Protein AF-0000000079913755 (afdb_homodimer)

Foldseek 3Di:
DPPPPPPPPPPPPDDDDPVVVVVVVVVVVVVVQLWDKDKDKDFLLRLLVCPVVVLEDEDPVDDDQPDDLQRLLVLVVCLLVVHADDAWEWEQDPPPRRTYGLPCPNVSVSSNCQLVQNRFHDQDDPPRVSHRPGLVNDDPVSNVVSRGDIHMYMYIYPSNDPVNSVVVSVCVVPVDDDQDLLRCLCVVQDADLNVLLVVLLPDPLLCQQFFDDPVCVVSVVSSVLLLLLPQVLDPCVPQDLDSSVSSSVVSNVVRVVCVVPVVVSVVSNVLQCLLSVLQSVQEDRHQALDPPGRHRQSLSSLQSRSLSSLLCVVPVPQDAHHVQLHCLCNPPVLVCLSPDPSCSDSVSSCVSNPSSNVSSNVRSD/DPPPPPPPPPPPPDDDDPVVVVVVVVVVVVVVQLWDKDKDKDFLLRLLVCPVVVLEDEDPVDDDQPDDLQRLLVLVVCLLVVHADDAWEWEQDPPPRRTYGLPCPNVSVSSNCQLVQNRFHDQDDPPRVSHRPGLVNDDPVSNVVSRGDIHMYMYIYPSNDPVNSVVVSCCVVPVDDDQDLLRCLCVVQDADLNVLLVVLLPDPLLCQQFFDDPVCVVSVVSSVLLLCLPQVLDPCVPQDLDSSVSSSVVSNVVRVVCVVPVVVSVVSNVLQCLLSVLQSVQEDRHQALDPPGRGRQSLSSLQSRSLSSLLCVVPVPQDAHHVQLHCLCNDPVLVCLSPDPSCSDSVSSCVSNPSSNVSSNVRSD

Secondary structure (DSSP, 8-state):
--------------PPPHHHHHHHHHHHHHHHHT--EEEEEEEHHHHHHHHHTTSEE--TTS-S----HHHHHHHHHHHHHT---PPEEEEE-TTT-PEEEEE-HHHHHHHHHHHTT-------STTGGGTT--GGGS-HHHHHHHHH-EEEEEEE-TTS-HHHHHHHHHHHHHS--PPPHHHHHHHHS-SHHHHHHHHHHT-HHHHHH----HHHHHTTHHHHHHHHHHHTTS--TT--S-HHHHHHHHHHHHHHHHHH-THHHHHHHHHHHHHHHHHHHH-SSTTSSSTT-----HHHHHHHHHHHHHHHHH-TT----HHHHHHHHHSHHHHHHHT-S-TTSHHHHHHHHHHHHHHHHHTT-/--------------PPPHHHHHHHHHHHHHHHHT--EEEEEEEHHHHHHHHHTTSEE--TTS-S----HHHHHHHHHHHHHT---PPEEEEE-TTT-PEEEEE-HHHHHHHHHHHTT-------STTGGGTT--GGGS-HHHHHHHHH-EEEEEEE-TTS-HHHHHHHHHHHHHS--PPPHHHHHHHHS-SHHHHHHHHHHT-HHHHHH----HHHHHTTHHHHHHHHHHHTTS--TT--S-HHHHHHHHHHHHHHHHHH-THHHHHHHHHHHHHHHHHHHH-SSTTSSSTT-----HHHHHHHHHHHHHHHHH-TT----HHHHHHHHHSHHHHHHHT-S-TTSHHHHHHHHHHHHHHHHHTT-

Sequence (730 aa):
MMAQRGQTKGEARQRPSLEEIEAAEAQIVEETRKIGYNTVEYTIEYLADKLRSDDFYIPEYQREDVWEEDRKHRFIESLLMGLPIPFLFFWENIDDGRLEIVDGSQRIRTIREFLDGNLRLGDLETLNRISGFDFNDLKESRQRKLKNRTIRGVVLDEEADDQARAELFDRINTGSKSANPAEIRRGALPGPFTELITELADSPTFKILTPMSQMQENSRTREELVSRFFALSGDLDGYRDRVADYLFEYAKRMRDELVENPEIADAMRGEFHRTMDFINHSTPYGFRKNDRATATPKTRYEAIAIGTKQALERMPDLQVEEEKFKELIESDRFGAIVRSDGANARARLTQRIGYIRDGLLESVSMMAQRGQTKGEARQRPSLEEIEAAEAQIVEETRKIGYNTVEYTIEYLADKLRSDDFYIPEYQREDVWEEDRKHRFIESLLMGLPIPFLFFWENIDDGRLEIVDGSQRIRTIREFLDGNLRLGDLETLNRISGFDFNDLKESRQRKLKNRTIRGVVLDEEADDQARAELFDRINTGSKSANPAEIRRGALPGPFTELITELADSPTFKILTPMSQMQENSRTREELVSRFFALSGDLDGYRDRVADYLFEYAKRMRDELVENPEIADAMRGEFHRTMDFINHSTPYGFRKNDRATATPKTRYEAIAIGTKQALERMPDLQVEEEKFKELIESDRFGAIVRSDGANARARLTQRIGYIRDGLLESVS

Nearest PDB structures (foldseek):
  7bnr-assembly1_A  TM=4.526E-01  e=1.165E-03  Myxococcus xanthus DK 1622
  7ol9-assembly1_A  TM=3.373E-01  e=1.039E-02  Bacillus subtilis subsp. subtilis str. 168
  7bnr-assembly1_A  TM=4.526E-01  e=1.270E-03  Myxococcus xanthus DK 1622
  7ol9-assembly1_A  TM=3.402E-01  e=1.372E-02  Bacillus subtilis subsp. subtilis str. 168

Structure (mmCIF, N/CA/C/O backbone):
data_AF-0000000079913755-model_v1
#
loop_
_entity.id
_entity.type
_entity.pdbx_description
1 polymer 'GmrSD restriction endonucleases N-terminal domain-containing protein'
#
loop_
_atom_site.group_PDB
_atom_site.id
_atom_site.type_symbol
_atom_site.label_atom_id
_atom_site.label_alt_id
_atom_site.label_comp_id
_atom_site.label_asym_id
_atom_site.label_entity_id
_atom_site.label_seq_id
_atom_site.pdbx_PDB_ins_code
_atom_site.Cartn_x
_atom_site.Cartn_y
_atom_site.Cartn_z
_atom_site.occupancy
_atom_site.B_iso_or_equiv
_atom_site.auth_seq_id
_atom_site.auth_comp_id
_atom_site.auth_asym_id
_atom_site.auth_atom_id
_atom_site.pdbx_PDB_model_num
ATOM 1 N N . MET A 1 1 ? -53.562 0.811 0.479 1 26.56 1 MET A N 1
ATOM 2 C CA . MET A 1 1 ? -53.188 -0.597 0.484 1 26.56 1 MET A CA 1
ATOM 3 C C . MET A 1 1 ? -51.656 -0.744 0.613 1 26.56 1 MET A C 1
ATOM 5 O O . MET A 1 1 ? -50.906 -0.346 -0.285 1 26.56 1 MET A O 1
ATOM 9 N N . MET A 1 2 ? -51.125 -0.648 1.847 1 25.45 2 MET A N 1
ATOM 10 C CA . MET A 1 2 ? -49.75 -0.451 2.32 1 25.45 2 MET A CA 1
ATOM 11 C C . MET A 1 2 ? -48.875 -1.633 1.939 1 25.45 2 MET A C 1
ATOM 13 O O . MET A 1 2 ? -49.156 -2.777 2.277 1 25.45 2 MET A O 1
ATOM 17 N N . ALA A 1 3 ? -48.281 -1.557 0.73 1 30.98 3 ALA A N 1
ATOM 18 C CA . ALA A 1 3 ? -47.469 -2.666 0.229 1 30.98 3 ALA A CA 1
ATOM 19 C C . ALA A 1 3 ? -46.531 -3.199 1.313 1 30.98 3 ALA A C 1
ATOM 21 O O . ALA A 1 3 ? -45.812 -2.434 1.94 1 30.98 3 ALA A O 1
ATOM 22 N N . GLN A 1 4 ? -46.844 -4.332 1.933 1 27.88 4 GLN A N 1
ATOM 23 C CA . GLN A 1 4 ? -46.125 -5.121 2.924 1 27.88 4 GLN A CA 1
ATOM 24 C C . GLN A 1 4 ? -44.688 -5.395 2.473 1 27.88 4 GLN A C 1
ATOM 26 O O . GLN A 1 4 ? -44.469 -5.98 1.411 1 27.88 4 GLN A O 1
ATOM 31 N N . ARG A 1 5 ? -43.75 -4.465 2.768 1 29.16 5 ARG A N 1
ATOM 32 C CA . ARG A 1 5 ? -42.344 -4.684 2.561 1 29.16 5 ARG A CA 1
ATOM 33 C C . ARG A 1 5 ? -41.938 -6.086 3.01 1 29.16 5 ARG A C 1
ATOM 35 O O . ARG A 1 5 ? -42.125 -6.457 4.168 1 29.16 5 ARG A O 1
ATOM 42 N N . GLY A 1 6 ? -42.062 -7.074 2.072 1 29.34 6 GLY A N 1
ATOM 43 C CA . GLY A 1 6 ? -41.656 -8.461 2.309 1 29.34 6 GLY A CA 1
ATOM 44 C C . GLY A 1 6 ? -40.406 -8.594 3.125 1 29.34 6 GLY A C 1
ATOM 45 O O . GLY A 1 6 ? -39.406 -7.895 2.875 1 29.34 6 GLY A O 1
ATOM 46 N N . GLN A 1 7 ? -40.5 -8.906 4.457 1 30.62 7 GLN A N 1
ATOM 47 C CA . GLN A 1 7 ? -39.5 -9.438 5.352 1 30.62 7 GLN A CA 1
ATOM 48 C C . GLN A 1 7 ? -38.594 -10.445 4.633 1 30.62 7 GLN A C 1
ATOM 50 O O . GLN A 1 7 ? -39.094 -11.445 4.098 1 30.62 7 GLN A O 1
ATOM 55 N N . THR A 1 8 ? -37.594 -10.008 3.861 1 34.03 8 THR A N 1
ATOM 56 C CA . THR A 1 8 ? -36.625 -10.969 3.33 1 34.03 8 THR A CA 1
ATOM 57 C C . THR A 1 8 ? -36.375 -12.078 4.344 1 34.03 8 THR A C 1
ATOM 59 O O . THR A 1 8 ? -35.938 -11.805 5.465 1 34.03 8 THR A O 1
ATOM 62 N N . LYS A 1 9 ? -37.188 -13.047 4.434 1 34.16 9 LYS A N 1
ATOM 63 C CA . LYS A 1 9 ? -37.094 -14.281 5.199 1 34.16 9 LYS A CA 1
ATOM 64 C C . LYS A 1 9 ? -35.625 -14.742 5.305 1 34.16 9 LYS A C 1
ATOM 66 O O . LYS A 1 9 ? -34.969 -14.938 4.293 1 34.16 9 LYS A O 1
ATOM 71 N N . GLY A 1 10 ? -34.844 -14.375 6.297 1 39.19 10 GLY A N 1
ATOM 72 C CA . GLY A 1 10 ? -33.562 -14.945 6.676 1 39.19 10 GLY A CA 1
ATOM 73 C C . GLY A 1 10 ? -33.469 -16.438 6.402 1 39.19 10 GLY A C 1
ATOM 74 O O . GLY A 1 10 ? -34.188 -17.234 7.023 1 39.19 10 GLY A O 1
ATOM 75 N N . GLU A 1 11 ? -33.438 -16.922 5.281 1 42.78 11 GLU A N 1
ATOM 76 C CA . GLU A 1 11 ? -33.312 -18.344 5.008 1 42.78 11 GLU A CA 1
ATOM 77 C C . GLU A 1 11 ? -32.531 -19.047 6.109 1 42.78 11 GLU A C 1
ATOM 79 O O . GLU A 1 11 ? -31.469 -18.578 6.516 1 42.78 11 GLU A O 1
ATOM 84 N N . ALA A 1 12 ? -33 -19.719 7.008 1 50.09 12 ALA A N 1
ATOM 85 C CA . ALA A 1 12 ? -32.531 -20.516 8.133 1 50.09 12 ALA A CA 1
ATOM 86 C C . ALA A 1 12 ? -31.25 -21.25 7.777 1 50.09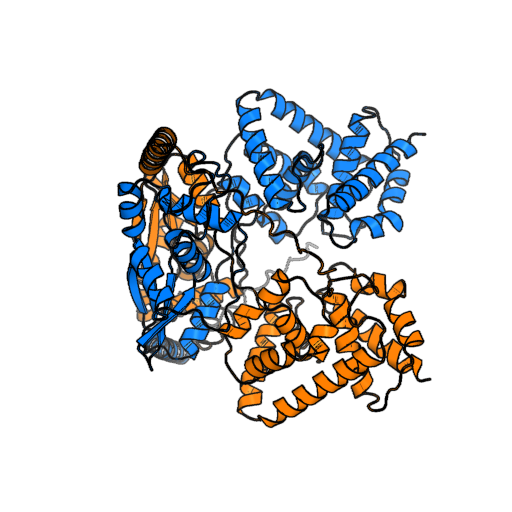 12 ALA A C 1
ATOM 88 O O . ALA A 1 12 ? -31.219 -22.094 6.863 1 50.09 12 ALA A O 1
ATOM 89 N N . ARG A 1 13 ? -30.094 -20.625 7.859 1 62.22 13 ARG A N 1
ATOM 90 C CA . ARG A 1 13 ? -28.781 -21.172 7.543 1 62.22 13 ARG A CA 1
ATOM 91 C C . ARG A 1 13 ? -28.625 -22.594 8.086 1 62.22 13 ARG A C 1
ATOM 93 O O . ARG A 1 13 ? -28.875 -22.828 9.273 1 62.22 13 ARG A O 1
ATOM 100 N N . GLN A 1 14 ? -28.641 -23.609 7.285 1 74.25 14 GLN A N 1
ATOM 101 C CA . GLN A 1 14 ? -28.484 -25 7.707 1 74.25 14 GLN A CA 1
ATOM 102 C C . GLN A 1 14 ? -27.125 -25.219 8.352 1 74.25 14 GLN A C 1
ATOM 104 O O . GLN A 1 14 ? -26.094 -24.828 7.797 1 74.25 14 GLN A O 1
ATOM 109 N N . ARG A 1 15 ? -27.016 -25.531 9.664 1 86.44 15 ARG A N 1
ATOM 110 C CA . ARG A 1 15 ? -25.812 -25.922 10.391 1 86.44 15 ARG A CA 1
ATOM 111 C C . ARG A 1 15 ? -25.125 -27.109 9.719 1 86.44 15 ARG A C 1
ATOM 113 O O . ARG A 1 15 ? -25.797 -28.016 9.219 1 86.44 15 ARG A O 1
ATOM 120 N N . PRO A 1 16 ? -23.75 -26.969 9.586 1 92.94 16 PRO A N 1
ATOM 121 C CA . PRO A 1 16 ? -23.047 -28.109 9.008 1 92.94 16 PRO A CA 1
ATOM 122 C C . PRO A 1 16 ? -23.297 -29.406 9.773 1 92.94 16 PRO A C 1
ATOM 124 O O . PRO A 1 16 ? -23.562 -29.375 10.977 1 92.94 16 PRO A O 1
ATOM 127 N N . SER A 1 17 ? -23.25 -30.516 9.078 1 93.94 17 SER A N 1
ATOM 128 C CA . SER A 1 17 ? -23.406 -31.828 9.695 1 93.94 17 SER A CA 1
ATOM 129 C C . SER A 1 17 ? -22.188 -32.219 10.516 1 93.94 17 SER A C 1
ATOM 131 O O . SER A 1 17 ? -21.141 -31.562 10.414 1 93.94 17 SER A O 1
ATOM 133 N N . LEU A 1 18 ? -22.359 -33.188 11.391 1 94.25 18 LEU A N 1
ATOM 134 C CA . LEU A 1 18 ? -21.234 -33.688 12.195 1 94.25 18 LEU A CA 1
ATOM 135 C C . LEU A 1 18 ? -20.109 -34.188 11.305 1 94.25 18 LEU A C 1
ATOM 137 O O . LEU A 1 18 ? -18.922 -34 11.625 1 94.25 18 LEU A O 1
ATOM 141 N N . GLU A 1 19 ? -20.469 -34.812 10.219 1 95.31 19 GLU A N 1
ATOM 142 C CA . GLU A 1 19 ? -19.469 -35.312 9.273 1 95.31 19 GLU A CA 1
ATOM 143 C C . GLU A 1 19 ? -18.688 -34.188 8.648 1 95.31 19 GLU A C 1
ATOM 145 O O . GLU A 1 19 ? -17.469 -34.281 8.477 1 95.31 19 GLU A O 1
ATOM 150 N N . GLU A 1 20 ? -19.375 -33.125 8.32 1 95.56 20 GLU A N 1
ATOM 151 C CA . GLU A 1 20 ? -18.734 -31.969 7.746 1 95.56 20 GLU A CA 1
ATOM 152 C C . GLU A 1 20 ? -17.781 -31.312 8.75 1 95.56 20 GLU A C 1
ATOM 154 O O . GLU A 1 20 ? -16.688 -30.891 8.383 1 95.56 20 GLU A O 1
ATOM 159 N N . ILE A 1 21 ? -18.203 -31.281 9.969 1 97 21 ILE A N 1
ATOM 160 C CA . ILE A 1 21 ? -17.406 -30.672 11.031 1 97 21 ILE A CA 1
ATOM 161 C C . ILE A 1 21 ? -16.141 -31.5 11.258 1 97 21 ILE A C 1
ATOM 163 O O . ILE A 1 21 ? -15.047 -30.938 11.383 1 97 21 ILE A O 1
ATOM 167 N N . GLU A 1 22 ? -16.266 -32.75 11.234 1 96.69 22 GLU A N 1
ATOM 168 C CA . GLU A 1 22 ? -15.117 -33.656 11.422 1 96.69 22 GLU A CA 1
ATOM 169 C C . GLU A 1 22 ? -14.141 -33.531 10.25 1 96.69 22 GLU A C 1
ATOM 171 O O . GLU A 1 22 ? -12.922 -33.531 10.445 1 96.69 22 GLU A O 1
ATOM 176 N N . ALA A 1 23 ? -14.68 -33.5 9.117 1 96.81 23 ALA A N 1
ATOM 177 C CA . ALA A 1 23 ? -13.844 -33.344 7.93 1 96.81 23 ALA A CA 1
ATOM 178 C C . ALA A 1 23 ? -13.094 -32 7.957 1 96.81 23 ALA A C 1
ATOM 180 O O . ALA A 1 23 ? -11.93 -31.938 7.57 1 96.81 23 ALA A O 1
ATOM 181 N N . ALA A 1 24 ? -13.766 -30.984 8.352 1 97.12 24 ALA A N 1
ATOM 182 C CA . ALA A 1 24 ? -13.156 -29.672 8.492 1 97.12 24 ALA A CA 1
ATOM 183 C C . ALA A 1 24 ? -12.016 -29.688 9.508 1 97.12 24 ALA A C 1
ATOM 185 O O . ALA A 1 24 ? -10.93 -29.172 9.242 1 97.12 24 ALA A O 1
ATOM 186 N N . GLU A 1 25 ? -12.273 -30.328 10.602 1 97.38 25 GLU A N 1
ATOM 187 C CA . GLU A 1 25 ? -11.25 -30.438 11.633 1 97.38 25 GLU A CA 1
ATOM 188 C C . GLU A 1 25 ? -10.023 -31.188 11.125 1 97.38 25 GLU A C 1
ATOM 190 O O . GLU A 1 25 ? -8.891 -30.781 11.383 1 97.38 25 GLU A O 1
ATOM 195 N N . ALA A 1 26 ? -10.281 -32.25 10.453 1 96.88 26 ALA A N 1
ATOM 196 C CA . ALA A 1 26 ? -9.18 -33.031 9.906 1 96.88 26 ALA A CA 1
ATOM 197 C C . ALA A 1 26 ? -8.328 -32.219 8.953 1 96.88 26 ALA A C 1
ATOM 199 O O . ALA A 1 26 ? -7.102 -32.312 8.961 1 96.88 26 ALA A O 1
ATOM 200 N N . GLN A 1 27 ? -8.961 -31.422 8.141 1 96.56 27 GLN A N 1
ATOM 201 C CA . GLN A 1 27 ? -8.234 -30.594 7.195 1 96.56 27 GLN A CA 1
ATOM 202 C C . GLN A 1 27 ? -7.414 -29.531 7.922 1 96.56 27 GLN A C 1
ATOM 204 O O . GLN A 1 27 ? -6.266 -29.266 7.555 1 96.56 27 GLN A O 1
ATOM 209 N N . ILE A 1 28 ? -7.977 -28.906 8.938 1 96.19 28 ILE A N 1
ATOM 210 C CA . ILE A 1 28 ? -7.27 -27.891 9.711 1 96.19 28 ILE A CA 1
ATOM 211 C C . ILE A 1 28 ? -6.023 -28.5 10.344 1 96.19 28 ILE A C 1
ATOM 213 O O . ILE A 1 28 ? -4.934 -27.922 10.266 1 96.19 28 ILE A O 1
ATOM 217 N N . VAL A 1 29 ? -6.215 -29.672 10.914 1 95.25 29 VAL A N 1
ATOM 218 C CA . VAL A 1 29 ? -5.109 -30.344 11.578 1 95.25 29 VAL A CA 1
ATOM 219 C C . VAL A 1 29 ? -4.012 -30.656 10.562 1 95.25 29 VAL A C 1
ATOM 221 O O . VAL A 1 29 ? -2.826 -30.453 10.828 1 95.25 29 VAL A O 1
ATOM 224 N N . GLU A 1 30 ? -4.363 -31.125 9.469 1 91.62 30 GLU A N 1
ATOM 225 C CA . GLU A 1 30 ? -3.406 -31.469 8.422 1 91.62 30 GLU A CA 1
ATOM 226 C C . GLU A 1 30 ? -2.625 -30.234 7.965 1 91.62 30 GLU A C 1
ATOM 228 O O . GLU A 1 30 ? -1.401 -30.297 7.824 1 91.62 30 GLU A O 1
ATOM 233 N N . GLU A 1 31 ? -3.307 -29.125 7.711 1 89.19 31 GLU A N 1
ATOM 234 C CA . GLU A 1 31 ? -2.66 -27.922 7.219 1 89.19 31 GLU A CA 1
ATOM 235 C C . GLU A 1 31 ? -1.786 -27.281 8.297 1 89.19 31 GLU A C 1
ATOM 237 O O . GLU A 1 31 ? -0.725 -26.734 7.992 1 89.19 31 GLU A O 1
ATOM 242 N N . THR A 1 32 ? -2.246 -27.359 9.539 1 89.25 32 THR A N 1
ATOM 243 C CA . THR A 1 32 ? -1.5 -26.781 10.648 1 89.25 32 THR A CA 1
ATOM 244 C C . THR A 1 32 ? -0.173 -27.5 10.844 1 89.25 32 THR A C 1
ATOM 246 O O . THR A 1 32 ? 0.831 -26.891 11.211 1 89.25 32 THR A O 1
ATOM 249 N N . ARG A 1 33 ? -0.112 -28.734 10.547 1 86.06 33 ARG A N 1
ATOM 250 C CA . ARG A 1 33 ? 1.082 -29.547 10.727 1 86.06 33 ARG A CA 1
ATOM 251 C C . ARG A 1 33 ? 2.182 -29.125 9.758 1 86.06 33 ARG A C 1
ATOM 253 O O . ARG A 1 33 ? 3.365 -29.359 10.016 1 86.06 33 ARG A O 1
ATOM 260 N N . LYS A 1 34 ? 1.753 -28.484 8.719 1 83.25 34 LYS A N 1
ATOM 261 C CA . LYS A 1 34 ? 2.695 -28.078 7.684 1 83.25 34 LYS A CA 1
ATOM 262 C C . LYS A 1 34 ? 3.328 -26.734 8.008 1 83.25 34 LYS A C 1
ATOM 264 O O . LYS A 1 34 ? 4.195 -26.25 7.27 1 83.25 34 LYS A O 1
ATOM 269 N N . ILE A 1 35 ? 2.854 -26.203 9.078 1 85.25 35 ILE A N 1
ATOM 270 C CA . ILE A 1 35 ? 3.305 -24.859 9.398 1 85.25 35 ILE A CA 1
ATOM 271 C C . ILE A 1 35 ? 4.086 -24.875 10.711 1 85.25 35 ILE A C 1
ATOM 273 O O . ILE A 1 35 ? 3.586 -25.344 11.734 1 85.25 35 ILE A O 1
ATOM 277 N N . GLY A 1 36 ? 5.336 -24.531 10.656 1 86.19 36 GLY A N 1
ATOM 278 C CA . GLY A 1 36 ? 6.176 -24.344 11.828 1 86.19 36 GLY A CA 1
ATOM 279 C C . GLY A 1 36 ? 7.062 -23.109 11.734 1 86.19 36 GLY A C 1
ATOM 280 O O . GLY A 1 36 ? 7.59 -22.797 10.664 1 86.19 36 GLY A O 1
ATOM 281 N N . TYR A 1 37 ? 7.004 -22.344 12.828 1 88.56 37 TYR A N 1
ATOM 282 C CA . TYR A 1 37 ? 7.867 -21.172 12.828 1 88.56 37 TYR A CA 1
ATOM 283 C C . TYR A 1 37 ? 8.359 -20.859 14.234 1 88.56 37 TYR A C 1
ATOM 285 O O . TYR A 1 37 ? 7.789 -21.328 15.219 1 88.56 37 TYR A O 1
ATOM 293 N N . ASN A 1 38 ? 9.484 -20.234 14.305 1 90.25 38 ASN A N 1
ATOM 294 C CA . ASN A 1 38 ? 10.023 -19.734 15.562 1 90.25 38 ASN A CA 1
ATOM 295 C C . ASN A 1 38 ? 10.273 -18.234 15.516 1 90.25 38 ASN A C 1
ATOM 297 O O . ASN A 1 38 ? 10.438 -17.656 14.438 1 90.25 38 ASN A O 1
ATOM 301 N N . THR A 1 39 ? 10.18 -17.656 16.703 1 91.06 39 THR A N 1
ATOM 302 C CA . THR A 1 39 ? 10.484 -16.234 16.812 1 91.06 39 THR A CA 1
ATOM 303 C C . THR A 1 39 ? 11.953 -16.016 17.172 1 91.06 39 THR A C 1
ATOM 305 O O . THR A 1 39 ? 12.531 -16.781 17.938 1 91.06 39 THR A O 1
ATOM 308 N N . VAL A 1 40 ? 12.5 -15.008 16.547 1 94.12 40 VAL A N 1
ATOM 309 C CA . VAL A 1 40 ? 13.906 -14.711 16.781 1 94.12 40 VAL A CA 1
ATOM 310 C C . VAL A 1 40 ? 14.086 -13.211 17.031 1 94.12 40 VAL A C 1
ATOM 312 O O . VAL A 1 40 ? 13.164 -12.422 16.797 1 94.12 40 VAL A O 1
ATOM 315 N N . GLU A 1 41 ? 15.188 -12.922 17.609 1 95.25 41 GLU A N 1
ATOM 316 C CA . GLU A 1 41 ? 15.648 -11.539 17.766 1 95.25 41 GLU A CA 1
ATOM 317 C C . GLU A 1 41 ? 17.094 -11.391 17.312 1 95.25 41 GLU A C 1
ATOM 319 O O . GLU A 1 41 ? 18.016 -11.914 17.953 1 95.25 41 GLU A O 1
ATOM 324 N N . TYR A 1 42 ? 17.281 -10.68 16.234 1 97.44 42 TYR A N 1
ATOM 325 C CA . TYR A 1 42 ? 18.609 -10.5 15.688 1 97.44 42 TYR A CA 1
ATOM 326 C C . TYR A 1 42 ? 19.094 -9.062 15.891 1 97.44 42 TYR A C 1
ATOM 328 O O . TYR A 1 42 ? 18.328 -8.117 15.758 1 97.44 42 TYR A O 1
ATOM 336 N N . THR A 1 43 ? 20.359 -8.914 16.172 1 98.12 43 THR A N 1
ATOM 337 C CA . THR A 1 43 ? 20.938 -7.574 16.234 1 98.12 43 THR A CA 1
ATOM 338 C C . THR A 1 43 ? 21.078 -6.984 14.836 1 98.12 43 THR A C 1
ATOM 340 O O . THR A 1 43 ? 21.188 -7.719 13.859 1 98.12 43 THR A O 1
ATOM 343 N N . ILE A 1 44 ? 21.094 -5.688 14.797 1 98.06 44 ILE A N 1
ATOM 344 C CA . ILE A 1 44 ? 21.281 -4.953 13.547 1 98.06 44 ILE A CA 1
ATOM 345 C C . ILE A 1 44 ? 22.594 -5.359 12.898 1 98.06 44 ILE A C 1
ATOM 347 O O . ILE A 1 44 ? 22.656 -5.582 11.688 1 98.06 44 ILE A O 1
ATOM 351 N N . GLU A 1 45 ? 23.594 -5.508 13.711 1 98.44 45 GLU A N 1
ATOM 352 C CA . GLU A 1 45 ? 24.906 -5.926 13.211 1 98.44 45 GLU A CA 1
ATOM 353 C C . GLU A 1 45 ? 24.828 -7.32 12.602 1 98.44 45 GLU A C 1
ATOM 355 O O . GLU A 1 45 ? 25.391 -7.559 11.523 1 98.44 45 GLU A O 1
ATOM 360 N N . TYR A 1 46 ? 24.188 -8.156 13.25 1 98.38 46 TYR A N 1
ATOM 361 C CA . TYR A 1 46 ? 24.047 -9.531 12.789 1 98.38 46 TYR A CA 1
ATOM 362 C C . TYR A 1 46 ? 23.328 -9.594 11.445 1 98.38 46 TYR A C 1
ATOM 364 O O . TYR A 1 46 ? 23.75 -10.305 10.539 1 98.38 46 TYR A O 1
ATOM 372 N N . LEU A 1 47 ? 22.25 -8.867 11.32 1 98.38 47 LEU A N 1
ATOM 373 C CA . LEU A 1 47 ? 21.484 -8.828 10.086 1 98.38 47 LEU A CA 1
ATOM 374 C C . LEU A 1 47 ? 22.344 -8.359 8.922 1 98.38 47 LEU A C 1
ATOM 376 O O . LEU A 1 47 ? 22.328 -8.969 7.848 1 98.38 47 LEU A O 1
ATOM 380 N N . ALA A 1 48 ? 23.109 -7.32 9.156 1 98.12 48 ALA A N 1
ATOM 381 C CA . ALA A 1 48 ? 23.984 -6.781 8.109 1 98.12 48 ALA A CA 1
ATOM 382 C C . ALA A 1 48 ? 25.047 -7.793 7.719 1 98.12 48 ALA A C 1
ATOM 384 O O . ALA A 1 48 ? 25.312 -8.008 6.531 1 98.12 48 ALA A O 1
ATOM 385 N N . ASP A 1 49 ? 25.641 -8.406 8.68 1 98.19 49 ASP A N 1
ATOM 386 C CA . ASP A 1 49 ? 26.719 -9.359 8.445 1 98.19 49 ASP A CA 1
ATOM 387 C C . ASP A 1 49 ? 26.203 -10.578 7.672 1 98.19 49 ASP A C 1
ATOM 389 O O . ASP A 1 49 ? 26.875 -11.055 6.754 1 98.19 49 ASP A O 1
ATOM 393 N N . LYS A 1 50 ? 25.047 -11.023 8.055 1 98.12 50 LYS A N 1
ATOM 394 C CA . LYS A 1 50 ? 24.5 -12.227 7.426 1 98.12 50 LYS A CA 1
ATOM 395 C C . LYS A 1 50 ? 24.062 -11.945 5.988 1 98.12 50 LYS A C 1
ATOM 397 O O . LYS A 1 50 ? 24.156 -12.828 5.129 1 98.12 50 LYS A O 1
ATOM 402 N N . LEU A 1 51 ? 23.562 -10.758 5.734 1 96.88 51 LEU A N 1
ATOM 403 C CA . LEU A 1 51 ? 23.281 -10.391 4.355 1 96.88 51 LEU A CA 1
ATOM 404 C C . LEU A 1 51 ? 24.562 -10.305 3.531 1 96.88 51 LEU A C 1
ATOM 406 O O . LEU A 1 51 ? 24.594 -10.766 2.389 1 96.88 51 LEU A O 1
ATOM 410 N N . ARG A 1 52 ? 25.625 -9.789 4.137 1 95.62 52 ARG A N 1
ATOM 411 C CA . ARG A 1 52 ? 26.906 -9.648 3.475 1 95.62 52 ARG A CA 1
ATOM 412 C C . ARG A 1 52 ? 27.469 -11.016 3.082 1 95.62 52 ARG A C 1
ATOM 414 O O . ARG A 1 52 ? 28.047 -11.164 2.004 1 95.62 52 ARG A O 1
ATOM 421 N N . SER A 1 53 ? 27.312 -11.945 3.945 1 96.56 53 SER A N 1
ATOM 422 C CA . SER A 1 53 ? 27.906 -13.266 3.725 1 96.56 53 SER A CA 1
ATOM 423 C C . SER A 1 53 ? 26.969 -14.148 2.908 1 96.56 53 SER A C 1
ATOM 425 O O . SER A 1 53 ? 27.281 -15.305 2.631 1 96.56 53 SER A O 1
ATOM 427 N N . ASP A 1 54 ? 25.797 -13.688 2.668 1 95.31 54 ASP A N 1
ATOM 428 C CA . ASP A 1 54 ? 24.797 -14.398 1.877 1 95.31 54 ASP A CA 1
ATOM 429 C C . ASP A 1 54 ? 24.188 -15.547 2.672 1 95.31 54 ASP A C 1
ATOM 431 O O . ASP A 1 54 ? 23.547 -16.438 2.096 1 95.31 54 ASP A O 1
ATOM 435 N N . ASP A 1 55 ? 24.438 -15.508 3.996 1 97.19 55 ASP A N 1
ATOM 436 C CA . ASP A 1 55 ? 23.719 -16.438 4.855 1 97.19 55 ASP A CA 1
ATOM 437 C C . ASP A 1 55 ? 22.234 -16.094 4.926 1 97.19 55 ASP A C 1
ATOM 439 O O . ASP A 1 55 ? 21.375 -16.984 5.078 1 97.19 55 ASP A O 1
ATOM 443 N N . PHE A 1 56 ? 21.969 -14.836 4.965 1 96.88 56 PHE A N 1
ATOM 444 C CA . PHE A 1 56 ? 20.641 -14.289 4.652 1 96.88 56 PHE A CA 1
ATOM 445 C C . PHE A 1 56 ? 20.594 -13.781 3.217 1 96.88 56 PHE A C 1
ATOM 447 O O . PHE A 1 56 ? 21.516 -13.094 2.764 1 96.88 56 PHE A O 1
ATOM 454 N N . TYR A 1 57 ? 19.547 -14.195 2.52 1 94.12 57 TYR A N 1
ATOM 455 C CA . TYR A 1 57 ? 19.594 -13.781 1.122 1 94.12 57 TYR A CA 1
ATOM 456 C C . TYR A 1 57 ? 18.203 -13.328 0.648 1 94.12 57 TYR A C 1
ATOM 458 O O . TYR A 1 57 ? 17.188 -13.734 1.215 1 94.12 57 TYR A O 1
ATOM 466 N N . ILE A 1 58 ? 18.234 -12.453 -0.278 1 89.62 58 ILE A N 1
ATOM 467 C CA . ILE A 1 58 ? 17.031 -11.953 -0.936 1 89.62 58 ILE A CA 1
ATOM 468 C C . ILE A 1 58 ? 16.75 -12.773 -2.195 1 89.62 58 ILE A C 1
ATOM 470 O O . ILE A 1 58 ? 17.578 -12.812 -3.109 1 89.62 58 ILE A O 1
ATOM 474 N N . PRO A 1 59 ? 15.625 -13.344 -2.199 1 84.06 59 PRO A N 1
ATOM 475 C CA . PRO A 1 59 ? 15.336 -14.172 -3.369 1 84.06 59 PRO A CA 1
ATOM 476 C C . PRO A 1 59 ? 15.227 -13.367 -4.66 1 84.06 59 PRO A C 1
ATOM 478 O O . PRO A 1 59 ? 14.992 -12.156 -4.613 1 84.06 59 PRO A O 1
ATOM 481 N N . GLU A 1 60 ? 15.273 -14.039 -5.688 1 76.25 60 GLU A N 1
ATOM 482 C CA . GLU A 1 60 ? 15.305 -13.406 -7.004 1 76.25 60 GLU A CA 1
ATOM 483 C C . GLU A 1 60 ? 13.969 -12.75 -7.336 1 76.25 60 GLU A C 1
ATOM 485 O O . GLU A 1 60 ? 13.906 -11.812 -8.125 1 76.25 60 GLU A O 1
ATOM 490 N N . TYR A 1 61 ? 12.984 -13.273 -6.699 1 73.75 61 TYR A N 1
ATOM 491 C CA . TYR A 1 61 ? 11.664 -12.766 -7.043 1 73.75 61 TYR A CA 1
ATOM 492 C C . TYR A 1 61 ? 11.422 -11.406 -6.398 1 73.75 61 TYR A C 1
ATOM 494 O O . TYR A 1 61 ? 10.469 -10.695 -6.758 1 73.75 61 TYR A O 1
ATOM 502 N N . GLN A 1 62 ? 12.211 -11.172 -5.422 1 72.56 62 GLN A N 1
ATOM 503 C CA . GLN A 1 62 ? 12.055 -9.867 -4.785 1 72.56 62 GLN A CA 1
ATOM 504 C C . GLN A 1 62 ? 12.812 -8.781 -5.551 1 72.56 62 GLN A C 1
ATOM 506 O O . GLN A 1 62 ? 13.883 -9.039 -6.102 1 72.56 62 GLN A O 1
ATOM 511 N N . ARG A 1 63 ? 12.086 -7.66 -5.582 1 64.5 63 ARG A N 1
ATOM 512 C CA . ARG A 1 63 ? 12.617 -6.508 -6.312 1 64.5 63 ARG A CA 1
ATOM 513 C C . ARG A 1 63 ? 13.953 -6.059 -5.73 1 64.5 63 ARG A C 1
ATOM 515 O O . ARG A 1 63 ? 14.281 -6.387 -4.59 1 64.5 63 ARG A O 1
ATOM 522 N N . GLU A 1 64 ? 14.562 -5.449 -6.613 1 73.31 64 GLU A N 1
ATOM 523 C CA . GLU A 1 64 ? 15.789 -4.797 -6.18 1 73.31 64 GLU A CA 1
ATOM 524 C C . GLU A 1 64 ? 15.492 -3.605 -5.27 1 73.31 64 GLU A C 1
ATOM 526 O O . GLU A 1 64 ? 14.391 -3.496 -4.723 1 73.31 64 GLU A O 1
ATOM 531 N N . ASP A 1 65 ? 16.422 -2.67 -5.051 1 74.81 65 ASP A N 1
ATOM 532 C CA . ASP A 1 65 ? 16.391 -1.49 -4.195 1 74.81 65 ASP A CA 1
ATOM 533 C C . ASP A 1 65 ? 15.32 -0.503 -4.656 1 74.81 65 ASP A C 1
ATOM 535 O O . ASP A 1 65 ? 15.578 0.355 -5.5 1 74.81 65 ASP A O 1
ATOM 539 N N . VAL A 1 66 ? 14.094 -0.67 -4.02 1 77.5 66 VAL A N 1
ATOM 540 C CA . VAL A 1 66 ? 12.969 0.107 -4.52 1 77.5 66 VAL A CA 1
ATOM 541 C C . VAL A 1 66 ? 12.648 1.239 -3.543 1 77.5 66 VAL A C 1
ATOM 543 O O . VAL A 1 66 ? 11.766 2.062 -3.805 1 77.5 66 VAL A O 1
ATOM 546 N N . TRP A 1 67 ? 13.383 1.325 -2.365 1 83.75 67 TRP A N 1
ATOM 547 C CA . TRP A 1 67 ? 13.141 2.416 -1.429 1 83.75 67 TRP A CA 1
ATOM 548 C C . TRP A 1 67 ? 13.734 3.723 -1.948 1 83.75 67 TRP A C 1
ATOM 550 O O . TRP A 1 67 ? 14.891 3.756 -2.387 1 83.75 67 TRP A O 1
ATOM 560 N N . GLU A 1 68 ? 12.969 4.738 -1.927 1 83.56 68 GLU A N 1
ATOM 561 C CA . GLU A 1 68 ? 13.523 6.074 -2.129 1 83.56 68 GLU A CA 1
ATOM 562 C C . GLU A 1 68 ? 14.461 6.465 -0.988 1 83.56 68 GLU A C 1
ATOM 564 O O . GLU A 1 68 ? 14.336 5.949 0.126 1 83.56 68 GLU A O 1
ATOM 569 N N . GLU A 1 69 ? 15.328 7.383 -1.259 1 88.19 69 GLU A N 1
ATOM 570 C CA . GLU A 1 69 ? 16.344 7.785 -0.284 1 88.19 69 GLU A CA 1
ATOM 571 C C . GLU A 1 69 ? 15.695 8.305 0.998 1 88.19 69 GLU A C 1
ATOM 573 O O . GLU A 1 69 ? 16.156 7.996 2.1 1 88.19 69 GLU A O 1
ATOM 578 N N . ASP A 1 70 ? 14.664 9.062 0.819 1 87.69 70 ASP A N 1
ATOM 579 C CA . ASP A 1 70 ? 14 9.633 1.988 1 87.69 70 ASP A CA 1
ATOM 580 C C . ASP A 1 70 ? 13.477 8.539 2.916 1 87.69 70 ASP A C 1
ATOM 582 O O . ASP A 1 70 ? 13.516 8.68 4.141 1 87.69 70 ASP A O 1
ATOM 586 N N . ARG A 1 71 ? 12.984 7.508 2.371 1 89.88 71 ARG A N 1
ATOM 587 C CA . ARG A 1 71 ? 12.492 6.387 3.162 1 89.88 71 ARG A CA 1
ATOM 588 C C . ARG A 1 71 ? 13.625 5.703 3.918 1 89.88 71 ARG A C 1
ATOM 590 O O . ARG A 1 71 ? 13.461 5.316 5.078 1 89.88 71 ARG A O 1
ATOM 597 N N . LYS A 1 72 ? 14.734 5.566 3.268 1 94.19 72 LYS A N 1
ATOM 598 C CA . LYS A 1 72 ? 15.906 4.973 3.914 1 94.19 72 LYS A CA 1
ATOM 599 C C . LYS A 1 72 ? 16.359 5.82 5.098 1 94.19 72 LYS A C 1
ATOM 601 O O . LYS A 1 72 ? 16.641 5.289 6.176 1 94.19 72 LYS A O 1
ATOM 606 N N . HIS A 1 73 ? 16.406 7.121 4.867 1 95.75 73 HIS A N 1
ATOM 607 C CA . HIS A 1 73 ? 16.844 8.047 5.906 1 95.75 73 HIS A CA 1
ATOM 608 C C . HIS A 1 73 ? 15.922 7.98 7.121 1 95.75 73 HIS A C 1
ATOM 610 O O . HIS A 1 73 ? 16.391 7.926 8.258 1 95.75 73 HIS A O 1
ATOM 616 N N . ARG A 1 74 ? 14.664 7.941 6.812 1 93.06 74 ARG A N 1
ATOM 617 C CA . ARG A 1 74 ? 13.68 7.918 7.887 1 93.06 74 ARG A CA 1
ATOM 618 C C . ARG A 1 74 ? 13.758 6.609 8.672 1 93.06 74 ARG A C 1
ATOM 620 O O . ARG A 1 74 ? 13.539 6.594 9.883 1 93.06 74 ARG A O 1
ATOM 627 N N . PHE A 1 75 ? 14.016 5.543 7.992 1 95.19 75 PHE A N 1
ATOM 628 C CA . PHE A 1 75 ? 14.141 4.25 8.656 1 95.19 75 PHE A CA 1
ATOM 629 C C . PHE A 1 75 ? 15.344 4.246 9.602 1 95.19 75 PHE A C 1
ATOM 631 O O . PHE A 1 75 ? 15.234 3.799 10.742 1 95.19 75 PHE A O 1
ATOM 638 N N . ILE A 1 76 ? 16.469 4.781 9.156 1 97.38 76 ILE A N 1
ATOM 639 C CA . ILE A 1 76 ? 17.656 4.867 10 1 97.38 76 ILE A CA 1
ATOM 640 C C . ILE A 1 76 ? 17.375 5.758 11.203 1 97.38 76 ILE A C 1
ATOM 642 O O . ILE A 1 76 ? 17.781 5.449 12.328 1 97.38 76 ILE A O 1
ATOM 646 N N . GLU A 1 77 ? 16.672 6.859 10.945 1 96.06 77 GLU A N 1
ATOM 647 C CA . GLU A 1 77 ? 16.266 7.738 12.039 1 96.06 77 GLU A CA 1
ATOM 648 C C . GLU A 1 77 ? 15.453 6.98 13.086 1 96.06 77 GLU A C 1
ATOM 650 O O . GLU A 1 77 ? 15.664 7.152 14.289 1 96.06 77 GLU A O 1
ATOM 655 N N . SER A 1 78 ? 14.5 6.121 12.648 1 93.88 78 SER A N 1
ATOM 656 C CA . SER A 1 78 ? 13.695 5.305 13.547 1 93.88 78 SER A CA 1
ATOM 657 C C . SER A 1 78 ? 14.57 4.391 14.398 1 93.88 78 SER A C 1
ATOM 659 O O . SER A 1 78 ? 14.352 4.25 15.602 1 93.88 78 SER A O 1
ATOM 661 N N . LEU A 1 79 ? 15.547 3.797 13.797 1 95.94 79 LEU A N 1
ATOM 662 C CA . LEU A 1 79 ? 16.469 2.914 14.508 1 95.94 79 LEU A CA 1
ATOM 663 C C . LEU A 1 79 ? 17.234 3.676 15.586 1 95.94 79 LEU A C 1
ATOM 665 O O . LEU A 1 79 ? 17.359 3.203 16.719 1 95.94 79 LEU A O 1
ATOM 669 N N . LEU A 1 80 ? 17.656 4.852 15.227 1 96.69 80 LEU A N 1
ATOM 670 C CA . LEU A 1 80 ? 18.469 5.648 16.141 1 96.69 80 LEU A CA 1
ATOM 671 C C . LEU A 1 80 ? 17.625 6.176 17.297 1 96.69 80 LEU A C 1
ATOM 673 O O . LEU A 1 80 ? 18.109 6.305 18.422 1 96.69 80 LEU A O 1
ATOM 677 N N . MET A 1 81 ? 16.375 6.469 17.031 1 92.38 81 MET A N 1
ATOM 678 C CA . MET A 1 81 ? 15.469 6.984 18.047 1 92.38 81 MET A CA 1
ATOM 679 C C . MET A 1 81 ? 14.984 5.867 18.969 1 92.38 81 MET A C 1
ATOM 681 O O . MET A 1 81 ? 14.438 6.129 20.047 1 92.38 81 MET A O 1
ATOM 685 N N . GLY A 1 82 ? 15.141 4.629 18.516 1 90.94 82 GLY A N 1
ATOM 686 C CA . GLY A 1 82 ? 14.688 3.506 19.328 1 90.94 82 GLY A CA 1
ATOM 687 C C . GLY A 1 82 ? 13.211 3.195 19.141 1 90.94 82 GLY A C 1
ATOM 688 O O . GLY A 1 82 ? 12.578 2.637 20.047 1 90.94 82 GLY A O 1
ATOM 689 N N . LEU A 1 83 ? 12.664 3.57 18.031 1 90 83 LEU A N 1
ATOM 690 C CA . LEU A 1 83 ? 11.273 3.238 17.734 1 90 83 LEU A CA 1
ATOM 691 C C . LEU A 1 83 ? 11.125 1.75 17.453 1 90 83 LEU A C 1
ATOM 693 O O . LEU A 1 83 ? 12.016 1.133 16.859 1 90 83 LEU A O 1
ATOM 697 N N . PRO A 1 84 ? 9.992 1.193 17.875 1 89.19 84 PRO A N 1
ATOM 698 C CA . PRO A 1 84 ? 9.773 -0.205 17.484 1 89.19 84 PRO A CA 1
ATOM 699 C C . PRO A 1 84 ? 9.734 -0.403 15.977 1 89.19 84 PRO A C 1
ATOM 701 O O . PRO A 1 84 ? 9.18 0.435 15.258 1 89.19 84 PRO A O 1
ATOM 704 N N . ILE A 1 85 ? 10.359 -1.456 15.594 1 91.5 85 ILE A N 1
ATOM 705 C CA . ILE A 1 85 ? 10.445 -1.807 14.18 1 91.5 85 ILE A CA 1
ATOM 706 C C . ILE A 1 85 ? 9.594 -3.043 13.906 1 91.5 85 ILE A C 1
ATOM 708 O O . ILE A 1 85 ? 9.617 -4.004 14.672 1 91.5 85 ILE A O 1
ATOM 712 N N . PRO A 1 86 ? 8.82 -3.012 12.852 1 88.75 86 PRO A N 1
ATOM 713 C CA . PRO A 1 86 ? 8.031 -4.199 12.508 1 88.75 86 PRO A CA 1
ATOM 714 C C . PRO A 1 86 ? 8.898 -5.445 12.328 1 88.75 86 PRO A C 1
ATOM 716 O O . PRO A 1 86 ? 10.086 -5.336 12.008 1 88.75 86 PRO A O 1
ATOM 719 N N . PHE A 1 87 ? 8.234 -6.547 12.367 1 88.75 87 PHE A N 1
ATOM 720 C CA . PHE A 1 87 ? 8.93 -7.828 12.352 1 88.75 87 PHE A CA 1
ATOM 721 C C . PHE A 1 87 ? 9.492 -8.133 10.969 1 88.75 87 PHE A C 1
ATOM 723 O O . PHE A 1 87 ? 8.953 -7.656 9.961 1 88.75 87 PHE A O 1
ATOM 730 N N . LEU A 1 88 ? 10.523 -8.945 11.039 1 93.19 88 LEU A N 1
ATOM 731 C CA . LEU A 1 88 ? 11.086 -9.547 9.836 1 93.19 88 LEU A CA 1
ATOM 732 C C . LEU A 1 88 ? 10.578 -10.984 9.672 1 93.19 88 LEU A C 1
ATOM 734 O O . LEU A 1 88 ? 10.273 -11.656 10.656 1 93.19 88 LEU A O 1
ATOM 738 N N . PHE A 1 89 ? 10.477 -11.438 8.453 1 91.25 89 PHE A N 1
ATOM 739 C CA . PHE A 1 89 ? 10.062 -12.805 8.188 1 91.25 89 PHE A CA 1
ATOM 740 C C . PHE A 1 89 ? 11.102 -13.523 7.328 1 91.25 89 PHE A C 1
ATOM 742 O O . PHE A 1 89 ? 11.508 -13.008 6.281 1 91.25 89 PHE A O 1
ATOM 749 N N . PHE A 1 90 ? 11.461 -14.703 7.781 1 93.06 90 PHE A N 1
ATOM 750 C CA . PHE A 1 90 ? 12.453 -15.523 7.105 1 93.06 90 PHE A CA 1
ATOM 751 C C . PHE A 1 90 ? 11.906 -16.922 6.84 1 93.06 90 PHE A C 1
ATOM 753 O O . PHE A 1 90 ? 10.969 -17.359 7.508 1 93.06 90 PHE A O 1
ATOM 760 N N . TRP A 1 91 ? 12.469 -17.562 5.902 1 90.12 91 TRP A N 1
ATOM 761 C CA . TRP A 1 91 ? 12.258 -18.984 5.633 1 90.12 91 TRP A CA 1
ATOM 762 C C . TRP A 1 91 ? 13.586 -19.734 5.586 1 90.12 91 TRP A C 1
ATOM 764 O O . TRP A 1 91 ? 14.523 -19.297 4.91 1 90.12 91 TRP A O 1
ATOM 774 N N . GLU A 1 92 ? 13.648 -20.719 6.34 1 91.12 92 GLU A N 1
ATOM 775 C CA . GLU A 1 92 ? 14.875 -21.516 6.371 1 91.12 92 GLU A CA 1
ATOM 776 C C . GLU A 1 92 ? 14.914 -22.516 5.219 1 91.12 92 GLU A C 1
ATOM 778 O O . GLU A 1 92 ? 14.086 -23.422 5.148 1 91.12 92 GLU A O 1
ATOM 783 N N . ASN A 1 93 ? 15.852 -22.266 4.395 1 86.44 93 ASN A N 1
ATOM 784 C CA . ASN A 1 93 ? 16.062 -23.219 3.303 1 86.44 93 ASN A CA 1
ATOM 785 C C . ASN A 1 93 ? 16.516 -24.578 3.822 1 86.44 93 ASN A C 1
ATOM 787 O O . ASN A 1 93 ? 17.562 -24.672 4.484 1 86.44 93 ASN A O 1
ATOM 791 N N . ILE A 1 94 ? 15.867 -25.625 3.475 1 82.88 94 ILE A N 1
ATOM 792 C CA . ILE A 1 94 ? 16.109 -26.938 4.031 1 82.88 94 ILE A CA 1
ATOM 793 C C . ILE A 1 94 ? 17.406 -27.516 3.457 1 82.88 94 ILE A C 1
ATOM 795 O O . ILE A 1 94 ? 18.109 -28.266 4.129 1 82.88 94 ILE A O 1
ATOM 799 N N . ASP A 1 95 ? 17.781 -27.094 2.314 1 85.62 95 ASP A N 1
ATOM 800 C CA . ASP A 1 95 ? 18.906 -27.703 1.61 1 85.62 95 ASP A CA 1
ATOM 801 C C . ASP A 1 95 ? 20.234 -27.172 2.139 1 85.62 95 ASP A C 1
ATOM 803 O O . ASP A 1 95 ? 21.203 -27.922 2.295 1 85.62 95 ASP A O 1
ATOM 807 N N . ASP A 1 96 ? 20.281 -25.844 2.467 1 90.81 96 ASP A N 1
ATOM 808 C CA . ASP A 1 96 ? 21.594 -25.297 2.785 1 90.81 96 ASP A CA 1
ATOM 809 C C . ASP A 1 96 ? 21.562 -24.531 4.113 1 90.81 96 ASP A C 1
ATOM 811 O O . ASP A 1 96 ? 22.594 -24.016 4.559 1 90.81 96 ASP A O 1
ATOM 815 N N . GLY A 1 97 ? 20.422 -24.438 4.688 1 91.69 97 GLY A N 1
ATOM 816 C CA . GLY A 1 97 ? 20.312 -23.828 6.008 1 91.69 97 GLY A CA 1
ATOM 817 C C . GLY A 1 97 ? 20.312 -22.312 5.973 1 91.69 97 GLY A C 1
ATOM 818 O O . GLY A 1 97 ? 20.203 -21.656 7.016 1 91.69 97 GLY A O 1
ATOM 819 N N . ARG A 1 98 ? 20.391 -21.703 4.789 1 94.56 98 ARG A N 1
ATOM 820 C CA . ARG A 1 98 ? 20.344 -20.25 4.676 1 94.56 98 ARG A CA 1
ATOM 821 C C . ARG A 1 98 ? 18.938 -19.719 4.91 1 94.56 98 ARG A C 1
ATOM 823 O O . ARG A 1 98 ? 17.953 -20.469 4.75 1 94.56 98 ARG A O 1
ATOM 830 N N . LEU A 1 99 ? 18.891 -18.484 5.309 1 95 99 LEU A N 1
ATOM 831 C CA . LEU A 1 99 ? 17.578 -17.891 5.539 1 95 99 LEU A CA 1
ATOM 832 C C . LEU A 1 99 ? 17.188 -16.984 4.383 1 95 99 LEU A C 1
ATOM 834 O O . LEU A 1 99 ? 17.938 -16.062 4.039 1 95 99 LEU A O 1
ATOM 838 N N . GLU A 1 100 ? 16.094 -17.312 3.781 1 92.44 100 GLU A N 1
ATOM 839 C CA . GLU A 1 100 ? 15.492 -16.438 2.781 1 92.44 100 GLU A CA 1
ATOM 840 C C . GLU A 1 100 ? 14.711 -15.297 3.441 1 92.44 100 GLU A C 1
ATOM 842 O O . GLU A 1 100 ? 13.898 -15.539 4.34 1 92.44 100 GLU A O 1
ATOM 847 N N . ILE A 1 101 ? 15.023 -14.102 3.062 1 92.81 101 ILE A N 1
ATOM 848 C CA . ILE A 1 101 ? 14.258 -12.977 3.574 1 92.81 101 ILE A CA 1
ATOM 849 C C . ILE A 1 101 ? 12.914 -12.891 2.844 1 92.81 101 ILE A C 1
ATOM 851 O O . ILE A 1 101 ? 12.867 -12.562 1.657 1 92.81 101 ILE A O 1
ATOM 855 N N . VAL A 1 102 ? 11.883 -13.148 3.578 1 87.69 102 VAL A N 1
ATOM 856 C CA . VAL A 1 102 ? 10.539 -13.195 2.998 1 87.69 102 VAL A CA 1
ATOM 857 C C . VAL A 1 102 ? 9.875 -11.828 3.115 1 87.69 102 VAL A C 1
ATOM 859 O O . VAL A 1 102 ? 9.094 -11.43 2.246 1 87.69 102 VAL A O 1
ATOM 862 N N . ASP A 1 103 ? 10.156 -11.156 4.219 1 89.06 103 ASP A N 1
ATOM 863 C CA . ASP A 1 103 ? 9.688 -9.797 4.461 1 89.06 103 ASP A CA 1
ATOM 864 C C . ASP A 1 103 ? 10.742 -8.977 5.199 1 89.06 103 ASP A C 1
ATOM 866 O O . ASP A 1 103 ? 11.352 -9.461 6.156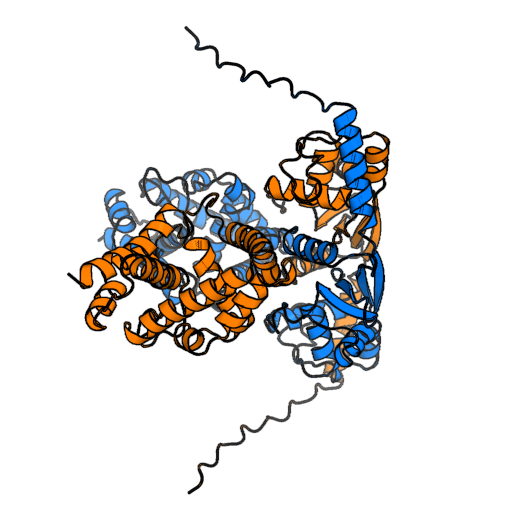 1 89.06 103 ASP A O 1
ATOM 870 N N . GLY A 1 104 ? 10.867 -7.766 4.73 1 91.25 104 GLY A N 1
ATOM 871 C CA . GLY A 1 104 ? 11.805 -6.871 5.391 1 91.25 104 GLY A CA 1
ATOM 872 C C . GLY A 1 104 ? 13.109 -6.715 4.637 1 91.25 104 GLY A C 1
ATOM 873 O O . GLY A 1 104 ? 14.094 -6.215 5.184 1 91.25 104 GLY A O 1
ATOM 874 N N . SER A 1 105 ? 13.172 -7.109 3.365 1 91.75 105 SER A N 1
ATOM 875 C CA . SER A 1 105 ? 14.422 -7.086 2.605 1 91.75 105 SER A CA 1
ATOM 876 C C . SER A 1 105 ? 14.953 -5.664 2.461 1 91.75 105 SER A C 1
ATOM 878 O O . SER A 1 105 ? 16.156 -5.434 2.582 1 91.75 105 SER A O 1
ATOM 880 N N . GLN A 1 106 ? 14.07 -4.695 2.299 1 91.12 106 GLN A N 1
ATOM 881 C CA . GLN A 1 106 ? 14.5 -3.311 2.125 1 91.12 106 GLN A CA 1
ATOM 882 C C . GLN A 1 106 ? 15.07 -2.744 3.422 1 91.12 106 GLN A C 1
ATOM 884 O O . GLN A 1 106 ? 16.031 -1.977 3.398 1 91.12 106 GLN A O 1
ATOM 889 N N . ARG A 1 107 ? 14.477 -3.17 4.543 1 94.06 107 ARG A N 1
ATOM 890 C CA . ARG A 1 107 ? 14.984 -2.73 5.84 1 94.06 107 ARG A CA 1
ATOM 891 C C . ARG A 1 107 ? 16.391 -3.268 6.082 1 94.06 107 ARG A C 1
ATOM 893 O O . ARG A 1 107 ? 17.297 -2.516 6.461 1 94.06 107 ARG A O 1
ATOM 900 N N . ILE A 1 108 ? 16.594 -4.488 5.746 1 96 108 ILE A N 1
ATOM 901 C CA . ILE A 1 108 ? 17.875 -5.125 5.996 1 96 108 ILE A CA 1
ATOM 902 C C . ILE A 1 108 ? 18.922 -4.551 5.047 1 96 108 ILE A C 1
ATOM 904 O O . ILE A 1 108 ? 20.062 -4.293 5.449 1 96 108 ILE A O 1
ATOM 908 N N . ARG A 1 109 ? 18.578 -4.34 3.832 1 94.75 109 ARG A N 1
ATOM 909 C CA . ARG A 1 109 ? 19.469 -3.717 2.867 1 94.75 109 ARG A CA 1
ATOM 910 C C . ARG A 1 109 ? 19.906 -2.33 3.336 1 94.75 109 ARG A C 1
ATOM 912 O O . ARG A 1 109 ? 21.078 -1.964 3.211 1 94.75 109 ARG A O 1
ATOM 919 N N . THR A 1 110 ? 18.922 -1.604 3.797 1 95.69 110 THR A N 1
ATOM 920 C CA . THR A 1 110 ? 19.188 -0.25 4.262 1 95.69 110 THR A CA 1
ATOM 921 C C . THR A 1 110 ? 20.125 -0.271 5.469 1 95.69 110 THR A C 1
ATOM 923 O O . THR A 1 110 ? 21.047 0.541 5.562 1 95.69 110 THR A O 1
ATOM 926 N N . ILE A 1 111 ? 19.906 -1.196 6.355 1 97.69 111 ILE A N 1
ATOM 927 C CA . ILE A 1 111 ? 20.766 -1.382 7.52 1 97.69 111 ILE A CA 1
ATOM 928 C C . ILE A 1 111 ? 22.203 -1.63 7.062 1 97.69 111 ILE A C 1
ATOM 930 O O . ILE A 1 111 ? 23.125 -0.963 7.523 1 97.69 111 ILE A O 1
ATOM 934 N N . ARG A 1 112 ? 22.359 -2.547 6.184 1 97.25 112 ARG A N 1
ATOM 935 C CA . ARG A 1 112 ? 23.688 -2.885 5.684 1 97.25 112 ARG A CA 1
ATOM 936 C C . ARG A 1 112 ? 24.344 -1.682 5.012 1 97.25 112 ARG A C 1
ATOM 938 O O . ARG A 1 112 ? 25.5 -1.384 5.266 1 97.25 112 ARG A O 1
ATOM 945 N N . GLU A 1 113 ? 23.594 -1.031 4.191 1 97.12 113 GLU A N 1
ATOM 946 C CA . GLU A 1 113 ? 24.109 0.139 3.486 1 97.12 113 GLU A CA 1
ATOM 947 C C . GLU A 1 113 ? 24.609 1.198 4.465 1 97.12 113 GLU A C 1
ATOM 949 O O . GLU A 1 113 ? 25.656 1.792 4.258 1 97.12 113 GLU A O 1
ATOM 954 N N . PHE A 1 114 ? 23.844 1.424 5.492 1 98.19 114 PHE A N 1
ATOM 955 C CA . PHE A 1 114 ? 24.203 2.439 6.469 1 98.19 114 PHE A CA 1
ATOM 956 C C . PHE A 1 114 ? 25.438 2.01 7.266 1 98.19 114 PHE A C 1
ATOM 958 O O . PHE A 1 114 ? 26.391 2.775 7.406 1 98.19 114 PHE A O 1
ATOM 965 N N . LEU A 1 115 ? 25.469 0.799 7.723 1 98.31 115 LEU A N 1
ATOM 966 C CA . LEU A 1 115 ? 26.578 0.302 8.539 1 98.31 115 LEU A CA 1
ATOM 967 C C . LEU A 1 115 ? 27.875 0.258 7.727 1 98.31 115 LEU A C 1
ATOM 969 O O . LEU A 1 115 ? 28.953 0.446 8.273 1 98.31 115 LEU A O 1
ATOM 973 N N . ASP A 1 116 ? 27.734 0.054 6.441 1 97.06 116 ASP A N 1
ATOM 974 C CA . ASP A 1 116 ? 28.906 -0.02 5.559 1 97.06 116 ASP A CA 1
ATOM 975 C C . ASP A 1 116 ? 29.422 1.375 5.215 1 97.06 116 ASP A C 1
ATOM 977 O O . ASP A 1 116 ? 30.453 1.514 4.555 1 97.06 116 ASP A O 1
ATOM 981 N N . GLY A 1 117 ? 28.719 2.4 5.59 1 95.62 117 GLY A N 1
ATOM 982 C CA . GLY A 1 117 ? 29.125 3.768 5.309 1 95.62 117 GLY A CA 1
ATOM 983 C C . GLY A 1 117 ? 28.719 4.238 3.924 1 95.62 117 GLY A C 1
ATOM 984 O O . GLY A 1 117 ? 29.25 5.234 3.426 1 95.62 117 GLY A O 1
ATOM 985 N N . ASN A 1 118 ? 27.781 3.551 3.312 1 95.88 118 ASN A N 1
ATOM 986 C CA . ASN A 1 118 ? 27.406 3.838 1.932 1 95.88 118 ASN A CA 1
ATOM 987 C C . ASN A 1 118 ? 26.094 4.602 1.854 1 95.88 118 ASN A C 1
ATOM 989 O O . ASN A 1 118 ? 25.5 4.738 0.778 1 95.88 118 ASN A O 1
ATOM 993 N N . LEU A 1 119 ? 25.547 5.043 2.975 1 96.44 119 LEU A N 1
ATOM 994 C CA . LEU A 1 119 ? 24.328 5.836 3.047 1 96.44 119 LEU A CA 1
ATOM 995 C C . LEU A 1 119 ? 24.531 7.082 3.898 1 96.44 119 LEU A C 1
ATOM 997 O O . LEU A 1 119 ? 24.797 6.984 5.098 1 96.44 119 LEU A O 1
ATOM 1001 N N . ARG A 1 120 ? 24.5 8.156 3.26 1 96.69 120 ARG A N 1
ATOM 1002 C CA . ARG A 1 120 ? 24.531 9.438 3.959 1 96.69 120 ARG A CA 1
ATOM 1003 C C . ARG A 1 120 ? 23.109 9.953 4.195 1 96.69 120 ARG A C 1
ATOM 1005 O O . ARG A 1 120 ? 22.312 10.031 3.262 1 96.69 120 ARG A O 1
ATOM 1012 N N . LEU A 1 121 ? 22.875 10.297 5.395 1 97.06 121 LEU A N 1
ATOM 1013 C CA . LEU A 1 121 ? 21.531 10.719 5.746 1 97.06 121 LEU A CA 1
ATOM 1014 C C . LEU A 1 121 ? 21.203 12.078 5.129 1 97.06 121 LEU A C 1
ATOM 1016 O O . LEU A 1 121 ? 22.062 12.961 5.086 1 97.06 121 LEU A O 1
ATOM 1020 N N . GLY A 1 122 ? 20.016 12.195 4.613 1 94.62 122 GLY A N 1
ATOM 1021 C CA . GLY A 1 122 ? 19.516 13.484 4.16 1 94.62 122 GLY A CA 1
ATOM 1022 C C . GLY A 1 122 ? 18.953 14.336 5.285 1 94.62 122 GLY A C 1
ATOM 1023 O O . GLY A 1 122 ? 19.312 14.141 6.449 1 94.62 122 GLY A O 1
ATOM 1024 N N . ASP A 1 123 ? 18.156 15.289 4.91 1 90.88 123 ASP A N 1
ATOM 1025 C CA . ASP A 1 123 ? 17.547 16.172 5.91 1 90.88 123 ASP A CA 1
ATOM 1026 C C . ASP A 1 123 ? 16.531 15.414 6.75 1 90.88 123 ASP A C 1
ATOM 1028 O O . ASP A 1 123 ? 15.555 14.867 6.215 1 90.88 123 ASP A O 1
ATOM 1032 N N . LEU A 1 124 ? 16.781 15.383 8.023 1 92.25 124 LEU A N 1
ATOM 1033 C CA . LEU A 1 124 ? 15.875 14.719 8.953 1 92.25 124 LEU A CA 1
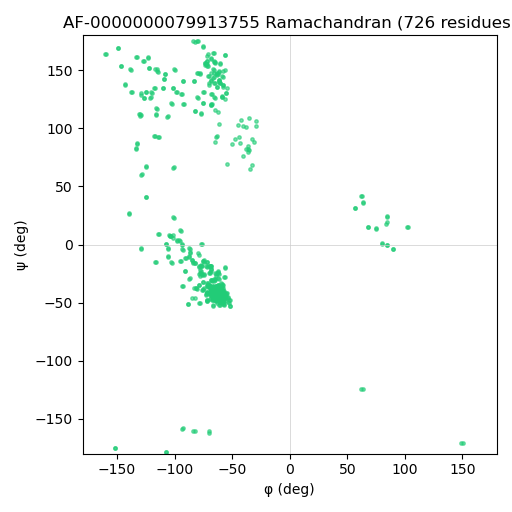ATOM 1034 C C . LEU A 1 124 ? 15.133 15.742 9.805 1 92.25 124 LEU A C 1
ATOM 1036 O O . LEU A 1 124 ? 15.695 16.781 10.18 1 92.25 124 LEU A O 1
ATOM 1040 N N . GLU A 1 125 ? 13.984 15.453 10.133 1 81.88 125 GLU A N 1
ATOM 1041 C CA . GLU A 1 125 ? 13.148 16.422 10.852 1 81.88 125 GLU A CA 1
ATOM 1042 C C . GLU A 1 125 ? 13.352 16.297 12.359 1 81.88 125 GLU A C 1
ATOM 1044 O O . GLU A 1 125 ? 13.562 17.297 13.047 1 81.88 125 GLU A O 1
ATOM 1049 N N . THR A 1 126 ? 13.242 15.078 12.898 1 87.19 126 THR A N 1
ATOM 1050 C CA . THR A 1 126 ? 13.32 14.875 14.344 1 87.19 126 THR A CA 1
ATOM 1051 C C . THR A 1 126 ? 14.766 14.922 14.82 1 87.19 126 THR A C 1
ATOM 1053 O O . THR A 1 126 ? 15.094 15.664 15.75 1 87.19 126 THR A O 1
ATOM 1056 N N . LEU A 1 127 ? 15.602 14.141 14.133 1 94.06 127 LEU A N 1
ATOM 1057 C CA . LEU A 1 127 ? 17.031 14.172 14.414 1 94.06 127 LEU A CA 1
ATOM 1058 C C . LEU A 1 127 ? 17.766 15 13.375 1 94.06 127 LEU A C 1
ATOM 1060 O O . LEU A 1 127 ? 18.641 14.484 12.664 1 94.06 127 LEU A O 1
ATOM 1064 N N . ASN A 1 128 ? 17.5 16.25 13.367 1 93.81 128 ASN A N 1
ATOM 1065 C CA . ASN A 1 128 ? 18.031 17.109 12.32 1 93.81 128 ASN A CA 1
ATOM 1066 C C . ASN A 1 128 ? 19.531 17.328 12.492 1 93.81 128 ASN A C 1
ATOM 1068 O O . ASN A 1 128 ? 20.219 17.656 11.531 1 93.81 128 ASN A O 1
ATOM 1072 N N . ARG A 1 129 ? 20.125 17.109 13.641 1 96.06 129 ARG A N 1
ATOM 1073 C CA . ARG A 1 129 ? 21.547 17.328 13.898 1 96.06 129 ARG A CA 1
ATOM 1074 C C . ARG A 1 129 ? 22.391 16.25 13.25 1 96.06 129 ARG A C 1
ATOM 1076 O O . ARG A 1 129 ? 23.609 16.406 13.117 1 96.06 129 ARG A O 1
ATOM 1083 N N . ILE A 1 130 ? 21.75 15.203 12.859 1 96.75 130 ILE A N 1
ATOM 1084 C CA . ILE A 1 130 ? 22.547 14.148 12.227 1 96.75 130 ILE A CA 1
ATOM 1085 C C . ILE A 1 130 ? 22.328 14.18 10.711 1 96.75 130 ILE A C 1
ATOM 1087 O O . ILE A 1 130 ? 22.766 13.273 10 1 96.75 130 ILE A O 1
ATOM 1091 N N . SER A 1 131 ? 21.609 15.211 10.266 1 95.44 131 SER A N 1
ATOM 1092 C CA . SER A 1 131 ? 21.516 15.383 8.82 1 95.44 131 SER A CA 1
ATOM 1093 C C . SER A 1 131 ? 22.906 15.469 8.188 1 95.44 131 SER A C 1
ATOM 1095 O O . SER A 1 131 ? 23.781 16.172 8.688 1 95.44 131 SER A O 1
ATOM 1097 N N . GLY A 1 132 ? 23.125 14.648 7.109 1 95.19 132 GLY A N 1
ATOM 1098 C CA . GLY A 1 132 ? 24.406 14.648 6.418 1 95.19 132 GLY A CA 1
ATOM 1099 C C . GLY A 1 132 ? 25.391 13.648 6.992 1 95.19 132 GLY A C 1
ATOM 1100 O O . GLY A 1 132 ? 26.484 13.469 6.453 1 95.19 132 GLY A O 1
ATOM 1101 N N . PHE A 1 133 ? 25.016 12.977 8.055 1 97.25 133 PHE A N 1
ATOM 1102 C CA . PHE A 1 133 ? 25.906 12.008 8.68 1 97.25 133 PHE A CA 1
ATOM 1103 C C . PHE A 1 133 ? 25.891 10.688 7.91 1 97.25 133 PHE A C 1
ATOM 1105 O O . PHE A 1 133 ? 24.875 10.32 7.32 1 97.25 133 PHE A O 1
ATOM 1112 N N . ASP A 1 134 ? 26.938 10.016 7.871 1 97.25 134 ASP A N 1
ATOM 1113 C CA . ASP A 1 134 ? 26.938 8.578 7.652 1 97.25 134 ASP A CA 1
ATOM 1114 C C . ASP A 1 134 ? 27.281 7.824 8.938 1 97.25 134 ASP A C 1
ATOM 1116 O O . ASP A 1 134 ? 27.438 8.438 10 1 97.25 134 ASP A O 1
ATOM 1120 N N . PHE A 1 135 ? 27.344 6.535 8.836 1 98.06 135 PHE A N 1
ATOM 1121 C CA . PHE A 1 135 ? 27.516 5.691 10.016 1 98.06 135 PHE A CA 1
ATOM 1122 C C . PHE A 1 135 ? 28.797 6.062 10.758 1 98.06 135 PHE A C 1
ATOM 1124 O O . PHE A 1 135 ? 28.828 6.109 11.984 1 98.06 135 PHE A O 1
ATOM 1131 N N . ASN A 1 136 ? 29.875 6.363 10.047 1 96.94 136 ASN A N 1
ATOM 1132 C CA . ASN A 1 136 ? 31.203 6.605 10.617 1 96.94 136 ASN A CA 1
ATOM 1133 C C . ASN A 1 136 ? 31.281 7.973 11.289 1 96.94 136 ASN A C 1
ATOM 1135 O O . ASN A 1 136 ? 32.219 8.25 12.039 1 96.94 136 ASN A O 1
ATOM 1139 N N . ASP A 1 137 ? 30.297 8.805 11 1 97.31 137 ASP A N 1
ATOM 1140 C CA . ASP A 1 137 ? 30.266 10.141 11.602 1 97.31 137 ASP A CA 1
ATOM 1141 C C . ASP A 1 137 ? 29.672 10.086 13.008 1 97.31 137 ASP A C 1
ATOM 1143 O O . ASP A 1 137 ? 29.797 11.055 13.773 1 97.31 137 ASP A O 1
ATOM 1147 N N . LEU A 1 138 ? 29 9.016 13.375 1 97.88 138 LEU A N 1
ATOM 1148 C CA . LEU A 1 138 ? 28.406 8.867 14.703 1 97.88 138 LEU A CA 1
ATOM 1149 C C . LEU A 1 138 ? 29.5 8.656 15.75 1 97.88 138 LEU A C 1
ATOM 1151 O O . LEU A 1 138 ? 30.562 8.133 15.453 1 97.88 138 LEU A O 1
ATOM 1155 N N . LYS A 1 139 ? 29.109 9.07 16.938 1 96.56 139 LYS A N 1
ATOM 1156 C CA . LYS A 1 139 ? 29.984 8.734 18.062 1 96.56 139 LYS A CA 1
ATOM 1157 C C . LYS A 1 139 ? 30.156 7.219 18.188 1 96.56 139 LYS A C 1
ATOM 1159 O O . LYS A 1 139 ? 29.219 6.457 17.938 1 96.56 139 LYS A O 1
ATOM 1164 N N . GLU A 1 140 ? 31.359 6.824 18.594 1 96.69 140 GLU A N 1
ATOM 1165 C CA . GLU A 1 140 ? 31.641 5.398 18.703 1 96.69 140 GLU A CA 1
ATOM 1166 C C . GLU A 1 140 ? 30.625 4.699 19.609 1 96.69 140 GLU A C 1
ATOM 1168 O O . GLU A 1 140 ? 30.219 3.574 19.328 1 96.69 140 GLU A O 1
ATOM 1173 N N . SER A 1 141 ? 30.312 5.305 20.688 1 97.38 141 SER A N 1
ATOM 1174 C CA . SER A 1 141 ? 29.328 4.73 21.594 1 97.38 141 SER A CA 1
ATOM 1175 C C . SER A 1 141 ? 27.984 4.543 20.906 1 97.38 141 SER A C 1
ATOM 1177 O O . SER A 1 141 ? 27.297 3.541 21.141 1 97.38 141 SER A O 1
ATOM 1179 N N . ARG A 1 142 ? 27.578 5.5 20.094 1 97.56 142 ARG A N 1
ATOM 1180 C CA . ARG A 1 142 ? 26.328 5.422 19.344 1 97.56 142 ARG A CA 1
ATOM 1181 C C . ARG A 1 142 ? 26.375 4.316 18.297 1 97.56 142 ARG A C 1
ATOM 1183 O O . ARG A 1 142 ? 25.391 3.604 18.094 1 97.56 142 ARG A O 1
ATOM 1190 N N . GLN A 1 143 ? 27.516 4.148 17.672 1 98.12 143 GLN A N 1
ATOM 1191 C CA . GLN A 1 143 ? 27.703 3.051 16.719 1 98.12 143 GLN A CA 1
ATOM 1192 C C . GLN A 1 143 ? 27.469 1.7 17.391 1 98.12 143 GLN A C 1
ATOM 1194 O O . GLN A 1 143 ? 26.75 0.849 16.859 1 98.12 143 GLN A O 1
ATOM 1199 N N . ARG A 1 144 ? 28.047 1.576 18.547 1 98.12 144 ARG A N 1
ATOM 1200 C CA . ARG A 1 144 ? 27.906 0.329 19.297 1 98.12 144 ARG A CA 1
ATOM 1201 C C . ARG A 1 144 ? 26.438 0.095 19.672 1 98.12 144 ARG A C 1
ATOM 1203 O O . ARG A 1 144 ? 25.938 -1.021 19.547 1 98.12 144 ARG A O 1
ATOM 1210 N N . LYS A 1 145 ? 25.812 1.167 20.156 1 97.56 145 LYS A N 1
ATOM 1211 C CA . LYS A 1 145 ? 24.406 1.059 20.562 1 97.56 145 LYS A CA 1
ATOM 1212 C C . LYS A 1 145 ? 23.531 0.646 19.391 1 97.56 145 LYS A C 1
ATOM 1214 O O . LYS A 1 145 ? 22.656 -0.205 19.531 1 97.56 145 LYS A O 1
ATOM 1219 N N . LEU A 1 146 ? 23.75 1.24 18.266 1 98.06 146 LEU A N 1
ATOM 1220 C CA . LEU A 1 146 ? 22.953 0.917 17.078 1 98.06 146 LEU A CA 1
ATOM 1221 C C . LEU A 1 146 ? 23.188 -0.527 16.656 1 98.06 146 LEU A C 1
ATOM 1223 O O . LEU A 1 146 ? 22.234 -1.256 16.375 1 98.06 146 LEU A O 1
ATOM 1227 N N . LYS A 1 147 ? 24.422 -0.944 16.656 1 98.31 147 LYS A N 1
ATOM 1228 C CA . LYS A 1 147 ? 24.781 -2.299 16.25 1 98.31 147 LYS A CA 1
ATOM 1229 C C . LYS A 1 147 ? 24.141 -3.338 17.172 1 98.31 147 LYS A C 1
ATOM 1231 O O . LYS A 1 147 ? 23.766 -4.422 16.719 1 98.31 147 LYS A O 1
ATOM 1236 N N . ASN A 1 148 ? 23.922 -2.986 18.375 1 97.62 148 ASN A N 1
ATOM 1237 C CA . ASN A 1 148 ? 23.422 -3.924 19.375 1 97.62 148 ASN A CA 1
ATOM 1238 C C . ASN A 1 148 ? 21.891 -3.943 19.422 1 97.62 148 ASN A C 1
ATOM 1240 O O . ASN A 1 148 ? 21.297 -4.84 20.016 1 97.62 148 ASN A O 1
ATOM 1244 N N . ARG A 1 149 ? 21.297 -3.02 18.797 1 96.25 149 ARG A N 1
ATOM 1245 C CA . ARG A 1 149 ? 19.844 -3.031 18.75 1 96.25 149 ARG A CA 1
ATOM 1246 C C . ARG A 1 149 ? 19.328 -4.258 18.016 1 96.25 149 ARG A C 1
ATOM 1248 O O . ARG A 1 149 ? 19.969 -4.75 17.094 1 96.25 149 ARG A O 1
ATOM 1255 N N . THR A 1 150 ? 18.125 -4.707 18.5 1 96.44 150 THR A N 1
ATOM 1256 C CA . THR A 1 150 ? 17.609 -5.934 17.891 1 96.44 150 THR A CA 1
ATOM 1257 C C . THR A 1 150 ? 16.297 -5.668 17.172 1 96.44 150 THR A C 1
ATOM 1259 O O . THR A 1 150 ? 15.602 -4.695 17.469 1 96.44 150 THR A O 1
ATOM 1262 N N . ILE A 1 151 ? 16.062 -6.441 16.172 1 95.69 151 ILE A N 1
ATOM 1263 C CA . ILE A 1 151 ? 14.781 -6.508 15.477 1 95.69 151 ILE A CA 1
ATOM 1264 C C . ILE A 1 151 ? 14.219 -7.926 15.57 1 95.69 151 ILE A C 1
ATOM 1266 O O . ILE A 1 151 ? 14.938 -8.906 15.359 1 95.69 151 ILE A O 1
ATOM 1270 N N . ARG A 1 152 ? 13.016 -7.98 15.953 1 93.19 152 ARG A N 1
ATOM 1271 C CA . ARG A 1 152 ? 12.359 -9.281 16.078 1 93.19 152 ARG A CA 1
ATOM 1272 C C . ARG A 1 152 ? 11.93 -9.812 14.719 1 93.19 152 ARG A C 1
ATOM 1274 O O . ARG A 1 152 ? 11.625 -9.039 13.812 1 93.19 152 ARG A O 1
ATOM 1281 N N . GLY A 1 153 ? 11.984 -11.141 14.633 1 93.31 153 GLY A N 1
ATOM 1282 C CA . GLY A 1 153 ? 11.57 -11.781 13.398 1 93.31 153 GLY A CA 1
ATOM 1283 C C . GLY A 1 153 ? 10.969 -13.156 13.609 1 93.31 153 GLY A C 1
ATOM 1284 O O . GLY A 1 153 ? 10.93 -13.656 14.734 1 93.31 153 GLY A O 1
ATOM 1285 N N . VAL A 1 154 ? 10.398 -13.641 12.562 1 92.75 154 VAL A N 1
ATOM 1286 C CA . VAL A 1 154 ? 9.852 -14.992 12.516 1 92.75 154 VAL A CA 1
ATOM 1287 C C . VAL A 1 154 ? 10.594 -15.812 11.469 1 92.75 154 VAL A C 1
ATOM 1289 O O . VAL A 1 154 ? 10.875 -15.328 10.375 1 92.75 154 VAL A O 1
ATOM 1292 N N . VAL A 1 155 ? 10.953 -17.016 11.836 1 93.31 155 VAL A N 1
ATOM 1293 C CA . VAL A 1 155 ? 11.594 -17.938 10.906 1 93.31 155 VAL A CA 1
ATOM 1294 C C . VAL A 1 155 ? 10.695 -19.156 10.688 1 93.31 155 VAL A C 1
ATOM 1296 O O . VAL A 1 155 ? 10.445 -19.938 11.609 1 93.31 155 VAL A O 1
ATOM 1299 N N . LEU A 1 156 ? 10.172 -19.281 9.492 1 89.12 156 LEU A N 1
ATOM 1300 C CA . LEU A 1 156 ? 9.453 -20.484 9.109 1 89.12 156 LEU A CA 1
ATOM 1301 C C . LEU A 1 156 ? 10.406 -21.672 9.016 1 89.12 156 LEU A C 1
ATOM 1303 O O . LEU A 1 156 ? 11.453 -21.578 8.367 1 89.12 156 LEU A O 1
ATOM 1307 N N . ASP A 1 157 ? 9.984 -22.688 9.68 1 83.19 157 ASP A N 1
ATOM 1308 C CA . ASP A 1 157 ? 10.906 -23.812 9.781 1 83.19 157 ASP A CA 1
ATOM 1309 C C . ASP A 1 157 ? 10.812 -24.703 8.547 1 83.19 157 ASP A C 1
ATOM 1311 O O . ASP A 1 157 ? 9.992 -24.469 7.66 1 83.19 157 ASP A O 1
ATOM 1315 N N . GLU A 1 158 ? 11.656 -25.656 8.523 1 68.94 158 GLU A N 1
ATOM 1316 C CA . GLU A 1 158 ? 11.867 -26.531 7.379 1 68.94 158 GLU A CA 1
ATOM 1317 C C . GLU A 1 158 ? 10.664 -27.453 7.156 1 68.94 158 GLU A C 1
ATOM 1319 O O . GLU A 1 158 ? 10.492 -28 6.07 1 68.94 158 GLU A O 1
ATOM 1324 N N . GLU A 1 159 ? 9.93 -27.547 8.141 1 73.19 159 GLU A N 1
ATOM 1325 C CA . GLU A 1 159 ? 8.766 -28.406 7.961 1 73.19 159 GLU A CA 1
ATOM 1326 C C . GLU A 1 159 ? 7.746 -27.766 7.027 1 73.19 159 GLU A C 1
ATOM 1328 O O . GLU A 1 159 ? 6.922 -28.453 6.426 1 73.19 159 GLU A O 1
ATOM 1333 N N . ALA A 1 160 ? 7.934 -26.516 6.906 1 70.19 160 ALA A N 1
ATOM 1334 C CA . ALA A 1 160 ? 7.059 -25.812 5.965 1 70.19 160 ALA A CA 1
ATOM 1335 C C . ALA A 1 160 ? 7.473 -26.094 4.523 1 70.19 160 ALA A C 1
ATOM 1337 O O . ALA A 1 160 ? 8.656 -26.047 4.191 1 70.19 160 ALA A O 1
ATOM 1338 N N . ASP A 1 161 ? 6.562 -26.625 3.756 1 73.25 161 ASP A N 1
ATOM 1339 C CA . ASP A 1 161 ? 6.891 -26.875 2.359 1 73.25 161 ASP A CA 1
ATOM 1340 C C . ASP A 1 161 ? 6.781 -25.609 1.52 1 73.25 161 ASP A C 1
ATOM 1342 O O . ASP A 1 161 ? 6.504 -24.531 2.049 1 73.25 161 ASP A O 1
ATOM 1346 N N . ASP A 1 162 ? 7.168 -25.75 0.286 1 73.75 162 ASP A N 1
ATOM 1347 C CA . ASP A 1 162 ? 7.195 -24.625 -0.645 1 73.75 162 ASP A CA 1
ATOM 1348 C C . ASP A 1 162 ? 5.82 -23.969 -0.744 1 73.75 162 ASP A C 1
ATOM 1350 O O . ASP A 1 162 ? 5.723 -22.75 -0.93 1 73.75 162 ASP A O 1
ATOM 1354 N N . GLN A 1 163 ? 4.871 -24.75 -0.523 1 74.56 163 GLN A N 1
ATOM 1355 C CA . GLN A 1 163 ? 3.512 -24.219 -0.586 1 74.56 163 GLN A CA 1
ATOM 1356 C C . GLN A 1 163 ? 3.211 -23.344 0.617 1 74.56 163 GLN A C 1
ATOM 1358 O O . GLN A 1 163 ? 2.602 -22.281 0.473 1 74.56 163 GLN A O 1
ATOM 1363 N N . ALA A 1 164 ? 3.615 -23.766 1.757 1 75.44 164 ALA A N 1
ATOM 1364 C CA . ALA A 1 164 ? 3.424 -22.984 2.973 1 75.44 164 ALA A CA 1
ATOM 1365 C C . ALA A 1 164 ? 4.172 -21.656 2.893 1 75.44 164 ALA A C 1
ATOM 1367 O O . ALA A 1 164 ? 3.646 -20.609 3.299 1 75.44 164 ALA A O 1
ATOM 1368 N N . ARG A 1 165 ? 5.398 -21.766 2.369 1 79.94 165 ARG A N 1
ATOM 1369 C CA . ARG A 1 165 ? 6.188 -20.547 2.18 1 79.94 165 ARG A CA 1
ATOM 1370 C C . ARG A 1 165 ? 5.477 -19.562 1.253 1 79.94 165 ARG A C 1
ATOM 1372 O O . ARG A 1 165 ? 5.398 -18.375 1.545 1 79.94 165 ARG A O 1
ATOM 1379 N N . ALA A 1 166 ? 4.973 -20.094 0.159 1 81.31 166 ALA A N 1
ATOM 1380 C CA . ALA A 1 166 ? 4.27 -19.281 -0.825 1 81.31 166 ALA A CA 1
ATOM 1381 C C . ALA A 1 166 ? 3.01 -18.656 -0.224 1 81.31 166 ALA A C 1
ATOM 1383 O O . ALA A 1 166 ? 2.709 -17.484 -0.467 1 81.31 166 ALA A O 1
ATOM 1384 N N . GLU A 1 167 ? 2.365 -19.438 0.518 1 80.06 167 GLU A N 1
ATOM 1385 C CA . GLU A 1 167 ? 1.153 -18.969 1.181 1 80.06 167 GLU A CA 1
ATOM 1386 C C . GLU A 1 167 ? 1.467 -17.859 2.188 1 80.06 167 GLU A C 1
ATOM 1388 O O . GLU A 1 167 ? 0.753 -16.859 2.26 1 80.06 167 GLU A O 1
ATOM 1393 N N . LEU A 1 168 ? 2.455 -18.078 2.932 1 80.25 168 LEU A N 1
ATOM 1394 C CA . LEU A 1 168 ? 2.861 -17.078 3.914 1 80.25 168 LEU A CA 1
ATOM 1395 C C . LEU A 1 168 ? 3.232 -15.773 3.23 1 80.25 168 LEU A C 1
ATOM 1397 O O . LEU A 1 168 ? 2.816 -14.703 3.672 1 80.25 168 LEU A O 1
ATOM 1401 N N . PHE A 1 169 ? 4.047 -15.938 2.191 1 83.25 169 PHE A N 1
ATOM 1402 C CA . PHE A 1 169 ? 4.449 -14.758 1.442 1 83.25 169 PHE A CA 1
ATOM 1403 C C . PHE A 1 169 ? 3.232 -13.992 0.938 1 83.25 169 PHE A C 1
ATOM 1405 O O . PHE A 1 169 ? 3.16 -12.766 1.075 1 83.25 169 PHE A O 1
ATOM 1412 N N . ASP A 1 170 ? 2.328 -14.742 0.443 1 85.25 170 ASP A N 1
ATOM 1413 C CA . ASP A 1 170 ? 1.1 -14.156 -0.075 1 85.25 170 ASP A CA 1
ATOM 1414 C C . ASP A 1 170 ? 0.32 -13.445 1.033 1 85.25 170 ASP A C 1
ATOM 1416 O O . ASP A 1 170 ? -0.108 -12.305 0.867 1 85.25 170 ASP A O 1
ATOM 1420 N N . ARG A 1 171 ? 0.185 -14.055 2.133 1 86.25 171 ARG A N 1
ATOM 1421 C CA . ARG A 1 171 ? -0.612 -13.531 3.238 1 86.25 171 ARG A CA 1
ATOM 1422 C C . ARG A 1 171 ? 0.022 -12.273 3.826 1 86.25 171 ARG A C 1
ATOM 1424 O O . ARG A 1 171 ? -0.679 -11.32 4.16 1 86.25 171 ARG A O 1
ATOM 1431 N N . ILE A 1 172 ? 1.296 -12.32 4.012 1 82.31 172 ILE A N 1
ATOM 1432 C CA . ILE A 1 172 ? 2.018 -11.203 4.613 1 82.31 172 ILE A CA 1
ATOM 1433 C C . ILE A 1 172 ? 1.889 -9.969 3.727 1 82.31 172 ILE A C 1
ATOM 1435 O O . ILE A 1 172 ? 1.726 -8.852 4.227 1 82.31 172 ILE A O 1
ATOM 1439 N N . ASN A 1 173 ? 1.863 -10.234 2.482 1 77.94 173 ASN A N 1
ATOM 1440 C CA . ASN A 1 173 ? 1.944 -9.109 1.56 1 77.94 173 ASN A CA 1
ATOM 1441 C C . ASN A 1 173 ? 0.56 -8.648 1.113 1 77.94 173 ASN A C 1
ATOM 1443 O O . ASN A 1 173 ? 0.412 -7.562 0.556 1 77.94 173 ASN A O 1
ATOM 1447 N N . THR A 1 174 ? -0.416 -9.398 1.34 1 76.94 174 THR A N 1
ATOM 1448 C CA . THR A 1 174 ? -1.742 -9.008 0.87 1 76.94 174 THR A CA 1
ATOM 1449 C C . THR A 1 174 ? -2.691 -8.797 2.045 1 76.94 174 THR A C 1
ATOM 1451 O O . THR A 1 174 ? -3.779 -8.242 1.879 1 76.94 174 THR A O 1
ATOM 1454 N N . GLY A 1 175 ? -2.305 -9.258 3.139 1 75.19 175 GLY A N 1
ATOM 1455 C CA . GLY A 1 175 ? -3.219 -9.289 4.27 1 75.19 175 GLY A CA 1
ATOM 1456 C C . GLY A 1 175 ? -3.395 -7.938 4.938 1 75.19 175 GLY A C 1
ATOM 1457 O O . GLY A 1 175 ? -4.379 -7.711 5.641 1 75.19 175 GLY A O 1
ATOM 1458 N N . SER A 1 176 ? -2.432 -7.074 4.805 1 71.81 176 SER A N 1
ATOM 1459 C CA . SER A 1 176 ? -2.508 -5.797 5.5 1 71.81 176 SER A CA 1
ATOM 1460 C C . SER A 1 176 ? -2.947 -4.676 4.562 1 71.81 176 SER A C 1
ATOM 1462 O O . SER A 1 176 ? -2.723 -4.754 3.352 1 71.81 176 SER A O 1
ATOM 1464 N N . LYS A 1 177 ? -3.871 -3.922 5.109 1 71.12 177 LYS A N 1
ATOM 1465 C CA . LYS A 1 177 ? -4.176 -2.676 4.41 1 71.12 177 LYS A CA 1
ATOM 1466 C C . LYS A 1 177 ? -3.596 -1.474 5.152 1 71.12 177 LYS A C 1
ATOM 1468 O O . LYS A 1 177 ? -3.996 -1.183 6.281 1 71.12 177 LYS A O 1
ATOM 1473 N N . SER A 1 178 ? -2.574 -0.866 4.539 1 73.25 178 SER A N 1
ATOM 1474 C CA . SER A 1 178 ? -1.979 0.321 5.145 1 73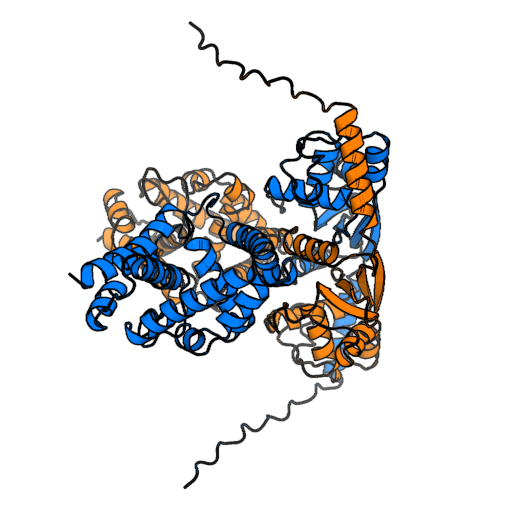.25 178 SER A CA 1
ATOM 1475 C C . SER A 1 178 ? -2.994 1.453 5.258 1 73.25 178 SER A C 1
ATOM 1477 O O . SER A 1 178 ? -3.922 1.543 4.449 1 73.25 178 SER A O 1
ATOM 1479 N N . ALA A 1 179 ? -2.814 2.26 6.301 1 80.69 179 ALA A N 1
ATOM 1480 C CA . ALA A 1 179 ? -3.625 3.471 6.391 1 80.69 179 ALA A CA 1
ATOM 1481 C C . ALA A 1 179 ? -3.436 4.352 5.16 1 80.69 179 ALA A C 1
ATOM 1483 O O . ALA A 1 179 ? -2.336 4.43 4.609 1 80.69 179 ALA A O 1
ATOM 1484 N N . ASN A 1 180 ? -4.52 4.863 4.699 1 84.5 180 ASN A N 1
ATOM 1485 C CA . ASN A 1 180 ? -4.398 5.785 3.574 1 84.5 180 ASN A CA 1
ATOM 1486 C C . ASN A 1 180 ? -3.879 7.148 4.02 1 84.5 180 ASN A C 1
ATOM 1488 O O . ASN A 1 180 ? -3.764 7.414 5.219 1 84.5 180 ASN A O 1
ATOM 1492 N N . PRO A 1 181 ? -3.549 7.996 3.121 1 85.88 181 PRO A N 1
ATOM 1493 C CA . PRO A 1 181 ? -2.906 9.266 3.471 1 85.88 181 PRO A CA 1
ATOM 1494 C C . PRO A 1 181 ? -3.764 10.125 4.398 1 85.88 181 PRO A C 1
ATOM 1496 O O . PRO A 1 181 ? -3.238 10.766 5.312 1 85.88 181 PRO A O 1
ATOM 1499 N N . ALA A 1 182 ? -5.074 10.156 4.168 1 88.81 182 ALA A N 1
ATOM 1500 C CA . ALA A 1 182 ? -5.953 10.945 5.027 1 88.81 182 ALA A CA 1
ATOM 1501 C C . ALA A 1 182 ? -5.938 10.414 6.461 1 88.81 182 ALA A C 1
ATOM 1503 O O . ALA A 1 182 ? -5.883 11.195 7.414 1 88.81 182 ALA A O 1
ATOM 1504 N N . GLU A 1 183 ? -5.926 9.141 6.594 1 85.62 183 GLU A N 1
ATOM 1505 C CA . GLU A 1 183 ? -5.836 8.5 7.902 1 85.62 183 GLU A CA 1
ATOM 1506 C C . GLU A 1 183 ? -4.5 8.797 8.57 1 85.62 183 GLU A C 1
ATOM 1508 O O . GLU A 1 183 ? -4.449 9.062 9.773 1 85.62 183 GLU A O 1
ATOM 1513 N N . ILE A 1 184 ? -3.496 8.719 7.77 1 85.69 184 ILE A N 1
ATOM 1514 C CA . ILE A 1 184 ? -2.154 8.961 8.289 1 85.69 184 ILE A CA 1
ATOM 1515 C C . ILE A 1 184 ? -2.057 10.391 8.82 1 85.69 184 ILE A C 1
ATOM 1517 O O . ILE A 1 184 ? -1.559 10.609 9.922 1 85.69 184 ILE A O 1
ATOM 1521 N N . ARG A 1 185 ? -2.549 11.367 8.062 1 89 185 ARG A N 1
ATOM 1522 C CA . ARG A 1 185 ? -2.512 12.75 8.516 1 89 185 ARG A CA 1
ATOM 1523 C C . ARG A 1 185 ? -3.305 12.93 9.805 1 89 185 ARG A C 1
ATOM 1525 O O . ARG A 1 185 ? -2.852 13.602 10.734 1 89 185 ARG A O 1
ATOM 1532 N N . ARG A 1 186 ? -4.422 12.32 9.836 1 87.88 186 ARG A N 1
ATOM 1533 C CA . ARG A 1 186 ? -5.277 12.438 11.016 1 87.88 186 ARG A CA 1
ATOM 1534 C C . ARG A 1 186 ? -4.605 11.828 12.242 1 87.88 186 ARG A C 1
ATOM 1536 O O . ARG A 1 186 ? -4.707 12.375 13.344 1 87.88 186 ARG A O 1
ATOM 1543 N N . GLY A 1 187 ? -3.992 10.742 12.094 1 85.62 187 GLY A N 1
ATOM 1544 C CA . GLY A 1 187 ? -3.359 10.047 13.203 1 85.62 187 GLY A CA 1
ATOM 1545 C C . GLY A 1 187 ? -2.021 10.641 13.594 1 85.62 187 GLY A C 1
ATOM 1546 O O . GLY A 1 187 ? -1.683 10.695 14.781 1 85.62 187 GLY A O 1
ATOM 1547 N N . ALA A 1 188 ? -1.299 11.125 12.641 1 86.31 188 ALA A N 1
ATOM 1548 C CA . ALA A 1 188 ? 0.08 11.562 12.859 1 86.31 188 ALA A CA 1
ATOM 1549 C C . ALA A 1 188 ? 0.14 13.039 13.219 1 86.31 188 ALA A C 1
ATOM 1551 O O . ALA A 1 188 ? 1.131 13.508 13.789 1 86.31 188 ALA A O 1
ATOM 1552 N N . LEU A 1 189 ? -0.926 13.781 12.82 1 88.31 189 LEU A N 1
ATOM 1553 C CA . LEU A 1 189 ? -0.892 15.227 13.008 1 88.31 189 LEU A CA 1
ATOM 1554 C C . LEU A 1 189 ? -2.145 15.711 13.727 1 88.31 189 LEU A C 1
ATOM 1556 O O . LEU A 1 189 ? -2.844 16.594 13.234 1 88.31 189 LEU A O 1
ATOM 1560 N N . PRO A 1 190 ? -2.311 15.18 14.953 1 86.5 190 PRO A N 1
ATOM 1561 C CA . PRO A 1 190 ? -3.449 15.719 15.695 1 86.5 190 PRO A CA 1
ATOM 1562 C C . PRO A 1 190 ? -3.305 17.203 16 1 86.5 190 PRO A C 1
ATOM 1564 O O . PRO A 1 190 ? -2.193 17.688 16.234 1 86.5 190 PRO A O 1
ATOM 1567 N N . GLY A 1 191 ? -4.445 17.922 15.992 1 90.19 191 GLY A N 1
ATOM 1568 C CA . GLY A 1 191 ? -4.395 19.344 16.281 1 90.19 191 GLY A CA 1
ATOM 1569 C C . GLY A 1 191 ? -5.484 20.141 15.586 1 90.19 191 GLY A C 1
ATOM 1570 O O . GLY A 1 191 ? -6.422 19.562 15.031 1 90.19 191 GLY A O 1
ATOM 1571 N N . PRO A 1 192 ? -5.379 21.391 15.648 1 95.38 192 PRO A N 1
ATOM 1572 C CA . PRO A 1 192 ? -6.465 22.25 15.195 1 95.38 192 PRO A CA 1
ATOM 1573 C C . PRO A 1 192 ? -6.73 22.141 13.695 1 95.38 192 PRO A C 1
ATOM 1575 O O . PRO A 1 192 ? -7.879 22.25 13.258 1 95.38 192 PRO A O 1
ATOM 1578 N N . PHE A 1 193 ? -5.703 22 12.93 1 97.06 193 PHE A N 1
ATOM 1579 C CA . PHE A 1 193 ? -5.934 21.906 11.492 1 97.06 193 PHE A CA 1
ATOM 1580 C C . PHE A 1 193 ? -6.688 20.625 11.148 1 97.06 193 PHE A C 1
ATOM 1582 O O . PHE A 1 193 ? -7.621 20.641 10.336 1 97.06 193 PHE A O 1
ATOM 1589 N N . THR A 1 194 ? -6.234 19.484 11.766 1 94.12 194 THR A N 1
ATOM 1590 C CA . THR A 1 194 ? -6.91 18.219 11.555 1 94.12 194 THR A CA 1
ATOM 1591 C C . THR A 1 194 ? -8.367 18.297 12.008 1 94.12 194 THR A C 1
ATOM 1593 O O . THR A 1 194 ? -9.258 17.75 11.352 1 94.12 194 THR A O 1
ATOM 1596 N N . GLU A 1 195 ? -8.609 18.938 13.078 1 95.12 195 GLU A N 1
ATOM 1597 C CA . GLU A 1 195 ? -9.969 19.141 13.57 1 95.12 195 GLU A CA 1
ATOM 1598 C C . GLU A 1 195 ? -10.797 19.953 12.586 1 95.12 195 GLU A C 1
ATOM 1600 O O . GLU A 1 195 ? -11.969 19.641 12.344 1 95.12 195 GLU A O 1
ATOM 1605 N N . LEU A 1 196 ? -10.172 20.969 12.062 1 97.94 196 LEU A N 1
ATOM 1606 C CA . LEU A 1 196 ? -10.844 21.797 11.078 1 97.94 196 LEU A CA 1
ATOM 1607 C C . LEU A 1 196 ? -11.219 21 9.836 1 97.94 196 LEU A C 1
ATOM 1609 O O . LEU A 1 196 ? -12.336 21.109 9.328 1 97.94 196 LEU A O 1
ATOM 1613 N N . ILE A 1 197 ? -10.281 20.219 9.336 1 97.88 197 ILE A N 1
ATOM 1614 C CA . ILE A 1 197 ? -10.508 19.391 8.156 1 97.88 197 ILE A CA 1
ATOM 1615 C C . ILE A 1 197 ? -11.695 18.453 8.391 1 97.88 197 ILE A C 1
ATOM 1617 O O . ILE A 1 197 ? -12.562 18.312 7.531 1 97.88 197 ILE A O 1
ATOM 1621 N N . THR A 1 198 ? -11.727 17.828 9.57 1 94.94 198 THR A N 1
ATOM 1622 C CA . THR A 1 198 ? -12.789 16.891 9.922 1 94.94 198 THR A CA 1
ATOM 1623 C C . THR A 1 198 ? -14.141 17.609 9.969 1 94.94 198 THR A C 1
ATOM 1625 O O . THR A 1 198 ? -15.141 17.094 9.461 1 94.94 198 THR A O 1
ATOM 1628 N N . GLU A 1 199 ? -14.133 18.719 10.547 1 97.31 199 GLU A N 1
ATOM 1629 C CA . GLU A 1 199 ? -15.336 19.547 10.656 1 97.31 199 GLU A CA 1
ATOM 1630 C C . GLU A 1 199 ? -15.891 19.891 9.281 1 97.31 199 GLU A C 1
ATOM 1632 O O . GLU A 1 199 ? -17.078 19.703 9.023 1 97.31 199 GLU A O 1
ATOM 1637 N N . LEU A 1 200 ? -15.039 20.359 8.43 1 98.56 200 LEU A N 1
ATOM 1638 C CA . LEU A 1 200 ? -15.461 20.828 7.109 1 98.56 200 LEU A CA 1
ATOM 1639 C C . LEU A 1 200 ? -15.891 19.672 6.227 1 98.56 200 LEU A C 1
ATOM 1641 O O . LEU A 1 200 ? -16.812 19.812 5.414 1 98.56 200 LEU A O 1
ATOM 1645 N N . ALA A 1 201 ? -15.203 18.562 6.379 1 97.31 201 ALA A N 1
ATOM 1646 C CA . ALA A 1 201 ? -15.547 17.359 5.609 1 97.31 201 ALA A CA 1
ATOM 1647 C C . ALA A 1 201 ? -16.953 16.891 5.941 1 97.31 201 ALA A C 1
ATOM 1649 O O . ALA A 1 201 ? -17.625 16.281 5.102 1 97.31 201 ALA A O 1
ATOM 1650 N N . ASP A 1 202 ? -17.438 17.25 7.113 1 95.88 202 ASP A N 1
ATOM 1651 C CA . ASP A 1 202 ? -18.734 16.766 7.586 1 95.88 202 ASP A CA 1
ATOM 1652 C C . ASP A 1 202 ? -19.828 17.797 7.324 1 95.88 202 ASP A C 1
ATOM 1654 O O . ASP A 1 202 ? -20.984 17.594 7.699 1 95.88 202 ASP A O 1
ATOM 1658 N N . SER A 1 203 ? -19.484 18.891 6.668 1 97.44 203 SER A N 1
ATOM 1659 C CA . SER A 1 203 ? -20.469 19.938 6.406 1 97.44 203 SER A CA 1
ATOM 1660 C C . SER A 1 203 ? -21.562 19.438 5.461 1 97.44 203 SER A C 1
ATOM 1662 O O . SER A 1 203 ? -21.266 18.75 4.473 1 97.44 203 SER A O 1
ATOM 1664 N N . PRO A 1 204 ? -22.812 19.734 5.652 1 97.19 204 PRO A N 1
ATOM 1665 C CA . PRO A 1 204 ? -23.938 19.234 4.832 1 97.19 204 PRO A CA 1
ATOM 1666 C C . PRO A 1 204 ? -23.797 19.625 3.363 1 97.19 204 PRO A C 1
ATOM 1668 O O . PRO A 1 204 ? -23.984 18.781 2.48 1 97.19 204 PRO A O 1
ATOM 1671 N N . THR A 1 205 ? -23.469 20.859 3.127 1 97.94 205 THR A N 1
ATOM 1672 C CA . THR A 1 205 ? -23.328 21.328 1.751 1 97.94 205 THR A CA 1
ATOM 1673 C C . THR A 1 205 ? -22.25 20.516 1.023 1 97.94 205 THR A C 1
ATOM 1675 O O . THR A 1 205 ? -22.438 20.125 -0.128 1 97.94 205 THR A O 1
ATOM 1678 N N . PHE A 1 206 ? -21.156 20.281 1.695 1 98.44 206 PHE A N 1
ATOM 1679 C CA . PHE A 1 206 ? -20.047 19.547 1.073 1 98.44 206 PHE A CA 1
ATOM 1680 C C . PHE A 1 206 ? -20.438 18.109 0.771 1 98.44 206 PHE A C 1
ATOM 1682 O O . PHE A 1 206 ? -20.062 17.562 -0.268 1 98.44 206 PHE A O 1
ATOM 1689 N N . LYS A 1 207 ? -21.219 17.5 1.683 1 97.06 207 LYS A N 1
ATOM 1690 C CA . LYS A 1 207 ? -21.703 16.141 1.476 1 97.06 207 LYS A CA 1
ATOM 1691 C C . LYS A 1 207 ? -22.625 16.047 0.263 1 97.06 207 LYS A C 1
ATOM 1693 O O . LYS A 1 207 ? -22.594 15.078 -0.491 1 97.06 207 LYS A O 1
ATOM 1698 N N . ILE A 1 208 ? -23.391 17.078 0.07 1 96.19 208 ILE A N 1
ATOM 1699 C CA . ILE A 1 208 ? -24.297 17.141 -1.077 1 96.19 208 ILE A CA 1
ATOM 1700 C C . ILE A 1 208 ? -23.469 17.25 -2.365 1 96.19 208 ILE A C 1
ATOM 1702 O O . ILE A 1 208 ? -23.797 16.594 -3.365 1 96.19 208 ILE A O 1
ATOM 1706 N N . LEU A 1 209 ? -22.406 18 -2.352 1 97.75 209 LEU A N 1
ATOM 1707 C CA . LEU A 1 209 ? -21.609 18.312 -3.533 1 97.75 209 LEU A CA 1
ATOM 1708 C C . LEU A 1 209 ? -20.688 17.156 -3.889 1 97.75 209 LEU A C 1
ATOM 1710 O O . LEU A 1 209 ? -20.156 17.094 -5 1 97.75 209 LEU A O 1
ATOM 1714 N N . THR A 1 210 ? -20.438 16.234 -2.902 1 97.75 210 THR A N 1
ATOM 1715 C CA . THR A 1 210 ? -19.438 15.203 -3.115 1 97.75 210 THR A CA 1
ATOM 1716 C C . THR A 1 210 ? -20.031 13.82 -2.898 1 97.75 210 THR A C 1
ATOM 1718 O O . THR A 1 210 ? -19.672 13.117 -1.95 1 97.75 210 THR A O 1
ATOM 1721 N N . PRO A 1 211 ? -20.953 13.438 -3.791 1 96.06 211 PRO A N 1
ATOM 1722 C CA . PRO A 1 211 ? -21.438 12.062 -3.66 1 96.06 211 PRO A CA 1
ATOM 1723 C C . PRO A 1 211 ? -20.328 11.023 -3.83 1 96.06 211 PRO A C 1
ATOM 1725 O O . PRO A 1 211 ? -19.406 11.227 -4.625 1 96.06 211 PRO A O 1
ATOM 1728 N N . MET A 1 212 ? -20.391 9.961 -3.041 1 94.06 212 MET A N 1
ATOM 1729 C CA . MET A 1 212 ? -19.391 8.891 -3.105 1 94.06 212 MET A CA 1
ATOM 1730 C C . MET A 1 212 ? -19.922 7.605 -2.484 1 94.06 212 MET A C 1
ATOM 1732 O O . MET A 1 212 ? -20.953 7.621 -1.807 1 94.06 212 MET A O 1
ATOM 1736 N N . SER A 1 213 ? -19.266 6.531 -2.766 1 89.5 213 SER A N 1
ATOM 1737 C CA . SER A 1 213 ? -19.641 5.242 -2.193 1 89.5 213 SER A CA 1
ATOM 1738 C C . SER A 1 213 ? -19.375 5.203 -0.692 1 89.5 213 SER A C 1
ATOM 1740 O O . SER A 1 213 ? -18.609 6.016 -0.171 1 89.5 213 SER A O 1
ATOM 1742 N N . GLN A 1 214 ? -20 4.32 -0.004 1 86.5 214 GLN A N 1
ATOM 1743 C CA . GLN A 1 214 ? -19.797 4.133 1.428 1 86.5 214 GLN A CA 1
ATOM 1744 C C . GLN A 1 214 ? -18.344 3.793 1.729 1 86.5 214 GLN A C 1
ATOM 1746 O O . GLN A 1 214 ? -17.781 4.258 2.727 1 86.5 214 GLN A O 1
ATOM 1751 N N . MET A 1 215 ? -17.766 3.053 0.868 1 83.19 215 MET A N 1
ATOM 1752 C CA . MET A 1 215 ? -16.359 2.682 1.049 1 83.19 215 MET A CA 1
ATOM 1753 C C . MET A 1 215 ? -15.461 3.912 1.007 1 83.19 215 MET A C 1
ATOM 1755 O O . MET A 1 215 ? -14.555 4.055 1.829 1 83.19 215 MET A O 1
ATOM 1759 N N . GLN A 1 216 ? -15.773 4.766 0.077 1 87.69 216 GLN A N 1
ATOM 1760 C CA . GLN A 1 216 ? -15 5.996 -0.035 1 87.69 216 GLN A CA 1
ATOM 1761 C C . GLN A 1 216 ? -15.203 6.887 1.187 1 87.69 216 GLN A C 1
ATOM 1763 O O . GLN A 1 216 ? -14.25 7.496 1.684 1 87.69 216 GLN A O 1
ATOM 1768 N N . GLU A 1 217 ? -16.391 6.922 1.562 1 88.75 217 GLU A N 1
ATOM 1769 C CA . GLU A 1 217 ? -16.703 7.727 2.742 1 88.75 217 GLU A CA 1
ATOM 1770 C C . GLU A 1 217 ? -15.984 7.188 3.977 1 88.75 217 GLU A C 1
ATOM 1772 O O . GLU A 1 217 ? -15.422 7.957 4.758 1 88.75 217 GLU A O 1
ATOM 1777 N N . ASN A 1 218 ? -15.969 5.879 4.082 1 84.56 218 ASN A N 1
ATOM 1778 C CA . ASN A 1 218 ? -15.305 5.234 5.211 1 84.56 218 ASN A CA 1
ATOM 1779 C C . ASN A 1 218 ? -13.789 5.414 5.148 1 84.56 218 ASN A C 1
ATOM 1781 O O . ASN A 1 218 ? -13.102 5.301 6.164 1 84.56 218 ASN A O 1
ATOM 1785 N N . SER A 1 219 ? -13.312 5.742 3.98 1 86.69 219 SER A N 1
ATOM 1786 C CA . SER A 1 219 ? -11.875 5.91 3.787 1 86.69 219 SER A CA 1
ATOM 1787 C C . SER A 1 219 ? -11.461 7.367 3.943 1 86.69 219 SER A C 1
ATOM 1789 O O . SER A 1 219 ? -10.375 7.762 3.514 1 86.69 219 SER A O 1
ATOM 1791 N N . ARG A 1 220 ? -12.336 8.172 4.434 1 90.62 220 ARG A N 1
ATOM 1792 C CA . ARG A 1 220 ? -12.07 9.57 4.754 1 90.62 220 ARG A CA 1
ATOM 1793 C C . ARG A 1 220 ? -11.734 10.367 3.496 1 90.62 220 ARG A C 1
ATOM 1795 O O . ARG A 1 220 ? -10.875 11.25 3.527 1 90.62 220 ARG A O 1
ATOM 1802 N N . THR A 1 221 ? -12.383 10.016 2.459 1 93.5 221 THR A N 1
ATOM 1803 C CA . THR A 1 221 ? -12.156 10.664 1.174 1 93.5 221 THR A CA 1
ATOM 1804 C C . THR A 1 221 ? -12.508 12.148 1.244 1 93.5 221 THR A C 1
ATOM 1806 O O . THR A 1 221 ? -11.828 12.984 0.647 1 93.5 221 THR A O 1
ATOM 1809 N N . ARG A 1 222 ? -13.531 12.523 1.964 1 96 222 ARG A N 1
ATOM 1810 C CA . ARG A 1 222 ? -13.93 13.922 2.07 1 96 222 ARG A CA 1
ATOM 1811 C C . ARG A 1 222 ? -12.875 14.742 2.799 1 96 222 ARG A C 1
ATOM 1813 O O . ARG A 1 222 ? -12.633 15.906 2.457 1 96 222 ARG A O 1
ATOM 1820 N N . GLU A 1 223 ? -12.25 14.109 3.791 1 95.69 223 GLU A N 1
ATOM 1821 C CA . GLU A 1 223 ? -11.164 14.797 4.477 1 95.69 223 GLU A CA 1
ATOM 1822 C C . GLU A 1 223 ? -9.984 15.039 3.541 1 95.69 223 GLU A C 1
ATOM 1824 O O . GLU A 1 223 ? -9.336 16.094 3.609 1 95.69 223 GLU A O 1
ATOM 1829 N N . GLU A 1 224 ? -9.727 14.055 2.723 1 96.25 224 GLU A N 1
ATOM 1830 C CA . GLU A 1 224 ? -8.695 14.211 1.706 1 96.25 224 GLU A CA 1
ATOM 1831 C C . GLU A 1 224 ? -9 15.375 0.772 1 96.25 224 GLU A C 1
ATOM 1833 O O . GLU A 1 224 ? -8.117 16.172 0.456 1 96.25 224 GLU A O 1
ATOM 1838 N N . LEU A 1 225 ? -10.242 15.508 0.362 1 98.19 225 LEU A N 1
ATOM 1839 C CA . LEU A 1 225 ? -10.648 16.562 -0.564 1 98.19 225 LEU A CA 1
ATOM 1840 C C . LEU A 1 225 ? -10.516 17.938 0.078 1 98.19 225 LEU A C 1
ATOM 1842 O O . LEU A 1 225 ? -10.023 18.875 -0.553 1 98.19 225 LEU A O 1
ATOM 1846 N N . VAL A 1 226 ? -10.898 18.047 1.314 1 98.62 226 VAL A N 1
ATOM 1847 C CA . VAL A 1 226 ? -10.781 19.312 2.014 1 98.62 226 VAL A CA 1
ATOM 1848 C C . VAL A 1 226 ? -9.312 19.703 2.152 1 98.62 226 VAL A C 1
ATOM 1850 O O . VAL A 1 226 ? -8.953 20.875 1.967 1 98.62 226 VAL A O 1
ATOM 1853 N N . SER A 1 227 ? -8.5 18.703 2.506 1 98 227 SER A N 1
ATOM 1854 C CA . SER A 1 227 ? -7.066 18.969 2.609 1 98 227 SER A CA 1
ATOM 1855 C C . SER A 1 227 ? -6.5 19.484 1.292 1 98 227 SER A C 1
ATOM 1857 O O . SER A 1 227 ? -5.684 20.406 1.28 1 98 227 SER A O 1
ATOM 1859 N N . ARG A 1 228 ? -6.906 18.859 0.218 1 97.88 228 ARG A N 1
ATOM 1860 C CA . ARG A 1 228 ? -6.465 19.281 -1.108 1 97.88 228 ARG A CA 1
ATOM 1861 C C . ARG A 1 228 ? -6.902 20.719 -1.404 1 97.88 228 ARG A C 1
ATOM 1863 O O . ARG A 1 228 ? -6.156 21.484 -2.01 1 97.88 228 ARG A O 1
ATOM 1870 N N . PHE A 1 229 ? -8.078 21.094 -0.987 1 98.5 229 PHE A N 1
ATOM 1871 C CA . PHE A 1 229 ? -8.625 22.438 -1.191 1 98.5 229 PHE A CA 1
ATOM 1872 C C . PHE A 1 229 ? -7.695 23.5 -0.625 1 98.5 229 PHE A C 1
ATOM 1874 O O . PHE A 1 229 ? -7.426 24.5 -1.28 1 98.5 229 PHE A O 1
ATOM 1881 N N . PHE A 1 230 ? -7.207 23.219 0.511 1 98.19 230 PHE A N 1
ATOM 1882 C CA . PHE A 1 230 ? -6.387 24.219 1.176 1 98.19 230 PHE A CA 1
ATOM 1883 C C . PHE A 1 230 ? -4.941 24.141 0.704 1 98.19 230 PHE A C 1
ATOM 1885 O O . PHE A 1 230 ? -4.332 25.156 0.362 1 98.19 230 PHE A O 1
ATOM 1892 N N . ALA A 1 231 ? -4.414 22.969 0.647 1 97.06 231 ALA A N 1
ATOM 1893 C CA . ALA A 1 231 ? -2.986 22.781 0.402 1 97.06 231 ALA A CA 1
ATOM 1894 C C . ALA A 1 231 ? -2.631 23.125 -1.042 1 97.06 231 ALA A C 1
ATOM 1896 O O . ALA A 1 231 ? -1.556 23.672 -1.311 1 97.06 231 ALA A O 1
ATOM 1897 N N . LEU A 1 232 ? -3.508 22.812 -1.978 1 96.81 232 LEU A N 1
ATOM 1898 C CA . LEU A 1 232 ? -3.164 22.938 -3.391 1 96.81 232 LEU A CA 1
ATOM 1899 C C . LEU A 1 232 ? -3.59 24.297 -3.936 1 96.81 232 LEU A C 1
ATOM 1901 O O . LEU A 1 232 ? -3.389 24.594 -5.117 1 96.81 232 LEU A O 1
ATOM 1905 N N . SER A 1 233 ? -4.168 25.141 -3.135 1 93.81 233 SER A N 1
ATOM 1906 C CA . SER A 1 233 ? -4.672 26.438 -3.564 1 93.81 233 SER A CA 1
ATOM 1907 C C . SER A 1 233 ? -3.568 27.484 -3.555 1 93.81 233 SER A C 1
ATOM 1909 O O . SER A 1 233 ? -3.717 28.562 -4.152 1 93.81 233 SER A O 1
ATOM 1911 N N . GLY A 1 234 ? -2.471 27.172 -2.936 1 85.81 234 GLY A N 1
ATOM 1912 C CA . GLY A 1 234 ? -1.418 28.172 -2.803 1 85.81 234 GLY A CA 1
ATOM 1913 C C . GLY A 1 234 ? -0.388 28.094 -3.916 1 85.81 234 GLY A C 1
ATOM 1914 O O . GLY A 1 234 ? -0.713 27.734 -5.047 1 85.81 234 GLY A O 1
ATOM 1915 N N . ASP A 1 235 ? 0.812 28.641 -3.66 1 83.19 235 ASP A N 1
ATOM 1916 C CA . ASP A 1 235 ? 1.861 28.766 -4.668 1 83.19 235 ASP A CA 1
ATOM 1917 C C . ASP A 1 235 ? 2.539 27.438 -4.93 1 83.19 235 ASP A C 1
ATOM 1919 O O . ASP A 1 235 ? 3.412 27.328 -5.797 1 83.19 235 ASP A O 1
ATOM 1923 N N . LEU A 1 236 ? 2.105 26.484 -4.277 1 88.25 236 LEU A N 1
ATOM 1924 C CA . LEU A 1 236 ? 2.588 25.125 -4.492 1 88.25 236 LEU A CA 1
ATOM 1925 C C . LEU A 1 236 ? 4.102 25.047 -4.324 1 88.25 236 LEU A C 1
ATOM 1927 O O . LEU A 1 236 ? 4.781 24.328 -5.066 1 88.25 236 LEU A O 1
ATOM 1931 N N . ASP A 1 237 ? 4.629 25.859 -3.488 1 86.44 237 ASP A N 1
ATOM 1932 C CA . ASP A 1 237 ? 6.055 25.797 -3.184 1 86.44 237 ASP A CA 1
ATOM 1933 C C . ASP A 1 237 ? 6.438 24.422 -2.631 1 86.44 237 ASP A C 1
ATOM 1935 O O . ASP A 1 237 ? 5.797 23.922 -1.705 1 86.44 237 ASP A O 1
ATOM 1939 N N . GLY A 1 238 ? 7.387 23.859 -3.217 1 84.19 238 GLY A N 1
ATOM 1940 C CA . GLY A 1 238 ? 7.879 22.562 -2.748 1 84.19 238 GLY A CA 1
ATOM 1941 C C . GLY A 1 238 ? 7.09 21.391 -3.291 1 84.19 238 GLY A C 1
ATOM 1942 O O . GLY A 1 238 ? 7.387 20.234 -2.973 1 84.19 238 GLY A O 1
ATOM 1943 N N . TYR A 1 239 ? 6.082 21.688 -4.082 1 87.94 239 TYR A N 1
ATOM 1944 C CA . TYR A 1 239 ? 5.281 20.625 -4.676 1 87.94 239 TYR A CA 1
ATOM 1945 C C . TYR A 1 239 ? 6.09 19.828 -5.699 1 87.94 239 TYR A C 1
ATOM 1947 O O . TYR A 1 239 ? 6.672 20.406 -6.617 1 87.94 239 TYR A O 1
ATOM 1955 N N . ARG A 1 240 ? 6.25 18.531 -5.527 1 80.94 240 ARG A N 1
ATOM 1956 C CA . ARG A 1 240 ? 7.043 17.672 -6.402 1 80.94 240 ARG A CA 1
ATOM 1957 C C . ARG A 1 240 ? 6.211 16.5 -6.922 1 80.94 240 ARG A C 1
ATOM 1959 O O . ARG A 1 240 ? 6.645 15.352 -6.863 1 80.94 240 ARG A O 1
ATOM 1966 N N . ASP A 1 241 ? 5.043 16.672 -7.266 1 79.94 241 ASP A N 1
ATOM 1967 C CA . ASP A 1 241 ? 4.148 15.727 -7.914 1 79.94 241 ASP A CA 1
ATOM 1968 C C . ASP A 1 241 ? 3.789 14.578 -6.977 1 79.94 241 ASP A C 1
ATOM 1970 O O . ASP A 1 241 ? 3.441 13.484 -7.426 1 79.94 241 ASP A O 1
ATOM 1974 N N . ARG A 1 242 ? 4.066 14.789 -5.719 1 83.5 242 ARG A N 1
ATOM 1975 C CA . ARG A 1 242 ? 3.65 13.867 -4.668 1 83.5 242 ARG A CA 1
ATOM 1976 C C . ARG A 1 242 ? 2.629 14.516 -3.742 1 83.5 242 ARG A C 1
ATOM 1978 O O . ARG A 1 242 ? 2.994 15.086 -2.709 1 83.5 242 ARG A O 1
ATOM 1985 N N . VAL A 1 243 ? 1.451 14.289 -4.098 1 90.25 243 VAL A N 1
ATOM 1986 C CA . VAL A 1 243 ? 0.354 15.016 -3.469 1 90.25 243 VAL A CA 1
ATOM 1987 C C . VAL A 1 243 ? 0.286 14.664 -1.984 1 90.25 243 VAL A C 1
ATOM 1989 O O . VAL A 1 243 ? 0.177 15.555 -1.136 1 90.25 243 VAL A O 1
ATOM 1992 N N . ALA A 1 244 ? 0.41 13.367 -1.685 1 87.38 244 ALA A N 1
ATOM 1993 C CA . ALA A 1 244 ? 0.283 12.922 -0.299 1 87.38 244 ALA A CA 1
ATOM 1994 C C . ALA A 1 244 ? 1.34 13.578 0.586 1 87.38 244 ALA A C 1
ATOM 1996 O O . ALA A 1 244 ? 1.032 14.055 1.681 1 87.38 244 ALA A O 1
ATOM 1997 N N . ASP A 1 245 ? 2.527 13.617 0.097 1 83.81 245 ASP A N 1
ATOM 1998 C CA . ASP A 1 245 ? 3.629 14.234 0.833 1 83.81 245 ASP A CA 1
ATOM 1999 C C . ASP A 1 245 ? 3.387 15.727 1.032 1 83.81 245 ASP A C 1
ATOM 2001 O O . ASP A 1 245 ? 3.629 16.266 2.117 1 83.81 245 ASP A O 1
ATOM 2005 N N . TYR A 1 246 ? 2.961 16.375 -0.022 1 91.88 246 TYR A N 1
ATOM 2006 C CA . TYR A 1 246 ? 2.705 17.797 0.03 1 91.88 246 TYR A CA 1
ATOM 2007 C C . TYR A 1 246 ? 1.597 18.125 1.026 1 91.88 246 TYR A C 1
ATOM 2009 O O . TYR A 1 246 ? 1.715 19.062 1.814 1 91.88 246 TYR A O 1
ATOM 2017 N N . LEU A 1 247 ? 0.546 17.312 0.977 1 94.81 247 LEU A N 1
ATOM 2018 C CA . LEU A 1 247 ? -0.566 17.5 1.9 1 94.81 247 LEU A CA 1
ATOM 2019 C C . LEU A 1 247 ? -0.116 17.312 3.344 1 94.81 247 LEU A C 1
ATOM 2021 O O . LEU A 1 247 ? -0.558 18.031 4.242 1 94.81 247 LEU A O 1
ATOM 2025 N N . PHE A 1 248 ? 0.744 16.359 3.545 1 90 248 PHE A N 1
ATOM 2026 C CA . PHE A 1 248 ? 1.243 16.078 4.887 1 90 248 PHE A CA 1
ATOM 2027 C C . PHE A 1 248 ? 2.049 17.25 5.418 1 90 248 PHE A C 1
ATOM 2029 O O . PHE A 1 248 ? 1.834 17.703 6.547 1 90 248 PHE A O 1
ATOM 2036 N N . GLU A 1 249 ? 2.924 17.75 4.613 1 89.31 249 GLU A N 1
ATOM 2037 C CA . GLU A 1 249 ? 3.756 18.875 5.016 1 89.31 249 GLU A CA 1
ATOM 2038 C C . GLU A 1 249 ? 2.912 20.125 5.25 1 89.31 249 GLU A C 1
ATOM 2040 O O . GLU A 1 249 ? 3.17 20.891 6.184 1 89.31 249 GLU A O 1
ATOM 2045 N N . TYR A 1 250 ? 1.985 20.328 4.426 1 94.88 250 TYR A N 1
ATOM 2046 C CA . TYR A 1 250 ? 1.075 21.453 4.602 1 94.88 250 TYR A CA 1
ATOM 2047 C C . TYR A 1 250 ? 0.316 21.344 5.918 1 94.88 250 TYR A C 1
ATOM 2049 O O . TYR A 1 250 ? 0.194 22.312 6.66 1 94.88 250 TYR A O 1
ATOM 2057 N N . ALA A 1 251 ? -0.198 20.172 6.18 1 94.5 251 ALA A N 1
ATOM 2058 C CA . ALA A 1 251 ? -0.958 19.938 7.406 1 94.5 251 ALA A CA 1
ATOM 2059 C C . ALA A 1 251 ? -0.095 20.172 8.641 1 94.5 251 ALA A C 1
ATOM 2061 O O . ALA A 1 251 ? -0.564 20.734 9.633 1 94.5 251 ALA A O 1
ATOM 2062 N N . LYS A 1 252 ? 1.095 19.734 8.555 1 89.88 252 LYS A N 1
ATOM 2063 C CA . LYS A 1 252 ? 2.039 19.953 9.648 1 89.88 252 LYS A CA 1
ATOM 2064 C C . LYS A 1 252 ? 2.266 21.438 9.898 1 89.88 252 LYS A C 1
ATOM 2066 O O . LYS A 1 252 ? 2.207 21.891 11.047 1 89.88 252 LYS A O 1
ATOM 2071 N N . ARG A 1 253 ? 2.496 22.156 8.867 1 93.25 253 ARG A N 1
ATOM 2072 C CA . ARG A 1 253 ? 2.701 23.594 8.969 1 93.25 253 ARG A CA 1
ATOM 2073 C C . ARG A 1 253 ? 1.458 24.281 9.516 1 93.25 253 ARG A C 1
ATOM 2075 O O . ARG A 1 253 ? 1.558 25.141 10.398 1 93.25 253 ARG A O 1
ATOM 2082 N N . MET A 1 254 ? 0.324 23.891 9 1 95.62 254 MET A N 1
ATOM 2083 C CA . MET A 1 254 ? -0.92 24.547 9.406 1 95.62 254 MET A CA 1
ATOM 2084 C C . MET A 1 254 ? -1.272 24.203 10.844 1 95.62 254 MET A C 1
ATOM 2086 O O . MET A 1 254 ? -1.841 25.016 11.562 1 95.62 254 MET A O 1
ATOM 2090 N N . ARG A 1 255 ? -0.967 22.938 11.234 1 93.38 255 ARG A N 1
ATOM 2091 C CA . ARG A 1 255 ? -1.156 22.578 12.633 1 93.38 255 ARG A CA 1
ATOM 2092 C C . ARG A 1 255 ? -0.45 23.578 13.555 1 93.38 255 ARG A C 1
ATOM 2094 O O . ARG A 1 255 ? -1.058 24.109 14.484 1 93.38 255 ARG A O 1
ATOM 2101 N N . ASP A 1 256 ? 0.76 23.891 13.273 1 93 256 ASP A N 1
ATOM 2102 C CA . ASP A 1 256 ? 1.565 24.812 14.078 1 93 256 ASP A CA 1
ATOM 2103 C C . ASP A 1 256 ? 1.054 26.234 13.969 1 93 256 ASP A C 1
ATOM 2105 O O . ASP A 1 256 ? 0.957 26.953 14.969 1 93 256 ASP A O 1
ATOM 2109 N N . GLU A 1 257 ? 0.714 26.656 12.781 1 96.19 257 GLU A N 1
ATOM 2110 C CA . GLU A 1 257 ? 0.23 28 12.539 1 96.19 257 GLU A CA 1
ATOM 2111 C C . GLU A 1 257 ? -1.086 28.266 13.266 1 96.19 257 GLU A C 1
ATOM 2113 O O . GLU A 1 257 ? -1.297 29.344 13.812 1 96.19 257 GLU A O 1
ATOM 2118 N N . LEU A 1 258 ? -1.922 27.281 13.289 1 96.88 258 LEU A N 1
ATOM 2119 C CA . LEU A 1 258 ? -3.242 27.453 13.883 1 96.88 258 LEU A CA 1
ATOM 2120 C C . LEU A 1 258 ? -3.16 27.438 15.406 1 96.88 258 LEU A C 1
ATOM 2122 O O . LEU A 1 258 ? -4.023 28 16.078 1 96.88 258 LEU A O 1
ATOM 2126 N N . VAL A 1 259 ? -2.148 26.781 15.922 1 94.44 259 VAL A N 1
ATOM 2127 C CA . VAL A 1 259 ? -1.909 26.828 17.359 1 94.44 259 VAL A CA 1
ATOM 2128 C C . VAL A 1 259 ? -1.479 28.234 17.766 1 94.44 259 VAL A C 1
ATOM 2130 O O . VAL A 1 259 ? -1.952 28.781 18.781 1 94.44 259 VAL A O 1
ATOM 2133 N N . GLU A 1 260 ? -0.646 28.781 16.969 1 96 260 GLU A N 1
ATOM 2134 C CA . GLU A 1 260 ? -0.129 30.125 17.234 1 96 260 GLU A CA 1
ATOM 2135 C C . GLU A 1 260 ? -1.178 31.188 16.938 1 96 260 GLU A C 1
ATOM 2137 O O . GLU A 1 260 ? -1.269 32.188 17.656 1 96 260 GLU A O 1
ATOM 2142 N N . ASN A 1 261 ? -1.939 30.969 15.898 1 97.12 261 ASN A N 1
ATOM 2143 C CA . ASN A 1 261 ? -2.932 31.938 15.438 1 97.12 261 ASN A CA 1
ATOM 2144 C C . ASN A 1 261 ? -4.27 31.266 15.141 1 97.12 261 ASN A C 1
ATOM 2146 O O . ASN A 1 261 ? -4.645 31.109 13.977 1 97.12 261 ASN A O 1
ATOM 2150 N N . PRO A 1 262 ? -5.086 31.031 16.094 1 95.25 262 PRO A N 1
ATOM 2151 C CA . PRO A 1 262 ? -6.328 30.266 15.945 1 95.25 262 PRO A CA 1
ATOM 2152 C C . PRO A 1 262 ? -7.328 30.969 15.023 1 95.25 262 PRO A C 1
ATOM 2154 O O . PRO A 1 262 ? -8.188 30.297 14.43 1 95.25 262 PRO A O 1
ATOM 2157 N N . GLU A 1 263 ? -7.219 32.25 14.898 1 96.19 263 GLU A N 1
ATOM 2158 C CA . GLU A 1 263 ? -8.148 33.031 14.07 1 96.19 263 GLU A CA 1
ATOM 2159 C C . GLU A 1 263 ? -8.031 32.625 12.602 1 96.19 263 GLU A C 1
ATOM 2161 O O . GLU A 1 263 ? -8.969 32.812 11.82 1 96.19 263 GLU A O 1
ATOM 2166 N N . ILE A 1 264 ? -6.875 32.156 12.266 1 97.38 264 ILE A N 1
ATOM 2167 C CA . ILE A 1 264 ? -6.656 31.703 10.898 1 97.38 264 ILE A CA 1
ATOM 2168 C C . ILE A 1 264 ? -7.648 30.594 10.555 1 97.38 264 ILE A C 1
ATOM 2170 O O . ILE A 1 264 ? -8.133 30.5 9.422 1 97.38 264 ILE A O 1
ATOM 2174 N N . ALA A 1 265 ? -8.016 29.75 11.508 1 97.81 265 ALA A N 1
ATOM 2175 C CA . ALA A 1 265 ? -8.977 28.672 11.297 1 97.81 265 ALA A CA 1
ATOM 2176 C C . ALA A 1 265 ? -10.336 29.219 10.875 1 97.81 265 ALA A C 1
ATOM 2178 O O . ALA A 1 265 ? -11.016 28.625 10.031 1 97.81 265 ALA A O 1
ATOM 2179 N N . ASP A 1 266 ? -10.688 30.281 11.508 1 97.56 266 ASP A N 1
ATOM 2180 C CA . ASP A 1 266 ? -11.961 30.891 11.18 1 97.56 266 ASP A CA 1
ATOM 2181 C C . ASP A 1 266 ? -11.969 31.406 9.734 1 97.56 266 ASP A C 1
ATOM 2183 O O . ASP A 1 266 ? -12.969 31.266 9.031 1 97.56 266 ASP A O 1
ATOM 2187 N N . ALA A 1 267 ? -10.883 32.031 9.391 1 97.19 267 ALA A N 1
ATOM 2188 C CA . ALA A 1 267 ? -10.758 32.5 8.023 1 97.19 267 ALA A CA 1
ATOM 2189 C C . ALA A 1 267 ? -10.836 31.344 7.023 1 97.19 267 ALA A C 1
ATOM 2191 O O . ALA A 1 267 ? -11.492 31.469 5.984 1 97.19 267 ALA A O 1
ATOM 2192 N N . MET A 1 268 ? -10.18 30.312 7.328 1 98.19 268 MET A N 1
ATOM 2193 C CA . MET A 1 268 ? -10.188 29.125 6.477 1 98.19 268 MET A CA 1
ATOM 2194 C C . MET A 1 268 ? -11.586 28.531 6.371 1 98.19 268 MET A C 1
ATOM 2196 O O . MET A 1 268 ? -12.031 28.172 5.285 1 98.19 268 MET A O 1
ATOM 2200 N N . ARG A 1 269 ? -12.25 28.469 7.492 1 98.38 269 ARG A N 1
ATOM 2201 C CA . ARG A 1 269 ? -13.633 27.984 7.555 1 98.38 269 ARG A CA 1
ATOM 2202 C C . ARG A 1 269 ? -14.539 28.828 6.656 1 98.38 269 ARG A C 1
ATOM 2204 O O . ARG A 1 269 ? -15.305 28.266 5.859 1 98.38 269 ARG A O 1
ATOM 2211 N N . GLY A 1 270 ? -14.406 30.078 6.816 1 98 270 GLY A N 1
ATOM 2212 C CA . GLY A 1 270 ? -15.203 30.984 6.008 1 98 270 GLY A CA 1
ATOM 2213 C C . GLY A 1 270 ? -14.945 30.844 4.52 1 98 270 GLY A C 1
ATOM 2214 O O . GLY A 1 270 ? -15.883 30.844 3.723 1 98 270 GLY A O 1
ATOM 2215 N N . GLU A 1 271 ? -13.695 30.734 4.16 1 97.69 271 GLU A N 1
ATOM 2216 C CA . GLU A 1 271 ? -13.305 30.578 2.76 1 97.69 271 GLU A CA 1
ATOM 2217 C C . GLU A 1 271 ? -13.891 29.312 2.162 1 97.69 271 GLU A C 1
ATOM 2219 O O . GLU A 1 271 ? -14.383 29.312 1.031 1 97.69 271 GLU A O 1
ATOM 2224 N N . PHE A 1 272 ? -13.812 28.234 2.883 1 98.75 272 PHE A N 1
ATOM 2225 C CA . PHE A 1 272 ? -14.32 26.938 2.426 1 98.75 272 PHE A CA 1
ATOM 2226 C C . PHE A 1 272 ? -15.828 27 2.217 1 98.75 272 PHE A C 1
ATOM 2228 O O . PHE A 1 272 ? -16.328 26.625 1.155 1 98.75 272 PHE A O 1
ATOM 2235 N N . HIS A 1 273 ? -16.547 27.516 3.193 1 98.56 273 HIS A N 1
ATOM 2236 C CA . HIS A 1 273 ? -18 27.578 3.109 1 98.56 273 HIS A CA 1
ATOM 2237 C C . HIS A 1 273 ? -18.453 28.516 1.993 1 98.56 273 HIS A C 1
ATOM 2239 O O . HIS A 1 273 ? -19.406 28.219 1.269 1 98.56 273 HIS A O 1
ATOM 2245 N N . ARG A 1 274 ? -17.766 29.641 1.862 1 98 274 ARG A N 1
ATOM 2246 C CA . ARG A 1 274 ? -18.094 30.578 0.796 1 98 274 ARG A CA 1
ATOM 2247 C C . ARG A 1 274 ? -17.953 29.922 -0.574 1 98 274 ARG A C 1
ATOM 2249 O O . ARG A 1 274 ? -18.812 30.078 -1.439 1 98 274 ARG A O 1
ATOM 2256 N N . THR A 1 275 ? -16.859 29.219 -0.742 1 98.56 275 THR A N 1
ATOM 2257 C CA . THR A 1 275 ? -16.594 28.562 -2.02 1 98.56 275 THR A CA 1
ATOM 2258 C C . THR A 1 275 ? -17.609 27.469 -2.293 1 98.56 275 THR A C 1
ATOM 2260 O O . THR A 1 275 ? -18.156 27.391 -3.395 1 98.56 275 THR A O 1
ATOM 2263 N N . MET A 1 276 ? -17.875 26.594 -1.275 1 98.62 276 MET A N 1
ATOM 2264 C CA . MET A 1 276 ? -18.828 25.484 -1.443 1 98.62 276 MET A CA 1
ATOM 2265 C C . MET A 1 276 ? -20.234 26.016 -1.714 1 98.62 276 MET A C 1
ATOM 2267 O O . MET A 1 276 ? -20.953 25.469 -2.547 1 98.62 276 MET A O 1
ATOM 2271 N N . ASP A 1 277 ? -20.609 27.047 -1.001 1 97.75 277 ASP A N 1
ATOM 2272 C CA . ASP A 1 277 ? -21.922 27.641 -1.206 1 97.75 277 ASP A CA 1
ATOM 2273 C C . ASP A 1 277 ? -22.062 28.203 -2.623 1 97.75 277 ASP A C 1
ATOM 2275 O O . ASP A 1 277 ? -23.109 28.047 -3.258 1 97.75 277 ASP A O 1
ATOM 2279 N N . PHE A 1 278 ? -21.016 28.859 -3.074 1 98.19 278 PHE A N 1
ATOM 2280 C CA . PHE A 1 278 ? -21.016 29.391 -4.434 1 98.19 278 PHE A CA 1
ATOM 2281 C C . PHE A 1 278 ? -21.203 28.266 -5.449 1 98.19 278 PHE A C 1
ATOM 2283 O O . PHE A 1 278 ? -22.016 28.375 -6.367 1 98.19 278 PHE A O 1
ATOM 2290 N N . ILE A 1 279 ? -20.469 27.188 -5.297 1 98.25 279 ILE A N 1
ATOM 2291 C CA . ILE A 1 279 ? -20.531 26.062 -6.219 1 98.25 279 ILE A CA 1
ATOM 2292 C C . ILE A 1 279 ? -21.906 25.422 -6.168 1 98.25 279 ILE A C 1
ATOM 2294 O O . ILE A 1 279 ? -22.484 25.094 -7.203 1 98.25 279 ILE A O 1
ATOM 2298 N N . ASN A 1 280 ? -22.406 25.25 -4.973 1 97.31 280 ASN A N 1
ATOM 2299 C CA . ASN A 1 280 ? -23.719 24.656 -4.789 1 97.31 280 ASN A CA 1
ATOM 2300 C C . ASN A 1 280 ? -24.797 25.453 -5.508 1 97.31 280 ASN A C 1
ATOM 2302 O O . ASN A 1 280 ? -25.75 24.875 -6.051 1 97.31 280 ASN A O 1
ATOM 2306 N N . HIS A 1 281 ? -24.672 26.719 -5.559 1 95.94 281 HIS A N 1
ATOM 2307 C CA . HIS A 1 281 ? -25.672 27.594 -6.145 1 95.94 281 HIS A CA 1
ATOM 2308 C C . HIS A 1 281 ? -25.453 27.75 -7.648 1 95.94 281 HIS A C 1
ATOM 2310 O O . HIS A 1 281 ? -26.422 27.969 -8.391 1 95.94 281 HIS A O 1
ATOM 2316 N N . SER A 1 282 ? -24.234 27.641 -8.078 1 95.94 282 SER A N 1
ATOM 2317 C CA . SER A 1 282 ? -23.906 28.062 -9.438 1 95.94 282 SER A CA 1
ATOM 2318 C C . SER A 1 282 ? -23.75 26.875 -10.367 1 95.94 282 SER A C 1
ATOM 2320 O O . SER A 1 282 ? -23.641 27.031 -11.586 1 95.94 282 SER A O 1
ATOM 2322 N N . THR A 1 283 ? -23.625 25.688 -9.898 1 94.88 283 THR A N 1
ATOM 2323 C CA . THR A 1 283 ? -23.484 24.484 -10.727 1 94.88 283 THR A CA 1
ATOM 2324 C C . THR A 1 283 ? -24.672 23.562 -10.562 1 94.88 283 THR A C 1
ATOM 2326 O O . THR A 1 283 ? -25.266 23.5 -9.484 1 94.88 283 THR A O 1
ATOM 2329 N N . PRO A 1 284 ? -25.016 22.844 -11.594 1 92 284 PRO A N 1
ATOM 2330 C CA . PRO A 1 284 ? -26.188 21.969 -11.5 1 92 284 PRO A CA 1
ATOM 2331 C C . PRO A 1 284 ? -25.922 20.703 -10.68 1 92 284 PRO A C 1
ATOM 2333 O O . PRO A 1 284 ? -26.844 20.156 -10.07 1 92 284 PRO A O 1
ATOM 2336 N N . TYR A 1 285 ? -24.797 20.219 -10.695 1 92.88 285 TYR A N 1
ATOM 2337 C CA . TYR A 1 285 ? -24.594 18.938 -10.039 1 92.88 285 TYR A CA 1
ATOM 2338 C C . TYR A 1 285 ? -23.266 18.922 -9.273 1 92.88 285 TYR A C 1
ATOM 2340 O O . TYR A 1 285 ? -22.672 17.859 -9.078 1 92.88 285 TYR A O 1
ATOM 2348 N N . GLY A 1 286 ? -22.75 20.062 -8.828 1 95 286 GLY A N 1
ATOM 2349 C CA . GLY A 1 286 ? -21.578 20.125 -7.973 1 95 286 GLY A CA 1
ATOM 2350 C C . GLY A 1 286 ? -20.328 19.594 -8.633 1 95 286 GLY A C 1
ATOM 2351 O O . GLY A 1 286 ? -19.984 19.984 -9.75 1 95 286 GLY A O 1
ATOM 2352 N N . PHE A 1 287 ? -19.688 18.609 -7.977 1 97.31 287 PHE A N 1
ATOM 2353 C CA . PHE A 1 287 ? -18.406 18.109 -8.453 1 97.31 287 PHE A CA 1
ATOM 2354 C C . PHE A 1 287 ? -18.594 16.875 -9.312 1 97.31 287 PHE A C 1
ATOM 2356 O O . PHE A 1 287 ? -17.625 16.297 -9.828 1 97.31 287 PHE A O 1
ATOM 2363 N N . ARG A 1 288 ? -19.844 16.484 -9.555 1 94.44 288 ARG A N 1
ATOM 2364 C CA . ARG A 1 288 ? -20.172 15.305 -10.352 1 94.44 288 ARG A CA 1
ATOM 2365 C C . ARG A 1 288 ? -19.875 15.547 -11.828 1 94.44 288 ARG A C 1
ATOM 2367 O O . ARG A 1 288 ? -19.922 16.688 -12.305 1 94.44 288 ARG A O 1
ATOM 2374 N N . LYS A 1 289 ? -19.688 14.406 -12.57 1 91.12 289 LYS A N 1
ATOM 2375 C CA . LYS A 1 289 ? -19.453 14.492 -14.008 1 91.12 289 LYS A CA 1
ATOM 2376 C C . LYS A 1 289 ? -20.734 14.891 -14.742 1 91.12 289 LYS A C 1
ATOM 2378 O O . LYS A 1 289 ? -20.688 15.578 -15.758 1 91.12 289 LYS A O 1
ATOM 2383 N N . ASN A 1 290 ? -21.781 14.352 -14.344 1 91.06 290 ASN A N 1
ATOM 2384 C CA . ASN A 1 290 ? -23.109 14.633 -14.867 1 91.06 290 ASN A CA 1
ATOM 2385 C C . ASN A 1 290 ? -24.188 14.398 -13.812 1 91.06 290 ASN A C 1
ATOM 2387 O O . ASN A 1 290 ? -23.875 14.141 -12.648 1 91.06 290 ASN A O 1
ATOM 2391 N N . ASP A 1 291 ? -25.422 14.523 -14.188 1 90.38 291 ASP A N 1
ATOM 2392 C CA . ASP A 1 291 ? -26.516 14.508 -13.234 1 90.38 291 ASP A CA 1
ATOM 2393 C C . ASP A 1 291 ? -26.75 13.102 -12.672 1 90.38 291 ASP A C 1
ATOM 2395 O O . ASP A 1 291 ? -27.328 12.938 -11.609 1 90.38 291 ASP A O 1
ATOM 2399 N N . ARG A 1 292 ? -26.203 12.094 -13.281 1 91.81 292 ARG A N 1
ATOM 2400 C CA . ARG A 1 292 ? -26.453 10.711 -12.867 1 91.81 292 ARG A CA 1
ATOM 2401 C C . ARG A 1 292 ? -25.25 10.125 -12.148 1 91.81 292 ARG A C 1
ATOM 2403 O O . ARG A 1 292 ? -25.359 9.086 -11.492 1 91.81 292 ARG A O 1
ATOM 2410 N N . ALA A 1 293 ? -24.203 10.883 -12.242 1 91.62 293 ALA A N 1
ATOM 2411 C CA . ALA A 1 293 ? -22.969 10.359 -11.664 1 91.62 293 ALA A CA 1
ATOM 2412 C C . ALA A 1 293 ? -23.062 10.281 -10.141 1 91.62 293 ALA A C 1
ATOM 2414 O O . ALA A 1 293 ? -23.656 11.156 -9.508 1 91.62 293 ALA A O 1
ATOM 2415 N N . THR A 1 294 ? -22.516 9.25 -9.539 1 92.44 294 THR A N 1
ATOM 2416 C CA . THR A 1 294 ? -22.578 9.016 -8.102 1 92.44 294 THR A CA 1
ATOM 2417 C C . THR A 1 294 ? -21.203 9.109 -7.469 1 92.44 294 THR A C 1
ATOM 2419 O O . THR A 1 294 ? -21.016 8.719 -6.312 1 92.44 294 THR A O 1
ATOM 2422 N N . ALA A 1 295 ? -20.234 9.539 -8.211 1 92.56 295 ALA A N 1
ATOM 2423 C CA . ALA A 1 295 ? -18.859 9.641 -7.723 1 92.56 295 ALA A CA 1
ATOM 2424 C C . ALA A 1 295 ? -18.328 11.062 -7.855 1 92.56 295 ALA A C 1
ATOM 2426 O O . ALA A 1 295 ? -18.906 11.883 -8.578 1 92.56 295 ALA A O 1
ATOM 2427 N N . THR A 1 296 ? -17.297 11.422 -7.141 1 94.94 296 THR A N 1
ATOM 2428 C CA . THR A 1 296 ? -16.594 12.703 -7.176 1 94.94 296 THR A CA 1
ATOM 2429 C C . THR A 1 296 ? -15.148 12.523 -7.625 1 94.94 296 THR A C 1
ATOM 2431 O O . THR A 1 296 ? -14.258 12.289 -6.801 1 94.94 296 THR A O 1
ATOM 2434 N N . PRO A 1 297 ? -14.938 12.68 -8.922 1 93.19 297 PRO A N 1
ATOM 2435 C CA . PRO A 1 297 ? -13.555 12.539 -9.383 1 93.19 297 PRO A CA 1
ATOM 2436 C C . PRO A 1 297 ? -12.633 13.609 -8.797 1 93.19 297 PRO A C 1
ATOM 2438 O O . PRO A 1 297 ? -12.969 14.797 -8.812 1 93.19 297 PRO A O 1
ATOM 2441 N N . LYS A 1 298 ? -11.445 13.203 -8.336 1 94.38 298 LYS A N 1
ATOM 2442 C CA . LYS A 1 298 ? -10.539 14.07 -7.59 1 94.38 298 LYS A CA 1
ATOM 2443 C C . LYS A 1 298 ? -10.086 15.25 -8.445 1 94.38 298 LYS A C 1
ATOM 2445 O O . LYS A 1 298 ? -10.047 16.391 -7.973 1 94.38 298 LYS A O 1
ATOM 2450 N N . THR A 1 299 ? -9.719 14.977 -9.742 1 94.94 299 THR A N 1
ATOM 2451 C CA . THR A 1 299 ? -9.211 16.031 -10.602 1 94.94 299 THR A CA 1
ATOM 2452 C C . THR A 1 299 ? -10.305 17.047 -10.93 1 94.94 299 THR A C 1
ATOM 2454 O O . THR A 1 299 ? -10.039 18.25 -11.031 1 94.94 299 THR A O 1
ATOM 2457 N N . ARG A 1 300 ? -11.469 16.562 -11.125 1 95.88 300 ARG A N 1
ATOM 2458 C CA . ARG A 1 300 ? -12.617 17.438 -11.352 1 95.88 300 ARG A CA 1
ATOM 2459 C C . ARG A 1 300 ? -12.891 18.312 -10.133 1 95.88 300 ARG A C 1
ATOM 2461 O O . ARG A 1 300 ? -13.109 19.531 -10.266 1 95.88 300 ARG A O 1
ATOM 2468 N N . TYR A 1 301 ? -12.867 17.719 -8.953 1 98 301 TYR A N 1
ATOM 2469 C CA . TYR A 1 301 ? -13.031 18.453 -7.699 1 98 301 TYR A CA 1
ATOM 2470 C C . TYR A 1 301 ? -11.977 19.531 -7.555 1 98 301 TYR A C 1
ATOM 2472 O O . TYR A 1 301 ? -12.297 20.688 -7.246 1 98 301 TYR A O 1
ATOM 2480 N N . GLU A 1 302 ? -10.719 19.156 -7.773 1 98 302 GLU A N 1
ATOM 2481 C CA . GLU A 1 302 ? -9.617 20.109 -7.641 1 98 302 GLU A CA 1
ATOM 2482 C C . GLU A 1 302 ? -9.805 21.312 -8.555 1 98 302 GLU A C 1
ATOM 2484 O O . GLU A 1 302 ? -9.656 22.453 -8.125 1 98 302 GLU A O 1
ATOM 2489 N N . ALA A 1 303 ? -10.156 21.016 -9.758 1 98 303 ALA A N 1
ATOM 2490 C CA . ALA A 1 303 ? -10.352 22.094 -10.734 1 98 303 ALA A CA 1
ATOM 2491 C C . ALA A 1 303 ? -11.461 23.031 -10.305 1 98 303 ALA A C 1
ATOM 2493 O O . ALA A 1 303 ? -11.258 24.25 -10.219 1 98 303 ALA A O 1
ATOM 2494 N N . ILE A 1 304 ? -12.594 22.5 -9.992 1 98.38 304 ILE A N 1
ATOM 2495 C CA . ILE A 1 304 ? -13.789 23.281 -9.711 1 98.38 304 ILE A CA 1
ATOM 2496 C C . ILE A 1 304 ? -13.641 23.984 -8.367 1 98.38 304 ILE A C 1
ATOM 2498 O O . ILE A 1 304 ? -13.859 25.203 -8.273 1 98.38 304 ILE A O 1
ATOM 2502 N N . ALA A 1 305 ? -13.25 23.266 -7.348 1 98.75 305 ALA A N 1
ATOM 2503 C CA . ALA A 1 305 ? -13.188 23.812 -5.996 1 98.75 305 ALA A CA 1
ATOM 2504 C C . ALA A 1 305 ? -12.109 24.891 -5.895 1 98.75 305 ALA A C 1
ATOM 2506 O O . ALA A 1 305 ? -12.375 26.016 -5.457 1 98.75 305 ALA A O 1
ATOM 2507 N N . ILE A 1 306 ? -10.922 24.562 -6.312 1 98.5 306 ILE A N 1
ATOM 2508 C CA . ILE A 1 306 ? -9.797 25.469 -6.141 1 98.5 306 ILE A CA 1
ATOM 2509 C C . ILE A 1 306 ? -9.883 26.594 -7.16 1 98.5 306 ILE A C 1
ATOM 2511 O O . ILE A 1 306 ? -9.562 27.75 -6.852 1 98.5 306 ILE A O 1
ATOM 2515 N N . GLY A 1 307 ? -10.297 26.266 -8.375 1 98.38 307 GLY A N 1
ATOM 2516 C CA . GLY A 1 307 ? -10.523 27.312 -9.359 1 98.38 307 GLY A CA 1
ATOM 2517 C C . GLY A 1 307 ? -11.539 28.344 -8.914 1 98.38 307 GLY A C 1
ATOM 2518 O O . GLY A 1 307 ? -11.336 29.547 -9.094 1 98.38 307 GLY A O 1
ATOM 2519 N N . THR A 1 308 ? -12.617 27.891 -8.375 1 98.38 308 THR A N 1
ATOM 2520 C CA . THR A 1 308 ? -13.664 28.766 -7.863 1 98.38 308 THR A CA 1
ATOM 2521 C C . THR A 1 308 ? -13.133 29.609 -6.707 1 98.38 308 THR A C 1
ATOM 2523 O O . THR A 1 308 ? -13.406 30.812 -6.641 1 98.38 308 THR A O 1
ATOM 2526 N N . LYS A 1 309 ? -12.422 28.953 -5.805 1 98.38 309 LYS A N 1
ATOM 2527 C CA . LYS A 1 309 ? -11.812 29.688 -4.707 1 98.38 309 LYS A CA 1
ATOM 2528 C C . LYS A 1 309 ? -10.961 30.844 -5.227 1 98.38 309 LYS A C 1
ATOM 2530 O O . LYS A 1 309 ? -11.086 31.984 -4.758 1 98.38 309 LYS A O 1
ATOM 2535 N N . GLN A 1 310 ? -10.148 30.562 -6.129 1 97.81 310 GLN A N 1
ATOM 2536 C CA . GLN A 1 310 ? -9.234 31.562 -6.668 1 97.81 310 GLN A CA 1
ATOM 2537 C C . GLN A 1 310 ? -9.992 32.656 -7.402 1 97.81 310 GLN A C 1
ATOM 2539 O O . GLN A 1 310 ? -9.617 33.844 -7.344 1 97.81 310 GLN A O 1
ATOM 2544 N N . ALA A 1 311 ? -11.016 32.281 -8.078 1 98 311 ALA A N 1
ATOM 2545 C CA . ALA A 1 311 ? -11.844 33.281 -8.75 1 98 311 ALA A CA 1
ATOM 2546 C C . ALA A 1 311 ? -12.5 34.25 -7.75 1 98 311 ALA A C 1
ATOM 2548 O O . ALA A 1 311 ? -12.492 35.438 -7.945 1 98 311 ALA A O 1
ATOM 2549 N N . LEU A 1 312 ? -13.008 33.656 -6.699 1 97.5 312 LEU A N 1
ATOM 2550 C CA . LEU A 1 312 ? -13.695 34.438 -5.676 1 97.5 312 LEU A CA 1
ATOM 2551 C C . LEU A 1 312 ? -12.719 35.344 -4.934 1 97.5 312 LEU A C 1
ATOM 2553 O O . LEU A 1 312 ? -13.094 36.406 -4.449 1 97.5 312 LEU A O 1
ATOM 2557 N N . GLU A 1 313 ? -11.492 34.906 -4.812 1 96.69 313 GLU A N 1
ATOM 2558 C CA . GLU A 1 313 ? -10.453 35.75 -4.211 1 96.69 313 GLU A CA 1
ATOM 2559 C C . GLU A 1 313 ? -10.188 37 -5.047 1 96.69 313 GLU A C 1
ATOM 2561 O O . GLU A 1 313 ? -9.938 38.062 -4.504 1 96.69 313 GLU A O 1
ATOM 2566 N N . ARG A 1 314 ? -10.273 36.844 -6.277 1 95.69 314 ARG A N 1
ATOM 2567 C CA . ARG A 1 314 ? -10.023 37.938 -7.195 1 95.69 314 ARG A CA 1
ATOM 2568 C C . ARG A 1 314 ? -11.258 38.844 -7.344 1 95.69 314 ARG A C 1
ATOM 2570 O O . ARG A 1 314 ? -11.133 40.031 -7.508 1 95.69 314 ARG A O 1
ATOM 2577 N N . MET A 1 315 ? -12.391 38.219 -7.344 1 96.62 315 MET A N 1
ATOM 2578 C CA . MET A 1 315 ? -13.672 38.906 -7.457 1 96.62 315 MET A CA 1
ATOM 2579 C C . MET A 1 315 ? -14.656 38.406 -6.402 1 96.62 315 MET A C 1
ATOM 2581 O O . MET A 1 315 ? -15.547 37.625 -6.703 1 96.62 315 MET A O 1
ATOM 2585 N N . PRO A 1 316 ? -14.648 38.969 -5.203 1 95.38 316 PRO A N 1
ATOM 2586 C CA . PRO A 1 316 ? -15.445 38.469 -4.074 1 95.38 316 PRO A CA 1
ATOM 2587 C C . PRO A 1 316 ? -16.938 38.531 -4.348 1 95.38 316 PRO A C 1
ATOM 2589 O O . PRO A 1 316 ? -17.703 37.719 -3.781 1 95.38 316 PRO A O 1
ATOM 2592 N N . ASP A 1 317 ? -17.391 39.406 -5.223 1 94.31 317 ASP A N 1
ATOM 2593 C CA . ASP A 1 317 ? -18.812 39.531 -5.516 1 94.31 317 ASP A CA 1
ATOM 2594 C C . ASP A 1 317 ? -19.172 38.812 -6.82 1 94.31 317 ASP A C 1
ATOM 2596 O O . ASP A 1 317 ? -20.156 39.156 -7.465 1 94.31 317 ASP A O 1
ATOM 2600 N N . LEU A 1 318 ? -18.344 37.844 -7.215 1 95.88 318 LEU A N 1
ATOM 2601 C CA . LEU A 1 318 ? -18.516 37.094 -8.453 1 95.88 318 LEU A CA 1
ATOM 2602 C C . LEU A 1 318 ? -19.891 36.438 -8.508 1 95.88 318 LEU A C 1
ATOM 2604 O O . LEU A 1 318 ? -20.328 35.844 -7.52 1 95.88 318 LEU A O 1
ATOM 2608 N N . GLN A 1 319 ? -20.641 36.719 -9.578 1 94.06 319 GLN A N 1
ATOM 2609 C CA . GLN A 1 319 ? -21.906 36.031 -9.875 1 94.06 319 GLN A CA 1
ATOM 2610 C C . GLN A 1 319 ? -21.844 35.344 -11.234 1 94.06 319 GLN A C 1
ATOM 2612 O O . GLN A 1 319 ? -21.422 35.938 -12.219 1 94.06 319 GLN A O 1
ATOM 2617 N N . VAL A 1 320 ? -22.141 34.125 -11.211 1 94.44 320 VAL A N 1
ATOM 2618 C CA . VAL A 1 320 ? -22.109 33.344 -12.445 1 94.44 320 VAL A CA 1
ATOM 2619 C C . VAL A 1 320 ? -23.422 32.594 -12.617 1 94.44 320 VAL A C 1
ATOM 2621 O O . VAL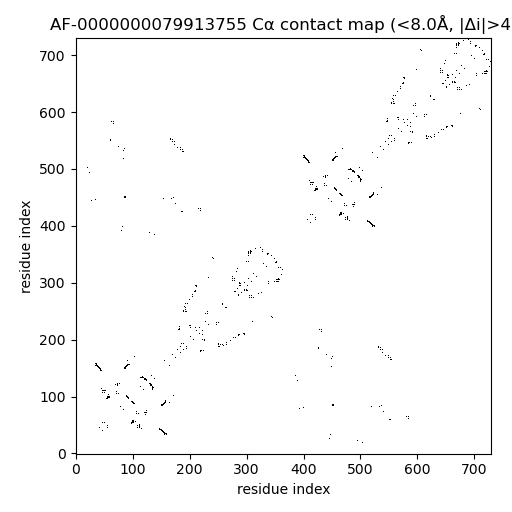 A 1 320 ? -23.875 31.922 -11.688 1 94.44 320 VAL A O 1
ATOM 2624 N N . GLU A 1 321 ? -24.016 32.75 -13.82 1 93.62 321 GLU A N 1
ATOM 2625 C CA . GLU A 1 321 ? -25.219 31.969 -14.117 1 93.62 321 GLU A CA 1
ATOM 2626 C C . GLU A 1 321 ? -24.922 30.469 -14.195 1 93.62 321 GLU A C 1
ATOM 2628 O O . GLU A 1 321 ? -23.875 30.062 -14.695 1 93.62 321 GLU A O 1
ATOM 2633 N N . GLU A 1 322 ? -25.812 29.672 -13.758 1 94.62 322 GLU A N 1
ATOM 2634 C CA . GLU A 1 322 ? -25.656 28.219 -13.734 1 94.62 322 GLU A CA 1
ATOM 2635 C C . GLU A 1 322 ? -25.312 27.688 -15.125 1 94.62 322 GLU A C 1
ATOM 2637 O O . GLU A 1 322 ? -24.469 26.797 -15.258 1 94.62 322 GLU A O 1
ATOM 2642 N N . GLU A 1 323 ? -25.984 28.234 -16.125 1 94.06 323 GLU A N 1
ATOM 2643 C CA . GLU A 1 323 ? -25.797 27.766 -17.5 1 94.06 323 GLU A CA 1
ATOM 2644 C C . GLU A 1 323 ? -24.359 27.984 -17.969 1 94.06 323 GLU A C 1
ATOM 2646 O O . GLU A 1 323 ? -23.812 27.172 -18.703 1 94.06 323 GLU A O 1
ATOM 2651 N N . LYS A 1 324 ? -23.812 29.109 -17.594 1 94.19 324 LYS A N 1
ATOM 2652 C CA . LYS A 1 324 ? -22.453 29.438 -18 1 94.19 324 LYS A CA 1
ATOM 2653 C C . LYS A 1 324 ? -21.438 28.516 -17.312 1 94.19 324 LYS A C 1
ATOM 2655 O O . LYS A 1 324 ? -20.469 28.078 -17.938 1 94.19 324 LYS A O 1
ATOM 2660 N N . PHE A 1 325 ? -21.672 28.281 -16.031 1 95.88 325 PHE A N 1
ATOM 2661 C CA . PHE A 1 325 ? -20.812 27.359 -15.305 1 95.88 325 PHE A CA 1
ATOM 2662 C C . PHE A 1 325 ? -20.922 25.953 -15.867 1 95.88 325 PHE A C 1
ATOM 2664 O O . PHE A 1 325 ? -19.922 25.25 -16.016 1 95.88 325 PHE A O 1
ATOM 2671 N N . LYS A 1 326 ? -22.109 25.578 -16.188 1 95.06 326 LYS A N 1
ATOM 2672 C CA . LYS A 1 326 ? -22.375 24.281 -16.781 1 95.06 326 LYS A CA 1
ATOM 2673 C C . LYS A 1 326 ? -21.609 24.094 -18.078 1 95.06 326 LYS A C 1
ATOM 2675 O O . LYS A 1 326 ? -21.031 23.047 -18.328 1 95.06 326 LYS A O 1
ATOM 2680 N N . GLU A 1 327 ? -21.625 25.109 -18.906 1 94.5 327 GLU A N 1
ATOM 2681 C CA . GLU A 1 327 ? -20.906 25.062 -20.172 1 94.5 327 GLU A CA 1
ATOM 2682 C C . GLU A 1 327 ? -19.422 24.875 -19.953 1 94.5 327 GLU A C 1
ATOM 2684 O O . GLU A 1 327 ? -18.766 24.141 -20.719 1 94.5 327 GLU A O 1
ATOM 2689 N N . LEU A 1 328 ? -18.922 25.531 -18.953 1 95.31 328 LEU A N 1
ATOM 2690 C CA . LEU A 1 328 ? -17.5 25.438 -18.609 1 95.31 328 LEU A CA 1
ATOM 2691 C C . LEU A 1 328 ? -17.125 24.016 -18.234 1 95.31 328 LEU A C 1
ATOM 2693 O O . LEU A 1 328 ? -16.125 23.469 -18.719 1 95.31 328 LEU A O 1
ATOM 2697 N N . ILE A 1 329 ? -17.938 23.312 -17.422 1 95.69 329 ILE A N 1
ATOM 2698 C CA . ILE A 1 329 ? -17.531 22.031 -16.844 1 95.69 329 ILE A CA 1
ATOM 2699 C C . ILE A 1 329 ? -18.016 20.891 -17.734 1 95.69 329 ILE A C 1
ATOM 2701 O O . ILE A 1 329 ? -17.688 19.719 -17.5 1 95.69 329 ILE A O 1
ATOM 2705 N N . GLU A 1 330 ? -18.766 21.172 -18.797 1 94.56 330 GLU A N 1
ATOM 2706 C CA . GLU A 1 330 ? -19.188 20.141 -19.734 1 94.56 330 GLU A CA 1
ATOM 2707 C C . GLU A 1 330 ? -18.438 20.25 -21.062 1 94.56 330 GLU A C 1
ATOM 2709 O O . GLU A 1 330 ? -18.656 19.453 -21.969 1 94.56 330 GLU A O 1
ATOM 2714 N N . SER A 1 331 ? -17.578 21.203 -21.125 1 94.06 331 SER A N 1
ATOM 2715 C CA . SER A 1 331 ? -16.828 21.406 -22.359 1 94.06 331 SER A CA 1
ATOM 2716 C C . SER A 1 331 ? -15.883 20.234 -22.625 1 94.06 331 SER A C 1
ATOM 2718 O O . SER A 1 331 ? -15.391 19.609 -21.688 1 94.06 331 SER A O 1
ATOM 2720 N N . ASP A 1 332 ? -15.617 19.984 -23.891 1 90.75 332 ASP A N 1
ATOM 2721 C CA . ASP A 1 332 ? -14.656 18.953 -24.281 1 90.75 332 ASP A CA 1
ATOM 2722 C C . ASP A 1 332 ? -13.258 19.281 -23.734 1 90.75 332 ASP A C 1
ATOM 2724 O O . ASP A 1 332 ? -12.516 18.375 -23.359 1 90.75 332 ASP A O 1
ATOM 2728 N N . ARG A 1 333 ? -13.016 20.484 -23.719 1 91.75 333 ARG A N 1
ATOM 2729 C CA . ARG A 1 333 ? -11.711 20.922 -23.25 1 91.75 333 ARG A CA 1
ATOM 2730 C C . ARG A 1 333 ? -11.539 20.594 -21.766 1 91.75 333 ARG A C 1
ATOM 2732 O O . ARG A 1 333 ? -10.484 20.109 -21.359 1 91.75 333 ARG A O 1
ATOM 2739 N N . PHE A 1 334 ? -12.547 20.875 -20.969 1 94.94 334 PHE A N 1
ATOM 2740 C CA . PHE A 1 334 ? -12.484 20.562 -19.547 1 94.94 334 PHE A CA 1
ATOM 2741 C C . PHE A 1 334 ? -12.32 19.062 -19.328 1 94.94 334 PHE A C 1
ATOM 2743 O O . PHE A 1 334 ? -11.508 18.641 -18.5 1 94.94 334 PHE A O 1
ATOM 2750 N N . GLY A 1 335 ? -13.102 18.328 -20.109 1 90.75 335 GLY A N 1
ATOM 2751 C CA . GLY A 1 335 ? -12.992 16.875 -20.031 1 90.75 335 GLY A CA 1
ATOM 2752 C C . GLY A 1 335 ? -11.586 16.359 -20.312 1 90.75 335 GLY A C 1
ATOM 2753 O O . GLY A 1 335 ? -11.086 15.492 -19.609 1 90.75 335 GLY A O 1
ATOM 2754 N N . ALA A 1 336 ? -10.977 16.922 -21.297 1 85.94 336 ALA A N 1
ATOM 2755 C CA . ALA A 1 336 ? -9.617 16.531 -21.672 1 85.94 336 ALA A CA 1
ATOM 2756 C C . ALA A 1 336 ? -8.617 16.922 -20.578 1 85.94 336 ALA A C 1
ATOM 2758 O O . ALA A 1 336 ? -7.684 16.156 -20.297 1 85.94 336 ALA A O 1
ATOM 2759 N N . ILE A 1 337 ? -8.828 18.047 -19.984 1 90.56 337 ILE A N 1
ATOM 2760 C CA . ILE A 1 337 ? -7.918 18.578 -18.984 1 90.56 337 ILE A CA 1
ATOM 2761 C C . ILE A 1 337 ? -7.953 17.719 -17.734 1 90.56 337 ILE A C 1
ATOM 2763 O O . ILE A 1 337 ? -6.906 17.375 -17.172 1 90.56 337 ILE A O 1
ATOM 2767 N N . VAL A 1 338 ? -9.117 17.312 -17.328 1 91.19 338 VAL A N 1
ATOM 2768 C CA . VAL A 1 338 ? -9.242 16.625 -16.047 1 91.19 338 VAL A CA 1
ATOM 2769 C C . VAL A 1 338 ? -8.93 15.148 -16.203 1 91.19 338 VAL A C 1
ATOM 2771 O O . VAL A 1 338 ? -8.656 14.445 -15.227 1 91.19 338 VAL A O 1
ATOM 2774 N N . ARG A 1 339 ? -8.898 14.602 -17.453 1 81.69 339 ARG A N 1
ATOM 2775 C CA . ARG A 1 339 ? -8.625 13.188 -17.703 1 81.69 339 ARG A CA 1
ATOM 2776 C C . ARG A 1 339 ? -7.184 12.984 -18.156 1 81.69 339 ARG A C 1
ATOM 2778 O O . ARG A 1 339 ? -6.785 11.867 -18.484 1 81.69 339 ARG A O 1
ATOM 2785 N N . SER A 1 340 ? -6.438 14.008 -18.141 1 74.06 340 SER A N 1
ATOM 2786 C CA . SER A 1 340 ? -5.07 13.938 -18.641 1 74.06 340 SER A CA 1
ATOM 2787 C C . SER A 1 340 ? -4.203 13.031 -17.781 1 74.06 340 SER A C 1
ATOM 2789 O O . SER A 1 340 ? -4.422 12.938 -16.562 1 74.06 340 SER A O 1
ATOM 2791 N N . ASP A 1 341 ? -3.232 12.359 -18.406 1 72.25 341 ASP A N 1
ATOM 2792 C CA . ASP A 1 341 ? -2.26 11.539 -17.688 1 72.25 341 ASP A CA 1
ATOM 2793 C C . ASP A 1 341 ? -1.373 12.398 -16.781 1 72.25 341 ASP A C 1
ATOM 2795 O O . ASP A 1 341 ? -1.229 13.602 -17.016 1 72.25 341 ASP A O 1
ATOM 2799 N N . GLY A 1 342 ? -0.868 11.82 -15.852 1 77.62 342 GLY A N 1
ATOM 2800 C CA . GLY A 1 342 ? 0.038 12.531 -14.969 1 77.62 342 GLY A CA 1
ATOM 2801 C C . GLY A 1 342 ? -0.632 13.68 -14.227 1 77.62 342 GLY A C 1
ATOM 2802 O O . GLY A 1 342 ? -0.114 14.797 -14.203 1 77.62 342 GLY A O 1
ATOM 2803 N N . ALA A 1 343 ? -1.815 13.406 -13.781 1 82.88 343 ALA A N 1
ATOM 2804 C CA . ALA A 1 343 ? -2.674 14.422 -13.164 1 82.88 343 ALA A CA 1
ATOM 2805 C C . ALA A 1 343 ? -1.972 15.094 -11.992 1 82.88 343 ALA A C 1
ATOM 2807 O O . ALA A 1 343 ? -2.264 16.25 -11.664 1 82.88 343 ALA A O 1
ATOM 2808 N N . ASN A 1 344 ? -0.947 14.453 -11.438 1 87.69 344 ASN A N 1
ATOM 2809 C CA . ASN A 1 344 ? -0.315 15 -10.242 1 87.69 344 ASN A CA 1
ATOM 2810 C C . ASN A 1 344 ? 0.787 16 -10.594 1 87.69 344 ASN A C 1
ATOM 2812 O O . ASN A 1 344 ? 1.278 16.719 -9.727 1 87.69 344 ASN A O 1
ATOM 2816 N N . ALA A 1 345 ? 1.107 16.047 -11.875 1 87.88 345 ALA A N 1
ATOM 2817 C CA . ALA A 1 345 ? 2.119 17.016 -12.305 1 87.88 345 ALA A CA 1
ATOM 2818 C C . ALA A 1 345 ? 1.664 18.438 -12.023 1 87.88 345 ALA A C 1
ATOM 2820 O O . ALA A 1 345 ? 0.494 18.781 -12.219 1 87.88 345 ALA A O 1
ATOM 2821 N N . ARG A 1 346 ? 2.641 19.266 -11.57 1 91.56 346 ARG A N 1
ATOM 2822 C CA . ARG A 1 346 ? 2.334 20.641 -11.219 1 91.56 346 ARG A CA 1
ATOM 2823 C C . ARG A 1 346 ? 1.63 21.359 -12.367 1 91.56 346 ARG A C 1
ATOM 2825 O O . ARG A 1 346 ? 0.664 22.094 -12.141 1 91.56 346 ARG A O 1
ATOM 2832 N N . ALA A 1 347 ? 2.164 21.172 -13.555 1 91.06 347 ALA A N 1
ATOM 2833 C CA . ALA A 1 347 ? 1.615 21.859 -14.727 1 91.06 347 ALA A CA 1
ATOM 2834 C C . ALA A 1 347 ? 0.158 21.469 -14.953 1 91.06 347 ALA A C 1
ATOM 2836 O O . ALA A 1 347 ? -0.671 22.312 -15.305 1 91.06 347 ALA A O 1
ATOM 2837 N N . ARG A 1 348 ? -0.196 20.203 -14.82 1 92 348 ARG A N 1
ATOM 2838 C CA . ARG A 1 348 ? -1.557 19.719 -15.016 1 92 348 ARG A CA 1
ATOM 2839 C C . ARG A 1 348 ? -2.49 20.25 -13.938 1 92 348 ARG A C 1
ATOM 2841 O O . ARG A 1 348 ? -3.629 20.625 -14.227 1 92 348 ARG A O 1
ATOM 2848 N N . LEU A 1 349 ? -1.96 20.25 -12.703 1 94.69 349 LEU A N 1
ATOM 2849 C CA . LEU A 1 349 ? -2.727 20.781 -11.586 1 94.69 349 LEU A CA 1
ATOM 2850 C C . LEU A 1 349 ? -3.057 22.25 -11.812 1 94.69 349 LEU A C 1
ATOM 2852 O O . LEU A 1 349 ? -4.215 22.656 -11.68 1 94.69 349 LEU A O 1
ATOM 2856 N N . THR A 1 350 ? -2.045 23.047 -12.148 1 95 350 THR A N 1
ATOM 2857 C CA . THR A 1 350 ? -2.221 24.484 -12.367 1 95 350 THR A CA 1
ATOM 2858 C C . THR A 1 350 ? -3.146 24.734 -13.547 1 95 350 THR A C 1
ATOM 2860 O O . THR A 1 350 ? -3.955 25.672 -13.523 1 95 350 THR A O 1
ATOM 2863 N N . GLN A 1 351 ? -3.01 23.906 -14.539 1 95.38 351 GLN A N 1
ATOM 2864 C CA . GLN A 1 351 ? -3.828 24.047 -15.734 1 95.38 351 GLN A CA 1
ATOM 2865 C C . GLN A 1 351 ? -5.305 23.828 -15.422 1 95.38 351 GLN A C 1
ATOM 2867 O O . GLN A 1 351 ? -6.156 24.625 -15.844 1 95.38 351 GLN A O 1
ATOM 2872 N N . ARG A 1 352 ? -5.629 22.766 -14.719 1 96.62 352 ARG A N 1
ATOM 2873 C CA . ARG A 1 352 ? -7.043 22.469 -14.5 1 96.62 352 ARG A CA 1
ATOM 2874 C C . ARG A 1 352 ? -7.672 23.484 -13.547 1 96.62 352 ARG A C 1
ATOM 2876 O O . ARG A 1 352 ? -8.828 23.875 -13.727 1 96.62 352 ARG A O 1
ATOM 2883 N N . ILE A 1 353 ? -6.887 23.938 -12.578 1 97.31 353 ILE A N 1
ATOM 2884 C CA . ILE A 1 353 ? -7.367 24.969 -11.656 1 97.31 353 ILE A CA 1
ATOM 2885 C C . ILE A 1 353 ? -7.57 26.281 -12.414 1 97.31 353 ILE A C 1
ATOM 2887 O O . ILE A 1 353 ? -8.609 26.922 -12.281 1 97.31 353 ILE A O 1
ATOM 2891 N N . GLY A 1 354 ? -6.566 26.641 -13.188 1 97.19 354 GLY A N 1
ATOM 2892 C CA . GLY A 1 354 ? -6.613 27.875 -13.953 1 97.19 354 GLY A CA 1
ATOM 2893 C C . GLY A 1 354 ? -7.758 27.922 -14.945 1 97.19 354 GLY A C 1
ATOM 2894 O O . GLY A 1 354 ? -8.328 28.984 -15.195 1 97.19 354 GLY A O 1
ATOM 2895 N N . TYR A 1 355 ? -8.047 26.781 -15.539 1 97.69 355 TYR A N 1
ATOM 2896 C CA . TYR A 1 355 ? -9.133 26.703 -16.516 1 97.69 355 TYR A CA 1
ATOM 2897 C C . TYR A 1 355 ? -10.445 27.188 -15.898 1 97.69 355 TYR A C 1
ATOM 2899 O O . TYR A 1 355 ? -11.156 28 -16.5 1 97.69 355 TYR A O 1
ATOM 2907 N N . ILE A 1 356 ? -10.781 26.703 -14.719 1 97.88 356 ILE A N 1
ATOM 2908 C CA . ILE A 1 356 ? -12.039 27.062 -14.07 1 97.88 356 ILE A CA 1
ATOM 2909 C C . ILE A 1 356 ? -11.969 28.5 -13.586 1 97.88 356 ILE A C 1
ATOM 2911 O O . ILE A 1 356 ? -12.906 29.281 -13.789 1 97.88 356 ILE A O 1
ATOM 2915 N N . ARG A 1 357 ? -10.852 28.844 -12.891 1 97.88 357 ARG A N 1
ATOM 2916 C CA . ARG A 1 357 ? -10.688 30.203 -12.383 1 97.88 357 ARG A CA 1
ATOM 2917 C C . ARG A 1 357 ? -10.906 31.234 -13.492 1 97.88 357 ARG A C 1
ATOM 2919 O O . ARG A 1 357 ? -11.727 32.156 -13.352 1 97.88 357 ARG A O 1
ATOM 2926 N N . ASP A 1 358 ? -10.164 31.031 -14.617 1 97.44 358 ASP A N 1
ATOM 2927 C CA . ASP A 1 358 ? -10.203 31.984 -15.711 1 97.44 358 ASP A CA 1
ATOM 2928 C C . ASP A 1 358 ? -11.562 31.969 -16.406 1 97.44 358 ASP A C 1
ATOM 2930 O O . ASP A 1 358 ? -12.07 33.031 -16.812 1 97.44 358 ASP A O 1
ATOM 2934 N N . GLY A 1 359 ? -12.117 30.781 -16.547 1 97.19 359 GLY A N 1
ATOM 2935 C CA . GLY A 1 359 ? -13.438 30.656 -17.141 1 97.19 359 GLY A CA 1
ATOM 2936 C C . GLY A 1 359 ? -14.516 31.391 -16.359 1 97.19 359 GLY A C 1
ATOM 2937 O O . GLY A 1 359 ? -15.391 32.031 -16.938 1 97.19 359 GLY A O 1
ATOM 2938 N N . LEU A 1 360 ? -14.484 31.297 -15.055 1 96.94 360 LEU A N 1
ATOM 2939 C CA . LEU A 1 360 ? -15.461 31.969 -14.188 1 96.94 360 LEU A CA 1
ATOM 2940 C C . LEU A 1 360 ? -15.305 33.469 -14.258 1 96.94 360 LEU A C 1
ATOM 2942 O O . LEU A 1 360 ? -16.297 34.219 -14.289 1 96.94 360 LEU A O 1
ATOM 2946 N N . LEU A 1 361 ? -14.062 33.906 -14.258 1 96.25 361 LEU A N 1
ATOM 2947 C CA . LEU A 1 361 ? -13.797 35.344 -14.273 1 96.25 361 LEU A CA 1
ATOM 2948 C C . LEU A 1 361 ? -14.203 35.969 -15.609 1 96.25 361 LEU A C 1
ATOM 2950 O O . LEU A 1 361 ? -14.594 37.125 -15.672 1 96.25 361 LEU A O 1
ATOM 2954 N N . GLU A 1 362 ? -14.094 35.156 -16.641 1 92.75 362 GLU A N 1
ATOM 2955 C CA . GLU A 1 362 ? -14.461 35.625 -17.969 1 92.75 362 GLU A CA 1
ATOM 2956 C C . GLU A 1 362 ? -15.977 35.625 -18.156 1 92.75 362 GLU A C 1
ATOM 2958 O O . GLU A 1 362 ? -16.5 36.312 -19.031 1 92.75 362 GLU A O 1
ATOM 2963 N N . SER A 1 363 ? -16.656 34.781 -17.453 1 84.56 363 SER A N 1
ATOM 2964 C CA . SER A 1 363 ? -18.094 34.625 -17.594 1 84.56 363 SER A CA 1
ATOM 2965 C C . SER A 1 363 ? -18.844 35.875 -17.078 1 84.56 363 SER A C 1
ATOM 2967 O O . SER A 1 363 ? -20.062 35.969 -17.25 1 84.56 363 SER A O 1
ATOM 2969 N N . VAL A 1 364 ? -18.266 36.719 -16.172 1 74.56 364 VAL A N 1
ATOM 2970 C CA . VAL A 1 364 ? -18.875 37.938 -15.648 1 74.56 364 VAL A CA 1
ATOM 2971 C C . VAL A 1 364 ? -18.781 39.062 -16.688 1 74.56 364 VAL A C 1
ATOM 2973 O O . VAL A 1 364 ? -19.516 40.031 -16.625 1 74.56 364 VAL A O 1
ATOM 2976 N N . SER A 1 365 ? -17.766 38.938 -17.656 1 54.69 365 SER A N 1
ATOM 2977 C CA . SER A 1 365 ? -17.703 40.031 -18.625 1 54.69 365 SER A CA 1
ATOM 2978 C C . SER A 1 365 ? -18.781 39.844 -19.703 1 54.69 365 SER A C 1
ATOM 2980 O O . SER A 1 365 ? -19.141 38.719 -20.062 1 54.69 365 SER A O 1
ATOM 2982 N N . MET B 1 1 ? 42.938 14.5 -30.438 1 27.22 1 MET B N 1
ATOM 2983 C CA . MET B 1 1 ? 42.875 15.234 -29.188 1 27.22 1 MET B CA 1
ATOM 2984 C C . MET B 1 1 ? 41.781 14.664 -28.281 1 27.22 1 MET B C 1
ATOM 2986 O O . MET B 1 1 ? 40.625 14.602 -28.672 1 27.22 1 MET B O 1
ATOM 2990 N N . MET B 1 2 ? 42.156 13.719 -27.375 1 27.33 2 MET B N 1
ATOM 2991 C CA . MET B 1 2 ? 41.438 12.766 -26.531 1 27.33 2 MET B CA 1
ATOM 2992 C C . MET B 1 2 ? 40.531 13.484 -25.547 1 27.33 2 MET B C 1
ATOM 2994 O O . MET B 1 2 ? 40.938 14.453 -24.906 1 27.33 2 MET B O 1
ATOM 2998 N N . ALA B 1 3 ? 39.188 13.5 -25.812 1 30.12 3 ALA B N 1
ATOM 2999 C CA . ALA B 1 3 ? 38.156 14.18 -25.047 1 30.12 3 ALA B CA 1
ATOM 3000 C C . ALA B 1 3 ? 38.312 13.891 -23.547 1 30.12 3 ALA B C 1
ATOM 3002 O O . ALA B 1 3 ? 38.312 12.727 -23.141 1 30.12 3 ALA B O 1
ATOM 3003 N N . GLN B 1 4 ? 39.062 14.695 -22.75 1 28.86 4 GLN B N 1
ATOM 3004 C CA . GLN B 1 4 ? 39.312 14.672 -21.312 1 28.86 4 GLN B CA 1
ATOM 3005 C C . GLN B 1 4 ? 38 14.68 -20.531 1 28.86 4 GLN B C 1
ATOM 3007 O O . GLN B 1 4 ? 37.281 15.68 -20.531 1 28.86 4 GLN B O 1
ATOM 3012 N N . ARG B 1 5 ? 37.219 13.57 -20.594 1 30.08 5 ARG B N 1
ATOM 3013 C CA . ARG B 1 5 ? 36.031 13.445 -19.75 1 30.08 5 ARG B CA 1
ATOM 3014 C C . ARG B 1 5 ? 36.312 13.898 -18.328 1 30.08 5 ARG B C 1
ATOM 3016 O O . ARG B 1 5 ? 37.25 13.391 -17.688 1 30.08 5 ARG B O 1
ATOM 3023 N N . GLY B 1 6 ? 36.062 15.203 -18 1 29.75 6 GLY B N 1
ATOM 3024 C CA . GLY B 1 6 ? 36.25 15.805 -16.688 1 29.75 6 GLY B CA 1
ATOM 3025 C C . GLY B 1 6 ? 35.812 14.906 -15.547 1 29.75 6 GLY B C 1
ATOM 3026 O O . GLY B 1 6 ? 34.75 14.297 -15.609 1 29.75 6 GLY B O 1
ATOM 3027 N N . GLN B 1 7 ? 36.781 14.25 -14.844 1 30.94 7 GLN B N 1
ATOM 3028 C CA . GLN B 1 7 ? 36.688 13.641 -13.523 1 30.94 7 GLN B CA 1
ATOM 3029 C C . GLN B 1 7 ? 35.875 14.508 -12.562 1 30.94 7 GLN B C 1
ATOM 3031 O O . GLN B 1 7 ? 36.219 15.656 -12.305 1 30.94 7 GLN B O 1
ATOM 3036 N N . THR B 1 8 ? 34.562 14.539 -12.648 1 34.62 8 THR B N 1
ATOM 3037 C CA . THR B 1 8 ? 33.781 15.219 -11.617 1 34.62 8 THR B CA 1
ATOM 3038 C C . THR B 1 8 ? 34.406 15.031 -10.242 1 34.62 8 THR B C 1
ATOM 3040 O O . THR B 1 8 ? 34.625 13.906 -9.797 1 34.62 8 THR B O 1
ATOM 3043 N N . LYS B 1 9 ? 35.344 15.828 -9.859 1 35.69 9 LYS B N 1
ATOM 3044 C CA . LYS B 1 9 ? 36 16 -8.578 1 35.69 9 LYS B CA 1
ATOM 3045 C C . LYS B 1 9 ? 35.062 15.688 -7.414 1 35.69 9 LYS B C 1
ATOM 3047 O O . LYS B 1 9 ? 34.031 16.312 -7.27 1 35.69 9 LYS B O 1
ATOM 3052 N N . GLY B 1 10 ? 34.938 14.539 -6.961 1 39.03 10 GLY B N 1
ATOM 3053 C CA . GLY B 1 10 ? 34.344 14.133 -5.695 1 39.03 10 GLY B CA 1
ATOM 3054 C C . GLY B 1 10 ? 34.594 15.125 -4.574 1 39.03 10 GLY B C 1
ATOM 3055 O O . GLY B 1 10 ? 35.75 15.305 -4.141 1 39.03 10 GLY B O 1
ATOM 3056 N N . GLU B 1 11 ? 34.094 16.312 -4.621 1 40.16 11 GLU B N 1
ATOM 3057 C CA . GLU B 1 11 ? 34.344 17.234 -3.51 1 40.16 11 GLU B CA 1
ATOM 3058 C C . GLU B 1 11 ? 34.531 16.469 -2.199 1 40.16 11 GLU B C 1
ATOM 3060 O O . GLU B 1 11 ? 33.75 15.57 -1.881 1 40.16 11 GLU B O 1
ATOM 3065 N N . ALA B 1 12 ? 35.562 16.297 -1.614 1 50.94 12 ALA B N 1
ATOM 3066 C CA . ALA B 1 12 ? 36.062 15.711 -0.365 1 50.94 12 ALA B CA 1
ATOM 3067 C C . ALA B 1 12 ? 35.094 16 0.781 1 50.94 12 ALA B C 1
ATOM 3069 O O . ALA B 1 12 ? 34.844 17.156 1.122 1 50.94 12 ALA B O 1
ATOM 3070 N N . ARG B 1 13 ? 33.969 15.234 0.979 1 66.5 13 ARG B N 1
ATOM 3071 C CA . ARG B 1 13 ? 32.938 15.359 2.002 1 66.5 13 ARG B CA 1
ATOM 3072 C C . ARG B 1 13 ? 33.531 15.812 3.33 1 66.5 13 ARG B C 1
ATOM 3074 O O . ARG B 1 13 ? 34.5 15.219 3.818 1 66.5 13 ARG B O 1
ATOM 3081 N N . GLN B 1 14 ? 33.312 17.031 3.809 1 74.56 14 GLN B N 1
ATOM 3082 C CA . GLN B 1 14 ? 33.812 17.531 5.086 1 74.56 14 GLN B CA 1
ATOM 3083 C C . GLN B 1 14 ? 33.188 16.75 6.254 1 74.56 14 GLN B C 1
ATOM 3085 O O . GLN B 1 14 ? 31.984 16.594 6.328 1 74.56 14 GLN B O 1
ATOM 3090 N N . ARG B 1 15 ? 34 16 7.039 1 87.19 15 ARG B N 1
ATOM 3091 C CA . ARG B 1 15 ? 33.625 15.312 8.266 1 87.19 15 ARG B CA 1
ATOM 3092 C C . ARG B 1 15 ? 33.062 16.312 9.289 1 87.19 15 ARG B C 1
ATOM 3094 O O . ARG B 1 15 ? 33.562 17.422 9.406 1 87.19 15 ARG B O 1
ATOM 3101 N N . PRO B 1 16 ? 31.922 15.867 9.922 1 92.94 16 PRO B N 1
ATOM 3102 C CA . PRO B 1 16 ? 31.406 16.766 10.961 1 92.94 16 PRO B CA 1
ATOM 3103 C C . PRO B 1 16 ? 32.438 17.047 12.062 1 92.94 16 PRO B C 1
ATOM 3105 O O . PRO B 1 16 ? 33.312 16.219 12.32 1 92.94 16 PRO B O 1
ATOM 3108 N N . SER B 1 17 ? 32.344 18.234 12.641 1 94.06 17 SER B N 1
ATOM 3109 C CA . SER B 1 17 ? 33.219 18.609 13.742 1 94.06 17 SER B CA 1
ATOM 3110 C C . SER B 1 17 ? 32.875 17.844 15.016 1 94.06 17 SER B C 1
ATOM 3112 O O . SER B 1 17 ? 31.812 17.219 15.094 1 94.06 17 SER B O 1
ATOM 3114 N N . LEU B 1 18 ? 33.781 17.844 15.977 1 94.44 18 LEU B N 1
ATOM 3115 C CA . LEU B 1 18 ? 33.531 17.188 17.266 1 94.44 18 LEU B CA 1
ATOM 3116 C C . LEU B 1 18 ? 32.312 17.797 17.953 1 94.44 18 LEU B C 1
ATOM 3118 O O . LEU B 1 18 ? 31.547 17.094 18.594 1 94.44 18 LEU B O 1
ATOM 3122 N N . GLU B 1 19 ? 32.188 19.094 17.812 1 95.56 19 GLU B N 1
ATOM 3123 C CA . GLU B 1 19 ? 31.031 19.781 18.406 1 95.56 19 GLU B CA 1
ATOM 3124 C C . GLU B 1 19 ? 29.719 19.328 17.781 1 95.56 19 GLU B C 1
ATOM 3126 O O . GLU B 1 19 ? 28.734 19.141 18.484 1 95.56 19 GLU B O 1
ATOM 3131 N N . GLU B 1 20 ? 29.75 19.156 16.516 1 95.69 20 GLU B N 1
ATOM 3132 C CA . GLU B 1 20 ? 28.562 18.672 15.797 1 95.69 20 GLU B CA 1
ATOM 3133 C C . GLU B 1 20 ? 28.203 17.25 16.203 1 95.69 20 GLU B C 1
ATOM 3135 O O . GLU B 1 20 ? 27.031 16.938 16.375 1 95.69 20 GLU B O 1
ATOM 3140 N N . ILE B 1 21 ? 29.203 16.469 16.391 1 97.06 21 ILE B N 1
ATOM 3141 C CA . ILE B 1 21 ? 29 15.078 16.766 1 97.06 21 ILE B CA 1
ATOM 3142 C C . ILE B 1 21 ? 28.406 15.016 18.172 1 97.06 21 ILE B C 1
ATOM 3144 O O . ILE B 1 21 ? 27.469 14.25 18.422 1 97.06 21 ILE B O 1
ATOM 3148 N N . GLU B 1 22 ? 28.906 15.828 19.031 1 96.81 22 GLU B N 1
ATOM 3149 C CA . GLU B 1 22 ? 28.391 15.859 20.406 1 96.81 22 GLU B CA 1
ATOM 3150 C C . GLU B 1 22 ? 26.953 16.359 20.438 1 96.81 22 GLU B C 1
ATOM 3152 O O . GLU B 1 22 ? 26.141 15.844 21.203 1 96.81 22 GLU B O 1
ATOM 3157 N N . ALA B 1 23 ? 26.719 17.344 19.703 1 96.94 23 ALA B N 1
ATOM 3158 C CA . ALA B 1 23 ? 25.359 17.875 19.625 1 96.94 23 ALA B CA 1
ATOM 3159 C C . ALA B 1 23 ? 24.391 16.828 19.078 1 96.94 23 ALA B C 1
ATOM 3161 O O . ALA B 1 23 ? 23.25 16.719 19.531 1 96.94 23 ALA B O 1
ATOM 3162 N N . ALA B 1 24 ? 24.812 16.125 18.078 1 97.19 24 ALA B N 1
ATOM 3163 C CA . ALA B 1 24 ? 24.016 15.047 17.5 1 97.19 24 ALA B CA 1
ATOM 3164 C C . ALA B 1 24 ? 23.719 13.961 18.531 1 97.19 24 ALA B C 1
ATOM 3166 O O . ALA B 1 24 ? 22.578 13.516 18.656 1 97.19 24 ALA B O 1
ATOM 3167 N N . GLU B 1 25 ? 24.719 13.609 19.25 1 97.5 25 GLU B N 1
ATOM 3168 C CA . GLU B 1 25 ? 24.547 12.594 20.281 1 97.5 25 GLU B CA 1
ATOM 3169 C C . GLU B 1 25 ? 23.547 13.055 21.344 1 97.5 25 GLU B C 1
ATOM 3171 O O . GLU B 1 25 ? 22.703 12.273 21.781 1 97.5 25 GLU B O 1
ATOM 3176 N N . ALA B 1 26 ? 23.688 14.258 21.734 1 96.94 26 ALA B N 1
ATOM 3177 C CA . ALA B 1 26 ? 22.781 14.805 22.75 1 96.94 26 ALA B CA 1
ATOM 3178 C C . ALA B 1 26 ? 21.344 14.758 22.266 1 96.94 26 ALA B C 1
ATOM 3180 O O . ALA B 1 26 ? 20.438 14.438 23.031 1 96.94 26 ALA B O 1
ATOM 3181 N N . GLN B 1 27 ? 21.125 15.078 21.031 1 96.69 27 GLN B N 1
ATOM 3182 C CA . GLN B 1 27 ? 19.781 15.055 20.469 1 96.69 27 GLN B CA 1
ATOM 3183 C C . GLN B 1 27 ? 19.234 13.633 20.406 1 96.69 27 GLN B C 1
ATOM 3185 O O . GLN B 1 27 ? 18.062 13.398 20.734 1 96.69 27 GLN B O 1
ATOM 3190 N N . ILE B 1 28 ? 20.031 12.688 20 1 96.31 28 ILE B N 1
ATOM 3191 C CA . ILE B 1 28 ? 19.625 11.289 19.938 1 96.31 28 ILE B CA 1
ATOM 3192 C C . ILE B 1 28 ? 19.203 10.805 21.328 1 96.31 28 ILE B C 1
ATOM 3194 O O . ILE B 1 28 ? 18.156 10.18 21.484 1 96.31 28 ILE B O 1
ATOM 3198 N N . VAL B 1 29 ? 20.047 11.141 22.297 1 95.38 29 VAL B N 1
ATOM 3199 C CA . VAL B 1 29 ? 19.781 10.711 23.656 1 95.38 29 VAL B CA 1
ATOM 3200 C C . VAL B 1 29 ? 18.453 11.32 24.141 1 95.38 29 VAL B C 1
ATOM 3202 O O . VAL B 1 29 ? 17.641 10.625 24.75 1 95.38 29 VAL B O 1
ATOM 3205 N N . GLU B 1 30 ? 18.25 12.516 23.875 1 91.75 30 GLU B N 1
ATOM 3206 C CA . GLU B 1 30 ? 17.031 13.203 24.297 1 91.75 30 GLU B CA 1
ATOM 3207 C C . GLU B 1 30 ? 15.805 12.57 23.656 1 91.75 30 GLU B C 1
ATOM 3209 O O . GLU B 1 30 ? 14.797 12.328 24.328 1 91.75 30 GLU B O 1
ATOM 3214 N N . GLU B 1 31 ? 15.836 12.305 22.359 1 89.44 31 GLU B N 1
ATOM 3215 C CA . GLU B 1 31 ? 14.695 11.75 21.641 1 89.44 31 GLU B CA 1
ATOM 3216 C C . GLU B 1 31 ? 14.43 10.305 22.047 1 89.44 31 GLU B C 1
ATOM 3218 O O . GLU B 1 31 ? 13.281 9.875 22.141 1 89.44 31 GLU B O 1
ATOM 3223 N N . THR B 1 32 ? 15.5 9.562 22.312 1 89.38 32 THR B N 1
ATOM 3224 C CA . THR B 1 32 ? 15.375 8.164 22.703 1 89.38 32 THR B CA 1
ATOM 3225 C C . THR B 1 32 ? 14.688 8.047 24.062 1 89.38 32 THR B C 1
ATOM 3227 O O . THR B 1 32 ? 13.93 7.105 24.297 1 89.38 32 THR B O 1
ATOM 3230 N N . ARG B 1 33 ? 14.867 8.984 24.891 1 86.31 33 ARG B N 1
ATOM 3231 C CA . ARG B 1 33 ? 14.297 8.977 26.234 1 86.31 33 ARG B CA 1
ATOM 3232 C C . ARG B 1 33 ? 12.781 9.109 26.188 1 86.31 33 ARG B C 1
ATOM 3234 O O . ARG B 1 33 ? 12.086 8.68 27.109 1 86.31 33 ARG B O 1
ATOM 3241 N N . LYS B 1 34 ? 12.328 9.625 25.094 1 83.44 34 LYS B N 1
ATOM 3242 C CA . LYS B 1 34 ? 10.898 9.867 24.953 1 83.44 34 LYS B CA 1
ATOM 3243 C C . LYS B 1 34 ? 10.18 8.633 24.422 1 83.44 34 LYS B C 1
ATOM 3245 O O . LYS B 1 34 ? 8.953 8.633 24.281 1 83.44 34 LYS B O 1
ATOM 3250 N N . ILE B 1 35 ? 10.977 7.66 24.141 1 85.5 35 ILE B N 1
ATOM 3251 C CA . ILE B 1 35 ? 10.406 6.477 23.516 1 85.5 35 ILE B CA 1
ATOM 3252 C C . ILE B 1 35 ? 10.547 5.273 24.453 1 85.5 35 ILE B C 1
ATOM 3254 O O . ILE B 1 35 ? 11.648 4.957 24.891 1 85.5 35 ILE B O 1
ATOM 3258 N N . GLY B 1 36 ? 9.445 4.734 24.875 1 86.31 36 GLY B N 1
ATOM 3259 C CA . GLY B 1 36 ? 9.406 3.496 25.625 1 86.31 36 GLY B CA 1
ATOM 3260 C C . GLY B 1 36 ? 8.297 2.562 25.188 1 86.31 36 GLY B C 1
ATOM 3261 O O . GLY B 1 36 ? 7.195 3.008 24.859 1 86.31 36 GLY B O 1
ATOM 3262 N N . TYR B 1 37 ? 8.727 1.313 24.984 1 88.62 37 TYR B N 1
ATOM 3263 C CA . TYR B 1 37 ? 7.707 0.347 24.594 1 88.62 37 TYR B CA 1
ATOM 3264 C C . TYR B 1 37 ? 8.023 -1.035 25.156 1 88.62 37 TYR B C 1
ATOM 3266 O O . TYR B 1 37 ? 9.164 -1.308 25.547 1 88.62 37 TYR B O 1
ATOM 3274 N N . ASN B 1 38 ? 7.012 -1.793 25.344 1 90.25 38 ASN B N 1
ATOM 3275 C CA . ASN B 1 38 ? 7.152 -3.189 25.75 1 90.25 38 ASN B CA 1
ATOM 3276 C C . ASN B 1 38 ? 6.477 -4.129 24.75 1 90.25 38 ASN B C 1
ATOM 3278 O O . ASN B 1 38 ? 5.566 -3.721 24.031 1 90.25 38 ASN B O 1
ATOM 3282 N N . THR B 1 39 ? 7.039 -5.34 24.703 1 91.06 39 THR B N 1
ATOM 3283 C CA . THR B 1 39 ? 6.434 -6.359 23.859 1 91.06 39 THR B CA 1
ATOM 3284 C C . THR B 1 39 ? 5.441 -7.203 24.656 1 91.06 39 THR B C 1
ATOM 3286 O O . THR B 1 39 ? 5.676 -7.512 25.828 1 91.06 39 THR B O 1
ATOM 3289 N N . VAL B 1 40 ? 4.355 -7.508 23.984 1 94.19 40 VAL B N 1
ATOM 3290 C CA . VAL B 1 40 ? 3.312 -8.289 24.641 1 94.19 40 VAL B CA 1
ATOM 3291 C C . VAL B 1 40 ? 2.865 -9.422 23.719 1 94.19 40 VAL B C 1
ATOM 3293 O O . VAL B 1 40 ? 3.189 -9.438 22.531 1 94.19 40 VAL B O 1
ATOM 3296 N N . GLU B 1 41 ? 2.25 -10.375 24.344 1 95.25 41 GLU B N 1
ATOM 3297 C CA . GLU B 1 41 ? 1.565 -11.461 23.641 1 95.25 41 GLU B CA 1
ATOM 3298 C C . GLU B 1 41 ? 0.15 -11.656 24.172 1 95.25 41 GLU B C 1
ATOM 3300 O O . GLU B 1 41 ? -0.035 -12.094 25.312 1 95.25 41 GLU B O 1
ATOM 3305 N N . TYR B 1 42 ? -0.811 -11.32 23.344 1 97.44 42 TYR B N 1
ATOM 3306 C CA . TYR B 1 42 ? -2.205 -11.43 23.766 1 97.44 42 TYR B CA 1
ATOM 3307 C C . TYR B 1 42 ? -2.898 -12.578 23.047 1 97.44 42 TYR B C 1
ATOM 3309 O O . TYR B 1 42 ? -2.666 -12.812 21.859 1 97.44 42 TYR B O 1
ATOM 3317 N N . THR B 1 43 ? -3.748 -13.273 23.75 1 98.06 43 THR B N 1
ATOM 3318 C CA . THR B 1 43 ? -4.562 -14.289 23.109 1 98.06 43 THR B CA 1
ATOM 3319 C C . THR B 1 43 ? -5.641 -13.648 22.234 1 98.06 43 THR B C 1
ATOM 3321 O O . THR B 1 43 ? -6.051 -12.508 22.484 1 98.06 43 THR B O 1
ATOM 3324 N N . ILE B 1 44 ? -6.078 -14.406 21.266 1 98.06 44 ILE B N 1
ATOM 3325 C CA . ILE B 1 44 ? -7.145 -13.977 20.375 1 98.06 44 ILE B CA 1
ATOM 3326 C C . ILE B 1 44 ? -8.398 -13.656 21.172 1 98.06 44 ILE B C 1
ATOM 3328 O O . ILE B 1 44 ? -9.062 -12.641 20.938 1 98.06 44 ILE B O 1
ATOM 3332 N N . GLU B 1 45 ? -8.672 -14.461 22.141 1 98.44 45 GLU B N 1
ATOM 3333 C CA . GLU B 1 45 ? -9.828 -14.242 23 1 98.44 45 GLU B CA 1
ATOM 3334 C C . GLU B 1 45 ? -9.695 -12.938 23.781 1 98.44 45 GLU B C 1
ATOM 3336 O O . GLU B 1 45 ? -10.656 -12.164 23.875 1 98.44 45 GLU B O 1
ATOM 3341 N N . TYR B 1 46 ? -8.57 -12.719 24.266 1 98.44 46 TYR B N 1
ATOM 3342 C CA . TYR B 1 46 ? -8.305 -11.516 25.047 1 98.44 46 TYR B CA 1
ATOM 3343 C C . TYR B 1 46 ? -8.484 -10.266 24.203 1 98.44 46 TYR B C 1
ATOM 3345 O O . TYR B 1 46 ? -9.102 -9.289 24.641 1 98.44 46 TYR B O 1
ATOM 3353 N N . LEU B 1 47 ? -7.949 -10.281 23.016 1 98.38 47 LEU B N 1
ATOM 3354 C CA . LEU B 1 47 ? -8.062 -9.148 22.109 1 98.38 47 LEU B CA 1
ATOM 3355 C C . LEU B 1 47 ? -9.523 -8.828 21.812 1 98.38 47 LEU B C 1
ATOM 3357 O O . LEU B 1 47 ? -9.93 -7.664 21.859 1 98.38 47 LEU B O 1
ATOM 3361 N N . ALA B 1 48 ? -10.297 -9.852 21.547 1 98.19 48 ALA B N 1
ATOM 3362 C CA . ALA B 1 48 ? -11.719 -9.664 21.266 1 98.19 48 ALA B CA 1
ATOM 3363 C C . ALA B 1 48 ? -12.453 -9.094 22.469 1 98.19 48 ALA B C 1
ATOM 3365 O O . ALA B 1 48 ? -13.258 -8.172 22.344 1 98.19 48 ALA B O 1
ATOM 3366 N N . ASP B 1 49 ? -12.18 -9.617 23.609 1 98.25 49 ASP B N 1
ATOM 3367 C CA . ASP B 1 49 ? -12.844 -9.203 24.828 1 98.25 49 ASP B CA 1
ATOM 3368 C C . ASP B 1 49 ? -12.516 -7.75 25.172 1 98.25 49 ASP B C 1
ATOM 3370 O O . ASP B 1 49 ? -13.398 -6.984 25.578 1 98.25 49 ASP B O 1
ATOM 3374 N N . LYS B 1 50 ? -11.281 -7.41 24.984 1 98.12 50 LYS B N 1
ATOM 3375 C CA . LYS B 1 50 ? -10.844 -6.062 25.344 1 98.12 50 LYS B CA 1
ATOM 3376 C C . LYS B 1 50 ? -11.406 -5.027 24.375 1 98.12 50 LYS B C 1
ATOM 3378 O O . LYS B 1 50 ? -11.688 -3.893 24.75 1 98.12 50 LYS B O 1
ATOM 3383 N N . LEU B 1 51 ? -11.523 -5.414 23.109 1 96.88 51 LEU B N 1
ATOM 3384 C CA . LEU B 1 51 ? -12.188 -4.516 22.172 1 96.88 51 LEU B CA 1
ATOM 3385 C C . LEU B 1 51 ? -13.656 -4.348 22.531 1 96.88 51 LEU B C 1
ATOM 3387 O O . LEU B 1 51 ? -14.188 -3.234 22.484 1 96.88 51 LEU B O 1
ATOM 3391 N N . ARG B 1 52 ? -14.297 -5.41 22.984 1 95.62 52 ARG B N 1
ATOM 3392 C CA . ARG B 1 52 ? -15.703 -5.395 23.359 1 95.62 52 ARG B CA 1
ATOM 3393 C C . ARG B 1 52 ? -15.945 -4.465 24.547 1 95.62 52 ARG B C 1
ATOM 3395 O O . ARG B 1 52 ? -16.953 -3.75 24.594 1 95.62 52 ARG B O 1
ATOM 3402 N N . SER B 1 53 ? -15.047 -4.5 25.469 1 96.62 53 SER B N 1
ATOM 3403 C CA . SER B 1 53 ? -15.211 -3.727 26.688 1 96.62 53 SER B CA 1
ATOM 3404 C C . SER B 1 53 ? -14.68 -2.307 26.531 1 96.62 53 SER B C 1
ATOM 3406 O O . SER B 1 53 ? -14.727 -1.508 27.469 1 96.62 53 SER B O 1
ATOM 3408 N N . ASP B 1 54 ? -14.07 -2.041 25.438 1 95.38 54 ASP B N 1
ATOM 3409 C CA . ASP B 1 54 ? -13.531 -0.727 25.109 1 95.38 54 ASP B CA 1
ATOM 3410 C C . ASP B 1 54 ? -12.258 -0.441 25.891 1 95.38 54 ASP B C 1
ATOM 3412 O O . ASP B 1 54 ? -11.828 0.709 26 1 95.38 54 ASP B O 1
ATOM 3416 N N . ASP B 1 55 ? -11.711 -1.526 26.5 1 97.25 55 ASP B N 1
ATOM 3417 C CA . ASP B 1 55 ? -10.391 -1.388 27.094 1 97.25 55 ASP B CA 1
ATOM 3418 C C . ASP B 1 55 ? -9.32 -1.194 26.031 1 97.25 55 ASP B C 1
ATOM 3420 O O . ASP B 1 55 ? -8.312 -0.52 26.266 1 97.25 55 ASP B O 1
ATOM 3424 N N . PHE B 1 56 ? -9.484 -1.895 24.953 1 97 56 PHE B N 1
ATOM 3425 C CA . PHE B 1 56 ? -8.812 -1.587 23.703 1 97 56 PHE B CA 1
ATOM 3426 C C . PHE B 1 56 ? -9.734 -0.81 22.766 1 97 56 PHE B C 1
ATOM 3428 O O . PHE B 1 56 ? -10.906 -1.162 22.609 1 97 56 PHE B O 1
ATOM 3435 N N . TYR B 1 57 ? -9.203 0.286 22.234 1 94.19 57 TYR B N 1
ATOM 3436 C CA . TYR B 1 57 ? -10.141 1.064 21.438 1 94.19 57 TYR B CA 1
ATOM 3437 C C . TYR B 1 57 ? -9.484 1.57 20.156 1 94.19 57 TYR B C 1
ATOM 3439 O O . TYR B 1 57 ? -8.266 1.694 20.078 1 94.19 57 TYR B O 1
ATOM 3447 N N . ILE B 1 58 ? -10.289 1.715 19.172 1 89.75 58 ILE B N 1
ATOM 3448 C CA . ILE B 1 58 ? -9.891 2.268 17.891 1 89.75 58 ILE B CA 1
ATOM 3449 C C . ILE B 1 58 ? -10.125 3.777 17.875 1 89.75 58 ILE B C 1
ATOM 3451 O O . ILE B 1 58 ? -11.258 4.234 18.047 1 89.75 58 ILE B O 1
ATOM 3455 N N . PRO B 1 59 ? -9.086 4.477 17.656 1 84.38 59 PRO B N 1
ATOM 3456 C CA . PRO B 1 59 ? -9.266 5.93 17.688 1 84.38 59 PRO B CA 1
ATOM 3457 C C . PRO B 1 59 ? -10.148 6.438 16.547 1 84.38 59 PRO B C 1
ATOM 3459 O O . PRO B 1 59 ? -10.305 5.758 15.539 1 84.38 59 PRO B O 1
ATOM 3462 N N . GLU B 1 60 ? -10.562 7.594 16.703 1 76.69 60 GLU B N 1
ATOM 3463 C CA . GLU B 1 60 ? -11.516 8.188 15.766 1 76.69 60 GLU B CA 1
ATOM 3464 C C . GLU B 1 60 ? -10.867 8.453 14.414 1 76.69 60 GLU B C 1
ATOM 3466 O O . GLU B 1 60 ? -11.555 8.492 13.391 1 76.69 60 GLU B O 1
ATOM 3471 N N . TYR B 1 61 ? -9.594 8.594 14.484 1 74.19 61 TYR B N 1
ATOM 3472 C CA . TYR B 1 61 ? -8.93 8.945 13.234 1 74.19 61 TYR B CA 1
ATOM 3473 C C . TYR B 1 61 ? -8.797 7.73 12.328 1 74.19 61 TYR B C 1
ATOM 3475 O O . TYR B 1 61 ? -8.492 7.867 11.141 1 74.19 61 TYR B O 1
ATOM 3483 N N . GLN B 1 62 ? -8.93 6.621 12.945 1 73.12 62 GLN B N 1
ATOM 3484 C CA . GLN B 1 62 ? -8.852 5.418 12.133 1 73.12 62 GLN B CA 1
ATOM 3485 C C . GLN B 1 62 ? -10.195 5.109 11.477 1 73.12 62 GLN B C 1
ATOM 3487 O O . GLN B 1 62 ? -11.25 5.352 12.07 1 73.12 62 GLN B O 1
ATOM 3492 N N . ARG B 1 63 ? -9.992 4.664 10.234 1 64.94 63 ARG B N 1
ATOM 3493 C CA . ARG B 1 63 ? -11.156 4.355 9.406 1 64.94 63 ARG B CA 1
ATOM 3494 C C . ARG B 1 63 ? -12 3.252 10.039 1 64.94 63 ARG B C 1
ATOM 3496 O O . ARG B 1 63 ? -11.508 2.498 10.891 1 64.94 63 ARG B O 1
ATOM 3503 N N . GLU B 1 64 ? -13.164 3.361 9.617 1 73.88 64 GLU B N 1
ATOM 3504 C CA . GLU B 1 64 ? -14.055 2.273 10 1 73.88 64 GLU B CA 1
ATOM 3505 C C . GLU B 1 64 ? -13.688 0.98 9.273 1 73.88 64 GLU B C 1
ATOM 3507 O O . GLU B 1 64 ? -12.562 0.832 8.797 1 73.88 64 GLU B O 1
ATOM 3512 N N . ASP B 1 65 ? -14.562 -0.02 9.156 1 75.19 65 ASP B N 1
ATOM 3513 C CA . ASP B 1 65 ? -14.43 -1.352 8.578 1 75.19 65 ASP B CA 1
ATOM 3514 C C . ASP B 1 65 ? -14.164 -1.269 7.074 1 75.19 65 ASP B C 1
ATOM 3516 O O . ASP B 1 65 ? -15.102 -1.236 6.273 1 75.19 65 ASP B O 1
ATOM 3520 N N . VAL B 1 66 ? -12.82 -1.265 6.742 1 77.88 66 VAL B N 1
ATOM 3521 C CA . VAL B 1 66 ? -12.469 -1.015 5.348 1 77.88 66 VAL B CA 1
ATOM 3522 C C . VAL B 1 66 ? -12.031 -2.318 4.684 1 77.88 66 VAL B C 1
ATOM 3524 O O . VAL B 1 66 ? -11.758 -2.348 3.48 1 77.88 66 VAL B O 1
ATOM 3527 N N . TRP B 1 67 ? -11.953 -3.475 5.461 1 84.19 67 TRP B N 1
ATOM 3528 C CA . TRP B 1 67 ? -11.578 -4.75 4.859 1 84.19 67 TRP B CA 1
ATOM 3529 C C . TRP B 1 67 ? -12.727 -5.32 4.035 1 84.19 67 TRP B C 1
ATOM 3531 O O . TRP B 1 67 ? -13.867 -5.363 4.496 1 84.19 67 TRP B O 1
ATOM 3541 N N . GLU B 1 68 ? -12.43 -5.711 2.867 1 83.88 68 GLU B N 1
ATOM 3542 C CA . GLU B 1 68 ? -13.375 -6.523 2.111 1 83.88 68 GLU B CA 1
ATOM 3543 C C . GLU B 1 68 ? -13.578 -7.891 2.764 1 83.88 68 GLU B C 1
ATOM 3545 O O . GLU B 1 68 ? -12.703 -8.375 3.482 1 83.88 68 GLU B O 1
ATOM 3550 N N . GLU B 1 69 ? -14.695 -8.5 2.471 1 88.44 69 GLU B N 1
ATOM 3551 C CA . GLU B 1 69 ? -15.047 -9.773 3.096 1 88.44 69 GLU B CA 1
ATOM 3552 C C . GLU B 1 69 ? -13.984 -10.836 2.816 1 88.44 69 GLU B C 1
ATOM 3554 O O . GLU B 1 69 ? -13.633 -11.609 3.707 1 88.44 69 GLU B O 1
ATOM 3559 N N . ASP B 1 70 ? -13.523 -10.852 1.605 1 87.88 70 ASP B N 1
ATOM 3560 C CA . ASP B 1 70 ? -12.531 -11.859 1.239 1 87.88 70 ASP B CA 1
ATOM 3561 C C . ASP B 1 70 ? -11.273 -11.734 2.1 1 87.88 70 ASP B C 1
ATOM 3563 O O . ASP B 1 70 ? -10.664 -12.734 2.467 1 87.88 70 ASP B O 1
ATOM 3567 N N . ARG B 1 71 ? -10.891 -10.555 2.385 1 90.06 71 ARG B N 1
ATOM 3568 C CA . ARG B 1 71 ? -9.719 -10.32 3.225 1 90.06 71 ARG B CA 1
ATOM 3569 C C . ARG B 1 71 ? -9.953 -10.828 4.645 1 90.06 71 ARG B C 1
ATOM 3571 O O . ARG B 1 71 ? -9.062 -11.406 5.262 1 90.06 71 ARG B O 1
ATOM 3578 N N . LYS B 1 72 ? -11.133 -10.602 5.141 1 94.25 72 LYS B N 1
ATOM 3579 C CA . LYS B 1 72 ? -11.484 -11.086 6.473 1 94.25 72 LYS B CA 1
ATOM 3580 C C . LYS B 1 72 ? -11.438 -12.609 6.531 1 94.25 72 LYS B C 1
ATOM 3582 O O . LYS B 1 72 ? -10.891 -13.18 7.477 1 94.25 72 LYS B O 1
ATOM 3587 N N . HIS B 1 73 ? -11.992 -13.219 5.512 1 95.75 73 HIS B N 1
ATOM 3588 C CA . HIS B 1 73 ? -12.031 -14.68 5.457 1 95.75 73 HIS B CA 1
ATOM 3589 C C . HIS B 1 73 ? -10.625 -15.258 5.426 1 95.75 73 HIS B C 1
ATOM 3591 O O . HIS B 1 73 ? -10.328 -16.219 6.148 1 95.75 73 HIS B O 1
ATOM 3597 N N . ARG B 1 74 ? -9.828 -14.633 4.621 1 93.25 74 ARG B N 1
ATOM 3598 C CA . ARG B 1 74 ? -8.461 -15.117 4.477 1 93.25 74 ARG B CA 1
ATOM 3599 C C . ARG B 1 74 ? -7.676 -14.938 5.773 1 93.25 74 ARG B C 1
ATOM 3601 O O . ARG B 1 74 ? -6.84 -15.773 6.117 1 93.25 74 ARG B O 1
ATOM 3608 N N . PHE B 1 75 ? -7.934 -13.875 6.48 1 95.31 75 PHE B N 1
ATOM 3609 C CA . PHE B 1 75 ? -7.27 -13.633 7.754 1 95.31 75 PHE B CA 1
ATOM 3610 C C . PHE B 1 75 ? -7.652 -14.703 8.773 1 95.31 75 PHE B C 1
ATOM 3612 O O . PHE B 1 75 ? -6.789 -15.25 9.461 1 95.31 75 PHE B O 1
ATOM 3619 N N . ILE B 1 76 ? -8.906 -15.039 8.844 1 97.38 76 ILE B N 1
ATOM 3620 C CA . ILE B 1 76 ? -9.367 -16.078 9.75 1 97.38 76 ILE B CA 1
ATOM 3621 C C . ILE B 1 76 ? -8.734 -17.422 9.367 1 97.38 76 ILE B C 1
ATOM 3623 O O . ILE B 1 76 ? -8.328 -18.188 10.234 1 97.38 76 ILE B O 1
ATOM 3627 N N . GLU B 1 77 ? -8.703 -17.672 8.062 1 96.06 77 GLU B N 1
ATOM 3628 C CA . GLU B 1 77 ? -8.047 -18.891 7.582 1 96.06 77 GLU B CA 1
ATOM 3629 C C . GLU B 1 77 ? -6.602 -18.953 8.07 1 96.06 77 GLU B C 1
ATOM 3631 O O . GLU B 1 77 ? -6.141 -20.016 8.5 1 96.06 77 GLU B O 1
ATOM 3636 N N . SER B 1 78 ? -5.859 -17.828 8.008 1 93.88 78 SER B N 1
ATOM 3637 C CA . SER B 1 78 ? -4.48 -17.766 8.484 1 93.88 78 SER B CA 1
ATOM 3638 C C . SER B 1 78 ? -4.395 -18.125 9.961 1 93.88 78 SER B C 1
ATOM 3640 O O . SER B 1 78 ? -3.504 -18.859 10.383 1 93.88 78 SER B O 1
ATOM 3642 N N . LEU B 1 79 ? -5.297 -17.609 10.727 1 95.88 79 LEU B N 1
ATOM 3643 C CA . LEU B 1 79 ? -5.332 -17.891 12.164 1 95.88 79 LEU B CA 1
ATOM 3644 C C . LEU B 1 79 ? -5.547 -19.391 12.422 1 95.88 79 LEU B C 1
ATOM 3646 O O . LEU B 1 79 ? -4.859 -19.984 13.25 1 95.88 79 LEU B O 1
ATOM 3650 N N . LEU B 1 80 ? -6.43 -19.938 11.664 1 96.62 80 LEU B N 1
ATOM 3651 C CA . LEU B 1 80 ? -6.785 -21.344 11.867 1 96.62 80 LEU B CA 1
ATOM 3652 C C . LEU B 1 80 ? -5.648 -22.266 11.422 1 96.62 80 LEU B C 1
ATOM 3654 O O . LEU B 1 80 ? -5.434 -23.328 12.008 1 96.62 80 LEU B O 1
ATOM 3658 N N . MET B 1 81 ? -4.934 -21.875 10.414 1 92.25 81 MET B N 1
ATOM 3659 C CA . MET B 1 81 ? -3.82 -22.656 9.891 1 92.25 81 MET B CA 1
ATOM 3660 C C . MET B 1 81 ? -2.594 -22.531 10.781 1 92.25 81 MET B C 1
ATOM 3662 O O . MET B 1 81 ? -1.649 -23.312 10.672 1 92.25 81 MET B O 1
ATOM 3666 N N . GLY B 1 82 ? -2.582 -21.5 11.617 1 90.94 82 GLY B N 1
ATOM 3667 C CA . GLY B 1 82 ? -1.439 -21.281 12.492 1 90.94 82 GLY B CA 1
ATOM 3668 C C . GLY B 1 82 ? -0.313 -20.516 11.836 1 90.94 82 GLY B C 1
ATOM 3669 O O . GLY B 1 82 ? 0.851 -20.656 12.219 1 90.94 82 GLY B O 1
ATOM 3670 N N . LEU B 1 83 ? -0.63 -19.75 10.836 1 89.94 83 LEU B N 1
ATOM 3671 C CA . LEU B 1 83 ? 0.375 -18.906 10.195 1 89.94 83 LEU B CA 1
ATOM 3672 C C . LEU B 1 83 ? 0.788 -17.766 11.102 1 89.94 83 LEU B C 1
ATOM 3674 O O . LEU B 1 83 ? -0.034 -17.234 11.859 1 89.94 83 LEU B O 1
ATOM 3678 N N . PRO B 1 84 ? 2.072 -17.391 11.039 1 89.19 84 PRO B N 1
ATOM 3679 C CA . PRO B 1 84 ? 2.451 -16.219 11.812 1 89.19 84 PRO B CA 1
ATOM 3680 C C . PRO B 1 84 ? 1.696 -14.961 11.383 1 89.19 84 PRO B C 1
ATOM 3682 O O . PRO B 1 84 ? 1.453 -14.758 10.195 1 89.19 84 PRO B O 1
ATOM 3685 N N . ILE B 1 85 ? 1.323 -14.234 12.367 1 91.62 85 ILE B N 1
ATOM 3686 C CA . ILE B 1 85 ? 0.57 -13 12.164 1 91.62 85 ILE B CA 1
ATOM 3687 C C . ILE B 1 85 ? 1.449 -11.797 12.5 1 91.62 85 ILE B C 1
ATOM 3689 O O . ILE B 1 85 ? 2.164 -11.805 13.5 1 91.62 85 ILE B O 1
ATOM 3693 N N . PRO B 1 86 ? 1.438 -10.789 11.648 1 88.88 86 PRO B N 1
ATOM 3694 C CA . PRO B 1 86 ? 2.211 -9.586 11.961 1 88.88 86 PRO B CA 1
ATOM 3695 C C . PRO B 1 86 ? 1.826 -8.969 13.305 1 88.88 86 PRO B C 1
ATOM 3697 O O . PRO B 1 86 ? 0.703 -9.164 13.781 1 88.88 86 PRO B O 1
ATOM 3700 N N . PHE B 1 87 ? 2.689 -8.141 13.773 1 88.69 87 PHE B N 1
ATOM 3701 C CA . PHE B 1 87 ? 2.545 -7.582 15.109 1 88.69 87 PHE B CA 1
ATOM 3702 C C . PHE B 1 87 ? 1.425 -6.551 15.148 1 88.69 87 PHE B C 1
ATOM 3704 O O . PHE B 1 87 ? 1.114 -5.926 14.125 1 88.69 87 PHE B O 1
ATOM 3711 N N . LEU B 1 88 ? 0.926 -6.418 16.359 1 93.19 88 LEU B N 1
ATOM 3712 C CA . LEU B 1 88 ? 0.005 -5.336 16.688 1 93.19 88 LEU B CA 1
ATOM 3713 C C . LEU B 1 88 ? 0.731 -4.203 17.406 1 93.19 88 LEU B C 1
ATOM 3715 O O . LEU B 1 88 ? 1.73 -4.438 18.094 1 93.19 88 LEU B O 1
ATOM 3719 N N . PHE B 1 89 ? 0.261 -3 17.25 1 91.31 89 PHE B N 1
ATOM 3720 C CA . PHE B 1 89 ? 0.843 -1.855 17.938 1 91.31 89 PHE B CA 1
ATOM 3721 C C . PHE B 1 89 ? -0.217 -1.109 18.734 1 91.31 89 PHE B C 1
ATOM 3723 O O . PHE B 1 89 ? -1.276 -0.768 18.219 1 91.31 89 PHE B O 1
ATOM 3730 N N . PHE B 1 90 ? 0.125 -0.852 19.984 1 93.19 90 PHE B N 1
ATOM 3731 C CA . PHE B 1 90 ? -0.767 -0.163 20.906 1 93.19 90 PHE B CA 1
ATOM 3732 C C . PHE B 1 90 ? -0.068 1.033 21.531 1 93.19 90 PHE B C 1
ATOM 3734 O O . PHE B 1 90 ? 1.163 1.093 21.578 1 93.19 90 PHE B O 1
ATOM 3741 N N . TRP B 1 91 ? -0.829 1.936 21.984 1 90.25 91 TRP B N 1
ATOM 3742 C CA . TRP B 1 91 ? -0.379 3.045 22.812 1 90.25 91 TRP B CA 1
ATOM 3743 C C . TRP B 1 91 ? -1.199 3.129 24.109 1 90.25 91 TRP B C 1
ATOM 3745 O O . TRP B 1 91 ? -2.432 3.092 24.062 1 90.25 91 TRP B O 1
ATOM 3755 N N . GLU B 1 92 ? -0.522 3.137 25.156 1 91.31 92 GLU B N 1
ATOM 3756 C CA . GLU B 1 92 ? -1.206 3.215 26.438 1 91.31 92 GLU B CA 1
ATOM 3757 C C . GLU B 1 92 ? -1.576 4.656 26.781 1 91.31 92 GLU B C 1
ATOM 3759 O O . GLU B 1 92 ? -0.697 5.5 26.969 1 91.31 92 GLU B O 1
ATOM 3764 N N . ASN B 1 93 ? -2.828 4.844 26.828 1 86.69 93 ASN B N 1
ATOM 3765 C CA . ASN B 1 93 ? -3.307 6.156 27.25 1 86.69 93 ASN B CA 1
ATOM 3766 C C . ASN B 1 93 ? -2.955 6.445 28.703 1 86.69 93 ASN B C 1
ATOM 3768 O O . ASN B 1 93 ? -3.346 5.699 29.594 1 86.69 93 ASN B O 1
ATOM 3772 N N . ILE B 1 94 ? -2.328 7.535 28.969 1 83.12 94 ILE B N 1
ATOM 3773 C CA . ILE B 1 94 ? -1.795 7.84 30.297 1 83.12 94 ILE B CA 1
ATOM 3774 C C . ILE B 1 94 ? -2.938 8.211 31.234 1 83.12 94 ILE B C 1
ATOM 3776 O O . ILE B 1 94 ? -2.869 7.945 32.438 1 83.12 94 ILE B O 1
ATOM 3780 N N . ASP B 1 95 ? -4.012 8.695 30.734 1 85.88 95 ASP B N 1
ATOM 3781 C CA . ASP B 1 95 ? -5.086 9.227 31.562 1 85.88 95 ASP B CA 1
ATOM 3782 C C . ASP B 1 95 ? -5.973 8.109 32.094 1 85.88 95 ASP B C 1
ATOM 3784 O O . ASP B 1 95 ? -6.395 8.148 33.25 1 85.88 95 ASP B O 1
ATOM 3788 N N . ASP B 1 96 ? -6.227 7.059 31.266 1 90.94 96 ASP B N 1
ATOM 3789 C CA . ASP B 1 96 ? -7.223 6.094 31.703 1 90.94 96 ASP B CA 1
ATOM 3790 C C . ASP B 1 96 ? -6.684 4.664 31.609 1 90.94 96 ASP B C 1
ATOM 3792 O O . ASP B 1 96 ? -7.379 3.711 31.969 1 90.94 96 ASP B O 1
ATOM 3796 N N . GLY B 1 97 ? -5.527 4.516 31.109 1 91.75 97 GLY B N 1
ATOM 3797 C CA . GLY B 1 97 ? -4.875 3.217 31.078 1 91.75 97 GLY B CA 1
ATOM 3798 C C . GLY B 1 97 ? -5.363 2.332 29.953 1 91.75 97 GLY B C 1
ATOM 3799 O O . GLY B 1 97 ? -4.891 1.205 29.781 1 91.75 97 GLY B O 1
ATOM 3800 N N . ARG B 1 98 ? -6.281 2.822 29.109 1 94.69 98 ARG B N 1
ATOM 3801 C CA . ARG B 1 98 ? -6.75 2.049 27.969 1 94.69 98 ARG B CA 1
ATOM 3802 C C . ARG B 1 98 ? -5.688 1.994 26.859 1 94.69 98 ARG B C 1
ATOM 3804 O O . ARG B 1 98 ? -4.805 2.852 26.812 1 94.69 98 ARG B O 1
ATOM 3811 N N . LEU B 1 99 ? -5.809 0.977 26.062 1 95.06 99 LEU B N 1
ATOM 3812 C CA . LEU B 1 99 ? -4.855 0.85 24.969 1 95.06 99 LEU B CA 1
ATOM 3813 C C . LEU B 1 99 ? -5.484 1.279 23.656 1 95.06 99 LEU B C 1
ATOM 3815 O O . LEU B 1 99 ? -6.535 0.765 23.266 1 95.06 99 LEU B O 1
ATOM 3819 N N . GLU B 1 100 ? -4.875 2.254 23.047 1 92.5 100 GLU B N 1
ATOM 3820 C CA . GLU B 1 100 ? -5.25 2.652 21.703 1 92.5 100 GLU B CA 1
ATOM 3821 C C . GLU B 1 100 ? -4.629 1.723 20.656 1 92.5 100 GLU B C 1
ATOM 3823 O O . GLU B 1 100 ? -3.428 1.446 20.703 1 92.5 100 GLU B O 1
ATOM 3828 N N . ILE B 1 101 ? -5.441 1.195 19.812 1 92.81 101 ILE B N 1
ATOM 3829 C CA . ILE B 1 101 ? -4.91 0.378 18.734 1 92.81 101 ILE B CA 1
ATOM 3830 C C . ILE B 1 101 ? -4.316 1.278 17.656 1 92.81 101 ILE B C 1
ATOM 3832 O O . ILE B 1 101 ? -5.047 1.983 16.953 1 92.81 101 ILE B O 1
ATOM 3836 N N . VAL B 1 102 ? -3.031 1.207 17.516 1 87.81 102 VAL B N 1
ATOM 3837 C CA . VAL B 1 102 ? -2.316 2.076 16.594 1 87.81 102 VAL B CA 1
ATOM 3838 C C . VAL B 1 102 ? -2.162 1.375 15.242 1 87.81 102 VAL B C 1
ATOM 3840 O O . VAL B 1 102 ? -2.174 2.023 14.195 1 87.81 102 VAL B O 1
ATOM 3843 N N . ASP B 1 103 ? -1.964 0.072 15.312 1 89.06 103 ASP B N 1
ATOM 3844 C CA . ASP B 1 103 ? -1.886 -0.773 14.125 1 89.06 103 ASP B CA 1
ATOM 3845 C C . ASP B 1 103 ? -2.531 -2.135 14.383 1 89.06 103 ASP B C 1
ATOM 3847 O O . ASP B 1 103 ? -2.324 -2.74 15.43 1 89.06 103 ASP B O 1
ATOM 3851 N N . GLY B 1 104 ? -3.25 -2.549 13.375 1 91.31 104 GLY B N 1
ATOM 3852 C CA . GLY B 1 104 ? -3.877 -3.857 13.477 1 91.31 104 GLY B CA 1
ATOM 3853 C C . GLY B 1 104 ? -5.352 -3.789 13.82 1 91.31 104 GLY B C 1
ATOM 3854 O O . GLY B 1 104 ? -5.953 -4.797 14.195 1 91.31 104 GLY B O 1
ATOM 3855 N N . SER B 1 105 ? -5.988 -2.631 13.695 1 91.81 105 SER B N 1
ATOM 3856 C CA . SER B 1 105 ? -7.379 -2.461 14.102 1 91.81 105 SER B CA 1
ATOM 3857 C C . SER B 1 105 ? -8.305 -3.363 13.297 1 91.81 105 SER B C 1
ATOM 3859 O O . SER B 1 105 ? -9.234 -3.957 13.844 1 91.81 105 SER B O 1
ATOM 3861 N N . GLN B 1 106 ? -8.023 -3.549 12.023 1 91.31 106 GLN B N 1
ATOM 3862 C CA . GLN B 1 106 ? -8.875 -4.375 11.172 1 91.31 106 GLN B CA 1
ATOM 3863 C C . GLN B 1 106 ? -8.758 -5.852 11.547 1 91.31 106 GLN B C 1
ATOM 3865 O O . GLN B 1 106 ? -9.75 -6.586 11.516 1 91.31 106 GLN B O 1
ATOM 3870 N N . ARG B 1 107 ? -7.547 -6.27 11.938 1 94.12 107 ARG B N 1
ATOM 3871 C CA . ARG B 1 107 ? -7.348 -7.648 12.367 1 94.12 107 ARG B CA 1
ATOM 3872 C C . ARG B 1 107 ? -8.125 -7.938 13.648 1 94.12 107 ARG B C 1
ATOM 3874 O O . ARG B 1 107 ? -8.836 -8.945 13.734 1 94.12 107 ARG B O 1
ATOM 3881 N N . ILE B 1 108 ? -8.086 -7.008 14.539 1 96 108 ILE B N 1
ATOM 3882 C CA . ILE B 1 108 ? -8.734 -7.211 15.828 1 96 108 ILE B CA 1
ATOM 3883 C C . ILE B 1 108 ? -10.25 -7.164 15.648 1 96 108 ILE B C 1
ATOM 3885 O O . ILE B 1 108 ? -10.977 -7.965 16.25 1 96 108 ILE B O 1
ATOM 3889 N N . ARG B 1 109 ? -10.727 -6.277 14.852 1 94.88 109 ARG B N 1
ATOM 3890 C CA . ARG B 1 109 ? -12.148 -6.211 14.547 1 94.88 109 ARG B CA 1
ATOM 3891 C C . ARG B 1 109 ? -12.648 -7.516 13.938 1 94.88 109 ARG B C 1
ATOM 3893 O O . ARG B 1 109 ? -13.727 -8 14.281 1 94.88 109 ARG B O 1
ATOM 3900 N N . THR B 1 110 ? -11.859 -8 13.008 1 95.75 110 THR B N 1
ATOM 3901 C CA . THR B 1 110 ? -12.227 -9.242 12.328 1 95.75 110 THR B CA 1
ATOM 3902 C C . THR B 1 110 ? -12.258 -10.406 13.305 1 95.75 110 THR B C 1
ATOM 3904 O O . THR B 1 110 ? -13.164 -11.242 13.258 1 95.75 110 THR B O 1
ATOM 3907 N N . ILE B 1 111 ? -11.297 -10.445 14.195 1 97.69 111 ILE B N 1
ATOM 3908 C CA . ILE B 1 111 ? -11.25 -11.461 15.242 1 97.69 111 ILE B CA 1
ATOM 3909 C C . ILE B 1 111 ? -12.531 -11.414 16.062 1 97.69 111 ILE B C 1
ATOM 3911 O O . ILE B 1 111 ? -13.188 -12.438 16.266 1 97.69 111 ILE B O 1
ATOM 3915 N N . ARG B 1 112 ? -12.859 -10.266 16.516 1 97.31 112 ARG B N 1
ATOM 3916 C CA . ARG B 1 112 ? -14.055 -10.094 17.328 1 97.31 112 ARG B CA 1
ATOM 3917 C C . ARG B 1 112 ? -15.312 -10.516 16.562 1 97.31 112 ARG B C 1
ATOM 3919 O O . ARG B 1 112 ? -16.156 -11.234 17.094 1 97.31 112 ARG B O 1
ATOM 3926 N N . GLU B 1 113 ? -15.398 -10.055 15.352 1 97.19 113 GLU B N 1
ATOM 3927 C CA . GLU B 1 113 ? -16.547 -10.383 14.516 1 97.19 113 GLU B CA 1
ATOM 3928 C C . GLU B 1 113 ? -16.719 -11.898 14.367 1 97.19 113 GLU B C 1
ATOM 3930 O O . GLU B 1 113 ? -17.828 -12.422 14.453 1 97.19 113 GLU B O 1
ATOM 3935 N N . PHE B 1 114 ? -15.625 -12.578 14.141 1 98.25 114 PHE B N 1
ATOM 3936 C CA . PHE B 1 114 ? -15.664 -14.023 13.945 1 98.25 114 PHE B CA 1
ATOM 3937 C C . PHE B 1 114 ? -16.031 -14.727 15.242 1 98.25 114 PHE B C 1
ATOM 3939 O O . PHE B 1 114 ? -16.922 -15.586 15.266 1 98.25 114 PHE B O 1
ATOM 3946 N N . LEU B 1 115 ? -15.414 -14.367 16.344 1 98.31 115 LEU B N 1
ATOM 3947 C CA . LEU B 1 115 ? -15.656 -15.016 17.625 1 98.31 115 LEU B CA 1
ATOM 3948 C C . LEU B 1 115 ? -17.094 -14.781 18.094 1 98.31 115 LEU B C 1
ATOM 3950 O O . LEU B 1 115 ? -17.672 -15.641 18.766 1 98.31 115 LEU B O 1
ATOM 3954 N N . ASP B 1 116 ? -17.641 -13.648 17.703 1 97.19 116 ASP B N 1
ATOM 3955 C CA . ASP B 1 116 ? -19.016 -13.305 18.094 1 97.19 116 ASP B CA 1
ATOM 3956 C C . ASP B 1 116 ? -20.031 -14.047 17.234 1 97.19 116 ASP B C 1
ATOM 3958 O O . ASP B 1 116 ? -21.234 -13.945 17.469 1 97.19 116 ASP B O 1
ATOM 3962 N N . GLY B 1 117 ? -19.594 -14.711 16.203 1 95.75 117 GLY B N 1
ATOM 3963 C CA . GLY B 1 117 ? -20.484 -15.445 15.32 1 95.75 117 GLY B CA 1
ATOM 3964 C C . GLY B 1 117 ? -21.109 -14.57 14.242 1 95.75 117 GLY B C 1
ATOM 3965 O O . GLY B 1 117 ? -22.109 -14.953 13.625 1 95.75 117 GLY B O 1
ATOM 3966 N N . ASN B 1 118 ? -20.516 -13.422 13.984 1 96 118 ASN B N 1
ATOM 3967 C CA . ASN B 1 118 ? -21.094 -12.453 13.062 1 96 118 ASN B CA 1
ATOM 3968 C C . ASN B 1 118 ? -20.359 -12.453 11.727 1 96 118 ASN B C 1
ATOM 3970 O O . ASN B 1 118 ? -20.547 -11.555 10.906 1 96 118 ASN B O 1
ATOM 3974 N N . LEU B 1 119 ? -19.453 -13.383 11.508 1 96.5 119 LEU B N 1
ATOM 3975 C CA . LEU B 1 119 ? -18.719 -13.531 10.258 1 96.5 119 LEU B CA 1
ATOM 3976 C C . LEU B 1 119 ? -18.781 -14.977 9.766 1 96.5 119 LEU B C 1
ATOM 3978 O O . LEU B 1 119 ? -18.281 -15.891 10.422 1 96.5 119 LEU B O 1
ATOM 3982 N N . ARG B 1 120 ? -19.438 -15.125 8.711 1 96.81 120 ARG B N 1
ATOM 3983 C CA . ARG B 1 120 ? -19.453 -16.422 8.031 1 96.81 120 ARG B CA 1
ATOM 3984 C C . ARG B 1 120 ? -18.391 -16.469 6.934 1 96.81 120 ARG B C 1
ATOM 3986 O O . ARG B 1 120 ? -18.328 -15.578 6.086 1 96.81 120 ARG B O 1
ATOM 3993 N N . LEU B 1 121 ? -17.641 -17.5 6.996 1 97.06 121 LEU B N 1
ATOM 3994 C CA . LEU B 1 121 ? -16.531 -17.594 6.055 1 97.06 121 LEU B CA 1
ATOM 3995 C C . LEU B 1 121 ? -17.047 -17.844 4.637 1 97.06 121 LEU B C 1
ATOM 3997 O O . LEU B 1 121 ? -18 -18.609 4.441 1 97.06 121 LEU B O 1
ATOM 4001 N N . GLY B 1 122 ? -16.438 -17.172 3.686 1 94.75 122 GLY B N 1
ATOM 4002 C CA . GLY B 1 122 ? -16.719 -17.438 2.283 1 94.75 122 GLY B CA 1
ATOM 4003 C C . GLY B 1 122 ? -15.914 -18.609 1.739 1 94.75 122 GLY B C 1
ATOM 4004 O O . GLY B 1 122 ? -15.469 -19.469 2.5 1 94.75 122 GLY B O 1
ATOM 4005 N N . ASP B 1 123 ? -15.805 -18.656 0.448 1 90.81 123 ASP B N 1
ATOM 4006 C CA . ASP B 1 123 ? -15.047 -19.734 -0.183 1 90.81 123 ASP B CA 1
ATOM 4007 C C . ASP B 1 123 ? -13.555 -19.609 0.104 1 90.81 123 ASP B C 1
ATOM 4009 O O . ASP B 1 123 ? -12.945 -18.578 -0.229 1 90.81 123 ASP B O 1
ATOM 4013 N N . LEU B 1 124 ? -13.023 -20.609 0.731 1 92.31 124 LEU B N 1
ATOM 4014 C CA . LEU B 1 124 ? -11.602 -20.625 1.052 1 92.31 124 LEU B CA 1
ATOM 4015 C C . LEU B 1 124 ? -10.867 -21.641 0.189 1 92.31 124 LEU B C 1
ATOM 4017 O O . LEU B 1 124 ? -11.406 -22.703 -0.121 1 92.31 124 LEU B O 1
ATOM 4021 N N . GLU B 1 125 ? -9.719 -21.359 -0.122 1 81.81 125 GLU B N 1
ATOM 4022 C CA . GLU B 1 125 ? -8.969 -22.219 -1.042 1 81.81 125 GLU B CA 1
ATOM 4023 C C . GLU B 1 125 ? -8.242 -23.328 -0.296 1 81.81 125 GLU B C 1
ATOM 4025 O O . GLU B 1 125 ? -8.328 -24.5 -0.676 1 81.81 125 GLU B O 1
ATOM 4030 N N . THR B 1 126 ? -7.477 -22.969 0.752 1 87.12 126 THR B N 1
ATOM 4031 C CA . THR B 1 126 ? -6.664 -23.953 1.467 1 87.12 126 THR B CA 1
ATOM 4032 C C . THR B 1 126 ? -7.527 -24.766 2.418 1 87.12 126 THR B C 1
ATOM 4034 O O . THR B 1 126 ? -7.492 -26 2.383 1 87.12 126 THR B O 1
ATOM 4037 N N . LEU B 1 127 ? -8.305 -24.047 3.229 1 93.94 127 LEU B N 1
ATOM 4038 C CA . LEU B 1 127 ? -9.258 -24.719 4.109 1 93.94 127 LEU B CA 1
ATOM 4039 C C . LEU B 1 127 ? -10.672 -24.656 3.527 1 93.94 127 LEU B C 1
ATOM 4041 O O . LEU B 1 127 ? -11.578 -24.094 4.137 1 93.94 127 LEU B O 1
ATOM 4045 N N . ASN B 1 128 ? -10.836 -25.328 2.445 1 93.88 128 ASN B N 1
ATOM 4046 C CA . ASN B 1 128 ? -12.094 -25.219 1.723 1 93.88 128 ASN B CA 1
ATOM 4047 C C . ASN B 1 128 ? -13.227 -25.938 2.455 1 93.88 128 ASN B C 1
ATOM 4049 O O . ASN B 1 128 ? -14.398 -25.641 2.246 1 93.88 128 ASN B O 1
ATOM 4053 N N . ARG B 1 129 ? -12.969 -26.844 3.385 1 96.06 129 ARG B N 1
ATOM 4054 C CA . ARG B 1 129 ? -13.984 -27.609 4.102 1 96.06 129 ARG B CA 1
ATOM 4055 C C . ARG B 1 129 ? -14.672 -26.734 5.156 1 96.06 129 ARG B C 1
ATOM 4057 O O . ARG B 1 129 ? -15.727 -27.109 5.684 1 96.06 129 ARG B O 1
ATOM 4064 N N . ILE B 1 130 ? -14.086 -25.625 5.43 1 96.69 130 ILE B N 1
ATOM 4065 C CA . ILE B 1 130 ? -14.727 -24.766 6.422 1 96.69 130 ILE B CA 1
ATOM 4066 C C . ILE B 1 130 ? -15.414 -23.594 5.727 1 96.69 130 ILE B C 1
ATOM 4068 O O . ILE B 1 130 ? -15.867 -22.656 6.383 1 96.69 130 ILE B O 1
ATOM 4072 N N . SER B 1 131 ? -15.43 -23.656 4.395 1 95.44 131 SER B N 1
ATOM 4073 C CA . SER B 1 131 ? -16.234 -22.656 3.693 1 95.44 131 SER B CA 1
ATOM 4074 C C . SER B 1 131 ? -17.672 -22.672 4.176 1 95.44 131 SER B C 1
ATOM 4076 O O . SER B 1 131 ? -18.281 -23.734 4.316 1 95.44 131 SER B O 1
ATOM 4078 N N . GLY B 1 132 ? -18.203 -21.438 4.523 1 95.31 132 GLY B N 1
ATOM 4079 C CA . GLY B 1 132 ? -19.578 -21.312 4.996 1 95.31 132 GLY B CA 1
ATOM 4080 C C . GLY B 1 132 ? -19.703 -21.453 6.5 1 95.31 132 GLY B C 1
ATOM 4081 O O . GLY B 1 132 ? -20.781 -21.266 7.055 1 95.31 132 GLY B O 1
ATOM 4082 N N . PHE B 1 133 ? -18.609 -21.734 7.176 1 97.25 133 PHE B N 1
ATOM 4083 C CA . PHE B 1 133 ? -18.656 -21.891 8.625 1 97.25 133 PHE B CA 1
ATOM 4084 C C . PHE B 1 133 ? -18.656 -20.531 9.312 1 97.25 133 PHE B C 1
ATOM 4086 O O . PHE B 1 133 ? -18.094 -19.562 8.797 1 97.25 133 PHE B O 1
ATOM 4093 N N . ASP B 1 134 ? -19.281 -20.422 10.375 1 97.25 134 ASP B N 1
ATOM 4094 C CA . ASP B 1 134 ? -18.953 -19.391 11.367 1 97.25 134 ASP B CA 1
ATOM 4095 C C . ASP B 1 134 ? -18.266 -20 12.586 1 97.25 134 ASP B C 1
ATOM 4097 O O . ASP B 1 134 ? -17.969 -21.203 12.602 1 97.25 134 ASP B O 1
ATOM 4101 N N . PHE B 1 135 ? -17.969 -19.172 13.539 1 98.12 135 PHE B N 1
ATOM 4102 C CA . PHE B 1 135 ? -17.203 -19.609 14.688 1 98.12 135 PHE B CA 1
ATOM 4103 C C . PHE B 1 135 ? -17.875 -20.766 15.406 1 98.12 135 PHE B C 1
ATOM 4105 O O . PHE B 1 135 ? -17.219 -21.719 15.828 1 98.12 135 PHE B O 1
ATOM 4112 N N . ASN B 1 136 ? -19.188 -20.734 15.539 1 97 136 ASN B N 1
ATOM 4113 C CA . ASN B 1 136 ? -19.953 -21.719 16.312 1 97 136 ASN B CA 1
ATOM 4114 C C . ASN B 1 136 ? -20.062 -23.047 15.578 1 97 136 ASN B C 1
ATOM 4116 O O . ASN B 1 136 ? -20.438 -24.062 16.172 1 97 136 ASN B O 1
ATOM 4120 N N . ASP B 1 137 ? -19.719 -23.031 14.305 1 97.31 137 ASP B N 1
ATOM 4121 C CA . ASP B 1 137 ? -19.766 -24.266 13.516 1 97.31 137 ASP B CA 1
ATOM 4122 C C . ASP B 1 137 ? -18.5 -25.109 13.734 1 97.31 137 ASP B C 1
ATOM 4124 O O . ASP B 1 137 ? -18.469 -26.281 13.359 1 97.31 137 ASP B O 1
ATOM 4128 N N . LEU B 1 138 ? -17.453 -24.531 14.281 1 97.88 138 LEU B N 1
ATOM 4129 C CA . LEU B 1 138 ? -16.219 -25.25 14.547 1 97.88 138 LEU B CA 1
ATOM 4130 C C . LEU B 1 138 ? -16.391 -26.234 15.695 1 97.88 138 LEU B C 1
ATOM 4132 O O . LEU B 1 138 ? -17.219 -26.016 16.578 1 97.88 138 LEU B O 1
ATOM 4136 N N . LYS B 1 139 ? -15.555 -27.25 15.617 1 96.56 139 LYS B N 1
ATOM 4137 C CA . LYS B 1 139 ? -15.477 -28.141 16.766 1 96.56 139 LYS B CA 1
ATOM 4138 C C . LYS B 1 139 ? -15.086 -27.391 18.031 1 96.56 139 LYS B C 1
ATOM 4140 O O . LYS B 1 139 ? -14.258 -26.469 17.984 1 96.56 139 LYS B O 1
ATOM 4145 N N . GLU B 1 140 ? -15.648 -27.812 19.141 1 96.69 140 GLU B N 1
ATOM 4146 C CA . GLU B 1 140 ? -15.367 -27.141 20.391 1 96.69 140 GLU B CA 1
ATOM 4147 C C . GLU B 1 140 ? -13.867 -27.078 20.672 1 96.69 140 GLU B C 1
ATOM 4149 O O . GLU B 1 140 ? -13.359 -26.078 21.172 1 96.69 140 GLU B O 1
ATOM 4154 N N . SER B 1 141 ? -13.203 -28.141 20.453 1 97.31 141 SER B N 1
ATOM 4155 C CA . SER B 1 141 ? -11.766 -28.188 20.656 1 97.31 141 SER B CA 1
ATOM 4156 C C . SER B 1 141 ? -11.055 -27.156 19.781 1 97.31 141 SER B C 1
ATOM 4158 O O . SER B 1 141 ? -10.094 -26.516 20.219 1 97.31 141 SER B O 1
ATOM 4160 N N . ARG B 1 142 ? -11.508 -27 18.531 1 97.5 142 ARG B N 1
ATOM 4161 C CA . ARG B 1 142 ? -10.938 -26.016 17.625 1 97.5 142 ARG B CA 1
ATOM 4162 C C . ARG B 1 142 ? -11.227 -24.594 18.094 1 97.5 142 ARG B C 1
ATOM 4164 O O . ARG B 1 142 ? -10.367 -23.703 18 1 97.5 142 ARG B O 1
ATOM 4171 N N . GLN B 1 143 ? -12.406 -24.359 18.625 1 98.12 143 GLN B N 1
ATOM 4172 C CA . GLN B 1 143 ? -12.742 -23.062 19.203 1 98.12 143 GLN B CA 1
ATOM 4173 C C . GLN B 1 143 ? -11.773 -22.688 20.312 1 98.12 143 GLN B C 1
ATOM 4175 O O . GLN B 1 143 ? -11.273 -21.562 20.359 1 98.12 143 GLN B O 1
ATOM 4180 N N . ARG B 1 144 ? -11.531 -23.641 21.156 1 98.12 144 ARG B N 1
ATOM 4181 C CA . ARG B 1 144 ? -10.617 -23.406 22.266 1 98.12 144 ARG B CA 1
ATOM 4182 C C . ARG B 1 144 ? -9.203 -23.109 21.766 1 98.12 144 ARG B C 1
ATOM 4184 O O . ARG B 1 144 ? -8.547 -22.188 22.266 1 98.12 144 ARG B O 1
ATOM 4191 N N . LYS B 1 145 ? -8.773 -23.922 20.781 1 97.56 145 LYS B N 1
ATOM 4192 C CA . LYS B 1 145 ? -7.441 -23.719 20.234 1 97.56 145 LYS B CA 1
ATOM 4193 C C . LYS B 1 145 ? -7.301 -22.328 19.609 1 97.56 145 LYS B C 1
ATOM 4195 O O . LYS B 1 145 ? -6.285 -21.656 19.797 1 97.56 145 LYS B O 1
ATOM 4200 N N . LEU B 1 146 ? -8.281 -21.922 18.891 1 98.06 146 LEU B N 1
ATOM 4201 C CA . LEU B 1 146 ? -8.25 -20.609 18.25 1 98.06 146 LEU B CA 1
ATOM 4202 C C . LEU B 1 146 ? -8.234 -19.5 19.297 1 98.06 146 LEU B C 1
ATOM 4204 O O . LEU B 1 146 ? -7.438 -18.562 19.203 1 98.06 146 LEU B O 1
ATOM 4208 N N . LYS B 1 147 ? -9.047 -19.625 20.297 1 98.38 147 LYS B N 1
ATOM 4209 C CA . LYS B 1 147 ? -9.141 -18.625 21.375 1 98.38 147 LYS B CA 1
ATOM 4210 C C . LYS B 1 147 ? -7.812 -18.484 22.109 1 98.38 147 LYS B C 1
ATOM 4212 O O . LYS B 1 147 ? -7.449 -17.391 22.547 1 98.38 147 LYS B O 1
ATOM 4217 N N . ASN B 1 148 ? -7.055 -19.516 22.156 1 97.69 148 ASN B N 1
ATOM 4218 C CA . ASN B 1 148 ? -5.824 -19.547 22.938 1 97.69 148 ASN B CA 1
ATOM 4219 C C . ASN B 1 148 ? -4.621 -19.109 22.109 1 97.69 148 ASN B C 1
ATOM 4221 O O . ASN B 1 148 ? -3.551 -18.828 22.656 1 97.69 148 ASN B O 1
ATOM 4225 N N . ARG B 1 149 ? -4.805 -19.016 20.859 1 96.19 149 ARG B N 1
ATOM 4226 C CA . ARG B 1 149 ? -3.705 -18.531 20.031 1 96.19 149 ARG B CA 1
ATOM 4227 C C . ARG B 1 149 ? -3.35 -17.078 20.375 1 96.19 149 ARG B C 1
ATOM 4229 O O . ARG B 1 149 ? -4.219 -16.297 20.766 1 96.19 149 ARG B O 1
ATOM 4236 N N . THR B 1 150 ? -2.031 -16.812 20.234 1 96.44 150 THR B N 1
ATOM 4237 C CA . THR B 1 150 ? -1.594 -15.484 20.625 1 96.44 150 THR B CA 1
ATOM 4238 C C . THR B 1 150 ? -1.074 -14.703 19.422 1 96.44 150 THR B C 1
ATOM 4240 O O . THR B 1 150 ? -0.664 -15.297 18.422 1 96.44 150 THR B O 1
ATOM 4243 N N . ILE B 1 151 ? -1.209 -13.43 19.5 1 95.56 151 ILE B N 1
ATOM 4244 C CA . ILE B 1 151 ? -0.591 -12.484 18.578 1 95.56 151 ILE B CA 1
ATOM 4245 C C . ILE B 1 151 ? 0.329 -11.539 19.344 1 95.56 151 ILE B C 1
ATOM 4247 O O . ILE B 1 151 ? -0.043 -11.016 20.391 1 95.56 151 ILE B O 1
ATOM 4251 N N . ARG B 1 152 ? 1.48 -11.414 18.844 1 93.25 152 ARG B N 1
ATOM 4252 C CA . ARG B 1 152 ? 2.459 -10.539 19.469 1 93.25 152 ARG B CA 1
ATOM 4253 C C . ARG B 1 152 ? 2.184 -9.078 19.141 1 93.25 152 ARG B C 1
ATOM 4255 O O . ARG B 1 152 ? 1.675 -8.766 18.062 1 93.25 152 ARG B O 1
ATOM 4262 N N . GLY B 1 153 ? 2.498 -8.242 20.109 1 93.31 153 GLY B N 1
ATOM 4263 C CA . GLY B 1 153 ? 2.314 -6.812 19.906 1 93.31 153 GLY B CA 1
ATOM 4264 C C . GLY B 1 153 ? 3.316 -5.965 20.672 1 93.31 153 GLY B C 1
ATOM 4265 O O . GLY B 1 153 ? 4.137 -6.492 21.422 1 93.31 153 GLY B O 1
ATOM 4266 N N . VAL B 1 154 ? 3.309 -4.715 20.328 1 92.75 154 VAL B N 1
ATOM 4267 C CA . VAL B 1 154 ? 4.117 -3.709 21.016 1 92.75 154 VAL B CA 1
ATOM 4268 C C . VAL B 1 154 ? 3.207 -2.666 21.656 1 92.75 154 VAL B C 1
ATOM 4270 O O . VAL B 1 154 ? 2.223 -2.232 21.062 1 92.75 154 VAL B O 1
ATOM 4273 N N . VAL B 1 155 ? 3.506 -2.336 22.891 1 93.38 155 VAL B N 1
ATOM 4274 C CA . VAL B 1 155 ? 2.77 -1.293 23.594 1 93.38 155 VAL B CA 1
ATOM 4275 C C . VAL B 1 155 ? 3.701 -0.128 23.922 1 93.38 155 VAL B C 1
ATOM 4277 O O . VAL B 1 155 ? 4.648 -0.279 24.688 1 93.38 155 VAL B O 1
ATOM 4280 N N . LEU B 1 156 ? 3.467 0.986 23.281 1 89.38 156 LEU B N 1
ATOM 4281 C CA . LEU B 1 156 ? 4.176 2.209 23.641 1 89.38 156 LEU B CA 1
ATOM 4282 C C . LEU B 1 156 ? 3.754 2.701 25.016 1 89.38 156 LEU B C 1
ATOM 4284 O O . LEU B 1 156 ? 2.559 2.803 25.297 1 89.38 156 LEU B O 1
ATOM 4288 N N . ASP B 1 157 ? 4.762 2.938 25.781 1 83.56 157 ASP B N 1
ATOM 4289 C CA . ASP B 1 157 ? 4.461 3.262 27.172 1 83.56 157 ASP B CA 1
ATOM 4290 C C . ASP B 1 157 ? 4.102 4.738 27.328 1 83.56 157 ASP B C 1
ATOM 4292 O O . ASP B 1 157 ? 4.16 5.5 26.359 1 83.56 157 ASP B O 1
ATOM 4296 N N . GLU B 1 158 ? 3.727 5.062 28.484 1 69.88 158 GLU B N 1
ATOM 4297 C CA . GLU B 1 158 ? 3.189 6.371 28.828 1 69.88 158 GLU B CA 1
ATOM 4298 C C . GLU B 1 158 ? 4.27 7.449 28.75 1 69.88 158 GLU B C 1
ATOM 4300 O O . GLU B 1 158 ? 3.959 8.641 28.672 1 69.88 158 GLU B O 1
ATOM 4305 N N . GLU B 1 159 ? 5.43 7.008 28.781 1 73.69 159 GLU B N 1
ATOM 4306 C CA . GLU B 1 159 ? 6.488 8.008 28.688 1 73.69 159 GLU B CA 1
ATOM 4307 C C . GLU B 1 159 ? 6.547 8.633 27.297 1 73.69 159 GLU B C 1
ATOM 4309 O O . GLU B 1 159 ? 7.051 9.742 27.125 1 73.69 159 GLU B O 1
ATOM 4314 N N . ALA B 1 160 ? 5.945 7.902 26.422 1 70.81 160 ALA B N 1
ATOM 4315 C CA . ALA B 1 160 ? 5.875 8.453 25.078 1 70.81 160 ALA B CA 1
ATOM 4316 C C . ALA B 1 160 ? 4.828 9.562 24.984 1 70.81 160 ALA B C 1
ATOM 4318 O O . ALA B 1 160 ? 3.713 9.406 25.484 1 70.81 160 ALA B O 1
ATOM 4319 N N . ASP B 1 161 ? 5.254 10.727 24.594 1 73.62 161 ASP B N 1
ATOM 4320 C CA . ASP B 1 161 ? 4.293 11.82 24.453 1 73.62 161 ASP B CA 1
ATOM 4321 C C . ASP B 1 161 ? 3.52 11.719 23.141 1 73.62 161 ASP B C 1
ATOM 4323 O O . ASP B 1 161 ? 3.709 10.773 22.375 1 73.62 161 ASP B O 1
ATOM 4327 N N . ASP B 1 162 ? 2.584 12.617 23.016 1 73.81 162 ASP B N 1
ATOM 4328 C CA . ASP B 1 162 ? 1.699 12.625 21.844 1 73.81 162 ASP B CA 1
ATOM 4329 C C . ASP B 1 162 ? 2.498 12.727 20.547 1 73.81 162 ASP B C 1
ATOM 4331 O O . ASP B 1 162 ? 2.096 12.172 19.531 1 73.81 162 ASP B O 1
ATOM 4335 N N . GLN B 1 163 ? 3.602 13.32 20.688 1 74.69 163 GLN B N 1
ATOM 4336 C CA . GLN B 1 163 ? 4.449 13.469 19.516 1 74.69 163 GLN B CA 1
ATOM 4337 C C . GLN B 1 163 ? 5.082 12.133 19.125 1 74.69 163 GLN B C 1
ATOM 4339 O O . GLN B 1 163 ? 5.145 11.789 17.938 1 74.69 163 GLN B O 1
ATOM 4344 N N . ALA B 1 164 ? 5.539 11.422 20.094 1 75.81 164 ALA B N 1
ATOM 4345 C CA . ALA B 1 164 ? 6.129 10.109 19.844 1 75.81 164 ALA B CA 1
ATOM 4346 C C . ALA B 1 164 ? 5.105 9.148 19.25 1 75.81 164 ALA B C 1
ATOM 4348 O O . ALA B 1 164 ? 5.418 8.383 18.328 1 75.81 164 ALA B O 1
ATOM 4349 N N . ARG B 1 165 ? 3.893 9.227 19.812 1 80.12 165 ARG B N 1
ATOM 4350 C CA . ARG B 1 165 ? 2.809 8.406 19.297 1 80.12 165 ARG B CA 1
ATOM 4351 C C . ARG B 1 165 ? 2.539 8.719 17.828 1 80.12 165 ARG B C 1
ATOM 4353 O O . ARG B 1 165 ? 2.4 7.816 17 1 80.12 165 ARG B O 1
ATOM 4360 N N . ALA B 1 166 ? 2.477 10.016 17.547 1 81.69 166 ALA B N 1
ATOM 4361 C CA . ALA B 1 166 ? 2.213 10.469 16.188 1 81.69 166 ALA B CA 1
ATOM 4362 C C . ALA B 1 166 ? 3.328 10.031 15.234 1 81.69 166 ALA B C 1
ATOM 4364 O O . ALA B 1 166 ? 3.062 9.602 14.109 1 81.69 166 ALA B O 1
ATOM 4365 N N . GLU B 1 167 ? 4.48 10.141 15.719 1 80.06 167 GLU B N 1
ATOM 4366 C CA . GLU B 1 167 ? 5.641 9.734 14.93 1 80.06 167 GLU B CA 1
ATOM 4367 C C . GLU B 1 167 ? 5.625 8.234 14.656 1 80.06 167 GLU B C 1
ATOM 4369 O O . GLU B 1 167 ? 5.906 7.797 13.539 1 80.06 167 GLU B O 1
ATOM 4374 N N . LEU B 1 168 ? 5.352 7.512 15.648 1 80.94 168 LEU B N 1
ATOM 4375 C CA . LEU B 1 168 ? 5.281 6.062 15.5 1 80.94 168 LEU B CA 1
ATOM 4376 C C . LEU B 1 168 ? 4.215 5.676 14.484 1 80.94 168 LEU B C 1
ATOM 4378 O O . LEU B 1 168 ? 4.453 4.82 13.625 1 80.94 168 LEU B O 1
ATOM 4382 N N . PHE B 1 169 ? 3.08 6.289 14.688 1 83.38 169 PHE B N 1
ATOM 4383 C CA . PHE B 1 169 ? 1.989 6.012 13.758 1 83.38 169 PHE B CA 1
ATOM 4384 C C . PHE B 1 169 ? 2.41 6.301 12.32 1 83.38 169 PHE B C 1
ATOM 4386 O O . PHE B 1 169 ? 2.176 5.492 11.422 1 83.38 169 PHE B O 1
ATOM 4393 N N . ASP B 1 170 ? 3.031 7.41 12.188 1 85.56 170 ASP B N 1
ATOM 4394 C CA . ASP B 1 170 ? 3.502 7.812 10.859 1 85.56 170 ASP B CA 1
ATOM 4395 C C . ASP B 1 170 ? 4.508 6.809 10.305 1 85.56 170 ASP B C 1
ATOM 4397 O O . ASP B 1 170 ? 4.391 6.379 9.156 1 85.56 170 ASP B O 1
ATOM 4401 N N . ARG B 1 171 ? 5.398 6.402 11.086 1 86.19 171 ARG B N 1
ATOM 4402 C CA . ARG B 1 171 ? 6.477 5.516 10.656 1 86.19 171 ARG B CA 1
ATOM 4403 C C . ARG B 1 171 ? 5.938 4.137 10.297 1 86.19 171 ARG B C 1
ATOM 4405 O O . ARG B 1 171 ? 6.375 3.529 9.312 1 86.19 171 ARG B O 1
ATOM 4412 N N . ILE B 1 172 ? 5.09 3.631 11.109 1 82.25 172 ILE B N 1
ATOM 4413 C CA . ILE B 1 172 ? 4.539 2.295 10.906 1 82.25 172 ILE B CA 1
ATOM 4414 C C . ILE B 1 172 ? 3.762 2.254 9.594 1 82.25 172 ILE B C 1
ATOM 4416 O O . ILE B 1 172 ? 3.828 1.266 8.859 1 82.25 172 ILE B O 1
ATOM 4420 N N . ASN B 1 173 ? 3.156 3.348 9.328 1 78.06 173 ASN B N 1
ATOM 4421 C CA . ASN B 1 173 ? 2.232 3.332 8.195 1 78.06 173 ASN B CA 1
ATOM 4422 C C . ASN B 1 173 ? 2.906 3.809 6.914 1 78.06 173 ASN B C 1
ATOM 4424 O O . ASN B 1 173 ? 2.377 3.613 5.82 1 78.06 173 ASN B O 1
ATOM 4428 N N . THR B 1 174 ? 4.004 4.391 7.008 1 77.06 174 THR B N 1
ATOM 4429 C CA . THR B 1 174 ? 4.645 4.91 5.805 1 77.06 174 THR B CA 1
ATOM 4430 C C . THR B 1 174 ? 5.965 4.195 5.547 1 77.06 174 THR B C 1
ATOM 4432 O O . THR B 1 174 ? 6.543 4.32 4.461 1 77.06 174 THR B O 1
ATOM 4435 N N . GLY B 1 175 ? 6.43 3.533 6.492 1 75 175 GLY B N 1
ATOM 4436 C CA . GLY B 1 175 ? 7.773 2.986 6.418 1 75 175 GLY B CA 1
ATOM 4437 C C . GLY B 1 175 ? 7.863 1.739 5.559 1 75 175 GLY B C 1
ATOM 4438 O O . GLY B 1 175 ? 8.945 1.373 5.102 1 75 175 GLY B O 1
ATOM 4439 N N . SER B 1 176 ? 6.781 1.039 5.402 1 71.5 176 SER B N 1
ATOM 4440 C CA . SER B 1 176 ? 6.84 -0.22 4.664 1 71.5 176 SER B CA 1
ATOM 4441 C C . SER B 1 176 ? 6.309 -0.053 3.244 1 71.5 176 SER B C 1
ATOM 4443 O O . SER B 1 176 ? 5.48 0.823 2.982 1 71.5 176 SER B O 1
ATOM 4445 N N . LYS B 1 177 ? 7.094 -0.624 2.375 1 71 177 LYS B N 1
ATOM 4446 C CA . LYS B 1 177 ? 6.559 -0.749 1.022 1 71 177 LYS B CA 1
ATOM 4447 C C . LYS B 1 177 ? 6.168 -2.193 0.718 1 71 177 LYS B C 1
ATOM 4449 O O . LYS B 1 177 ? 7.023 -3.078 0.686 1 71 177 LYS B O 1
ATOM 4454 N N . SER B 1 178 ? 4.855 -2.404 0.622 1 73.25 178 SER B N 1
ATOM 4455 C CA . SER B 1 178 ? 4.379 -3.744 0.297 1 73.25 178 SER B CA 1
ATOM 4456 C C . SER B 1 178 ? 4.875 -4.191 -1.074 1 73.25 178 SER B C 1
ATOM 4458 O O . SER B 1 178 ? 5.105 -3.361 -1.957 1 73.25 178 SER B O 1
ATOM 4460 N N . ALA B 1 179 ? 5.07 -5.508 -1.196 1 80.5 179 ALA B N 1
ATOM 4461 C CA . ALA B 1 179 ? 5.379 -6.055 -2.518 1 80.5 179 ALA B CA 1
ATOM 4462 C C . ALA B 1 179 ? 4.273 -5.723 -3.518 1 80.5 179 ALA B C 1
ATOM 4464 O O . ALA B 1 179 ? 3.096 -5.688 -3.16 1 80.5 179 ALA B O 1
ATOM 4465 N N . ASN B 1 180 ? 4.695 -5.355 -4.676 1 84.5 180 ASN B N 1
ATOM 4466 C CA . ASN B 1 180 ? 3.691 -5.105 -5.707 1 84.5 180 ASN B CA 1
ATOM 4467 C C . ASN B 1 180 ? 3.125 -6.41 -6.262 1 84.5 180 ASN B C 1
ATOM 4469 O O . ASN B 1 180 ? 3.625 -7.492 -5.945 1 84.5 180 ASN B O 1
ATOM 4473 N N . PRO B 1 181 ? 2.105 -6.352 -7.027 1 85.88 181 PRO B N 1
ATOM 4474 C CA . PRO B 1 181 ? 1.421 -7.566 -7.477 1 85.88 181 PRO B CA 1
ATOM 4475 C C . PRO B 1 181 ? 2.338 -8.508 -8.25 1 85.88 181 PRO B C 1
ATOM 4477 O O . PRO B 1 181 ? 2.252 -9.727 -8.094 1 85.88 181 PRO B O 1
ATOM 4480 N N . ALA B 1 182 ? 3.205 -7.957 -9.102 1 88.88 182 ALA B N 1
ATOM 4481 C CA . ALA B 1 182 ? 4.121 -8.805 -9.859 1 88.88 182 ALA B CA 1
ATOM 4482 C C . ALA B 1 182 ? 5.074 -9.555 -8.93 1 88.88 182 ALA B C 1
ATOM 4484 O O . ALA B 1 182 ? 5.332 -10.742 -9.125 1 88.88 182 ALA B O 1
ATOM 4485 N N . GLU B 1 183 ? 5.531 -8.883 -7.93 1 85.5 183 GLU B N 1
ATOM 4486 C CA . GLU B 1 183 ? 6.391 -9.5 -6.922 1 85.5 183 GLU B CA 1
ATOM 4487 C C . GLU B 1 183 ? 5.645 -10.578 -6.148 1 85.5 183 GLU B C 1
ATOM 4489 O O . GLU B 1 183 ? 6.199 -11.648 -5.871 1 85.5 183 GLU B O 1
ATOM 4494 N N . ILE B 1 184 ? 4.453 -10.242 -5.82 1 85.69 184 ILE B N 1
ATOM 4495 C CA . ILE B 1 184 ? 3.635 -11.18 -5.059 1 85.69 184 ILE B CA 1
ATOM 4496 C C . ILE B 1 184 ? 3.424 -12.453 -5.867 1 85.69 184 ILE B C 1
ATOM 4498 O O . ILE B 1 184 ? 3.594 -13.562 -5.348 1 85.69 184 ILE B O 1
ATOM 4502 N N . ARG B 1 185 ? 3.076 -12.336 -7.145 1 89.06 185 ARG B N 1
ATOM 4503 C CA . ARG B 1 185 ? 2.877 -13.516 -7.984 1 89.06 185 ARG B CA 1
ATOM 4504 C C . ARG B 1 185 ? 4.16 -14.336 -8.086 1 89.06 185 ARG B C 1
ATOM 4506 O O . ARG B 1 185 ? 4.125 -15.562 -7.992 1 89.06 185 ARG B O 1
ATOM 4513 N N . ARG B 1 186 ? 5.215 -13.641 -8.258 1 87.88 186 ARG B N 1
ATOM 4514 C CA . ARG B 1 186 ? 6.5 -14.32 -8.391 1 87.88 186 ARG B CA 1
ATOM 4515 C C . ARG B 1 186 ? 6.855 -15.078 -7.113 1 87.88 186 ARG B C 1
ATOM 4517 O O . ARG B 1 186 ? 7.379 -16.188 -7.168 1 87.88 186 ARG B O 1
ATOM 4524 N N . GLY B 1 187 ? 6.637 -14.508 -6.008 1 85.56 187 GLY B N 1
ATOM 4525 C CA . GLY B 1 187 ? 6.984 -15.102 -4.73 1 85.56 187 GLY B CA 1
ATOM 4526 C C . GLY B 1 187 ? 5.996 -16.156 -4.273 1 85.56 187 GLY B C 1
ATOM 4527 O O . GLY B 1 187 ? 6.387 -17.172 -3.686 1 85.56 187 GLY B O 1
ATOM 4528 N N . ALA B 1 188 ? 4.766 -15.961 -4.57 1 86.31 188 ALA B N 1
ATOM 4529 C CA . ALA B 1 188 ? 3.693 -16.797 -4.035 1 86.31 188 ALA B CA 1
ATOM 4530 C C . ALA B 1 188 ? 3.4 -17.969 -4.961 1 86.31 188 ALA B C 1
ATOM 4532 O O . ALA B 1 188 ? 2.812 -18.969 -4.539 1 86.31 188 ALA B O 1
ATOM 4533 N N . LEU B 1 189 ? 3.768 -17.812 -6.258 1 88.25 189 LEU B N 1
ATOM 4534 C CA . LEU B 1 189 ? 3.402 -18.828 -7.242 1 88.25 189 LEU B CA 1
ATOM 4535 C C . LEU B 1 189 ? 4.621 -19.266 -8.039 1 88.25 189 LEU B C 1
ATOM 4537 O O . LEU B 1 189 ? 4.613 -19.234 -9.273 1 88.25 189 LEU B O 1
ATOM 4541 N N . PRO B 1 190 ? 5.602 -19.797 -7.293 1 86.25 190 PRO B N 1
ATOM 4542 C CA . PRO B 1 190 ? 6.73 -20.328 -8.0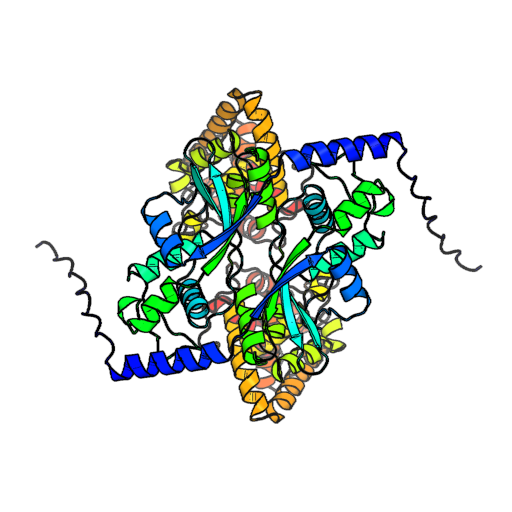62 1 86.25 190 PRO B CA 1
ATOM 4543 C C . PRO B 1 190 ? 6.328 -21.484 -8.977 1 86.25 190 PRO B C 1
ATOM 4545 O O . PRO B 1 190 ? 5.453 -22.281 -8.625 1 86.25 190 PRO B O 1
ATOM 4548 N N . GLY B 1 191 ? 7.008 -21.578 -10.148 1 90.12 191 GLY B N 1
ATOM 4549 C CA . GLY B 1 191 ? 6.703 -22.656 -11.062 1 90.12 191 GLY B CA 1
ATOM 4550 C C . GLY B 1 191 ? 6.91 -22.281 -12.523 1 90.12 191 GLY B C 1
ATOM 4551 O O . GLY B 1 191 ? 7.496 -21.25 -12.82 1 90.12 191 GLY B O 1
ATOM 4552 N N . PRO B 1 192 ? 6.48 -23.125 -13.352 1 95.19 192 PRO B N 1
ATOM 4553 C CA . PRO B 1 192 ? 6.801 -22.969 -14.773 1 95.19 192 PRO B CA 1
ATOM 4554 C C . PRO B 1 192 ? 6.199 -21.703 -15.383 1 95.19 192 PRO B C 1
ATOM 4556 O O . PRO B 1 192 ? 6.805 -21.094 -16.266 1 95.19 192 PRO B O 1
ATOM 4559 N N . PHE B 1 193 ? 5.027 -21.359 -14.984 1 97.12 193 PHE B N 1
ATOM 4560 C CA . PHE B 1 193 ? 4.426 -20.172 -15.57 1 97.12 193 PHE B CA 1
ATOM 4561 C C . PHE B 1 193 ? 5.199 -18.922 -15.172 1 97.12 193 PHE B C 1
ATOM 4563 O O . PHE B 1 193 ? 5.457 -18.062 -16.016 1 97.12 193 PHE B O 1
ATOM 4570 N N . THR B 1 194 ? 5.531 -18.828 -13.867 1 94.12 194 THR B N 1
ATOM 4571 C CA . THR B 1 194 ? 6.316 -17.688 -13.375 1 94.12 194 THR B CA 1
ATOM 4572 C C . THR B 1 194 ? 7.668 -17.641 -14.078 1 94.12 194 THR B C 1
ATOM 4574 O O . THR B 1 194 ? 8.156 -16.547 -14.414 1 94.12 194 THR B O 1
ATOM 4577 N N . GLU B 1 195 ? 8.25 -18.75 -14.305 1 95.06 195 GLU B N 1
ATOM 4578 C CA . GLU B 1 195 ? 9.516 -18.812 -15.031 1 95.06 195 GLU B CA 1
ATOM 4579 C C . GLU B 1 195 ? 9.352 -18.328 -16.469 1 95.06 195 GLU B C 1
ATOM 4581 O O . GLU B 1 195 ? 10.211 -17.609 -16.984 1 95.06 195 GLU B O 1
ATOM 4586 N N . LEU B 1 196 ? 8.281 -18.734 -17.047 1 97.94 196 LEU B N 1
ATOM 4587 C CA . LEU B 1 196 ? 7.996 -18.297 -18.406 1 97.94 196 LEU B CA 1
ATOM 4588 C C . LEU B 1 196 ? 7.828 -16.781 -18.484 1 97.94 196 LEU B C 1
ATOM 4590 O O . LEU B 1 196 ? 8.367 -16.141 -19.375 1 97.94 196 LEU B O 1
ATOM 4594 N N . ILE B 1 197 ? 7.07 -16.219 -17.562 1 97.88 197 ILE B N 1
ATOM 4595 C CA . ILE B 1 197 ? 6.828 -14.789 -17.516 1 97.88 197 ILE B CA 1
ATOM 4596 C C . ILE B 1 197 ? 8.156 -14.047 -17.391 1 97.88 197 ILE B C 1
ATOM 4598 O O . ILE B 1 197 ? 8.383 -13.055 -18.094 1 97.88 197 ILE B O 1
ATOM 4602 N N . THR B 1 198 ? 9.023 -14.523 -16.531 1 94.88 198 THR B N 1
ATOM 4603 C CA . THR B 1 198 ? 10.328 -13.898 -16.297 1 94.88 198 THR B CA 1
ATOM 4604 C C . THR B 1 198 ? 11.18 -13.953 -17.562 1 94.88 198 THR B C 1
ATOM 4606 O O . THR B 1 198 ? 11.812 -12.961 -17.938 1 94.88 198 THR B O 1
ATOM 4609 N N . GLU B 1 199 ? 11.164 -15.047 -18.172 1 97.25 199 GLU B N 1
ATOM 4610 C CA . GLU B 1 199 ? 11.906 -15.258 -19.406 1 97.25 199 GLU B CA 1
ATOM 4611 C C . GLU B 1 199 ? 11.453 -14.281 -20.5 1 97.25 199 GLU B C 1
ATOM 4613 O O . GLU B 1 199 ? 12.281 -13.617 -21.125 1 97.25 199 GLU B O 1
ATOM 4618 N N . LEU B 1 200 ? 10.18 -14.203 -20.672 1 98.56 200 LEU B N 1
ATOM 4619 C CA . LEU B 1 200 ? 9.617 -13.391 -21.75 1 98.56 200 LEU B CA 1
ATOM 4620 C C . LEU B 1 200 ? 9.805 -11.906 -21.453 1 98.56 200 LEU B C 1
ATOM 4622 O O . LEU B 1 200 ? 10.016 -11.109 -22.375 1 98.56 200 LEU B O 1
ATOM 4626 N N . ALA B 1 201 ? 9.703 -11.547 -20.188 1 97.31 201 ALA B N 1
ATOM 4627 C CA . ALA B 1 201 ? 9.891 -10.156 -19.781 1 97.31 201 ALA B CA 1
ATOM 4628 C C . ALA B 1 201 ? 11.312 -9.688 -20.094 1 97.31 201 ALA B C 1
ATOM 4630 O O . ALA B 1 201 ? 11.539 -8.492 -20.328 1 97.31 201 ALA B O 1
ATOM 4631 N N . ASP B 1 202 ? 12.227 -10.617 -20.203 1 95.75 202 ASP B N 1
ATOM 4632 C CA . ASP B 1 202 ? 13.633 -10.289 -20.406 1 95.75 202 ASP B CA 1
ATOM 4633 C C . ASP B 1 202 ? 14.016 -10.383 -21.875 1 95.75 202 ASP B C 1
ATOM 4635 O O . ASP B 1 202 ? 15.18 -10.18 -22.234 1 95.75 202 ASP B O 1
ATOM 4639 N N . SER B 1 203 ? 13.055 -10.672 -22.734 1 97.44 203 SER B N 1
ATOM 4640 C CA . SER B 1 203 ? 13.359 -10.797 -24.156 1 97.44 203 SER B CA 1
ATOM 4641 C C . SER B 1 203 ? 13.812 -9.469 -24.75 1 97.44 203 SER B C 1
ATOM 4643 O O . SER B 1 203 ? 13.234 -8.422 -24.453 1 97.44 203 SER B O 1
ATOM 4645 N N . PRO B 1 204 ? 14.797 -9.398 -25.594 1 97.19 204 PRO B N 1
ATOM 4646 C CA . PRO B 1 204 ? 15.344 -8.164 -26.156 1 97.19 204 PRO B CA 1
ATOM 4647 C C . PRO B 1 204 ? 14.297 -7.344 -26.906 1 97.19 204 PRO B C 1
ATOM 4649 O O . PRO B 1 204 ? 14.211 -6.129 -26.719 1 97.19 204 PRO B O 1
ATOM 4652 N N . THR B 1 205 ? 13.547 -8.016 -27.75 1 97.94 205 THR B N 1
ATOM 4653 C CA . THR B 1 205 ? 12.516 -7.32 -28.516 1 97.94 205 THR B CA 1
ATOM 4654 C C . THR B 1 205 ? 11.531 -6.625 -27.578 1 97.94 205 THR B C 1
ATOM 4656 O O . THR B 1 205 ? 11.148 -5.477 -27.812 1 97.94 205 THR B O 1
ATOM 4659 N N . PHE B 1 206 ? 11.141 -7.312 -26.531 1 98.5 206 PHE B N 1
ATOM 4660 C CA . PHE B 1 206 ? 10.156 -6.758 -25.609 1 98.5 206 PHE B CA 1
ATOM 4661 C C . PHE B 1 206 ? 10.727 -5.547 -24.875 1 98.5 206 PHE B C 1
ATOM 4663 O O . PHE B 1 206 ? 10.023 -4.566 -24.641 1 98.5 206 PHE B O 1
ATOM 4670 N N . LYS B 1 207 ? 12.008 -5.613 -24.516 1 97.06 207 LYS B N 1
ATOM 4671 C CA . LYS B 1 207 ? 12.672 -4.492 -23.859 1 97.06 207 LYS B CA 1
ATOM 4672 C C . LYS B 1 207 ? 12.727 -3.268 -24.766 1 97.06 207 LYS B C 1
ATOM 4674 O O . LYS B 1 207 ? 12.562 -2.137 -24.297 1 97.06 207 LYS B O 1
ATOM 4679 N N . ILE B 1 208 ? 12.898 -3.506 -26.016 1 96.12 208 ILE B N 1
ATOM 4680 C CA . ILE B 1 208 ? 12.93 -2.418 -26.984 1 96.12 208 ILE B CA 1
ATOM 4681 C C . ILE B 1 208 ? 11.547 -1.777 -27.094 1 96.12 208 ILE B C 1
ATOM 4683 O O . ILE B 1 208 ? 11.43 -0.552 -27.156 1 96.12 208 ILE B O 1
ATOM 4687 N N . LEU B 1 209 ? 10.508 -2.572 -27.047 1 97.81 209 LEU B N 1
ATOM 4688 C CA . LEU B 1 209 ? 9.133 -2.127 -27.266 1 97.81 209 LEU B CA 1
ATOM 4689 C C . LEU B 1 209 ? 8.578 -1.442 -26.016 1 97.81 209 LEU B C 1
ATOM 4691 O O . LEU B 1 209 ? 7.562 -0.748 -26.078 1 97.81 209 LEU B O 1
ATOM 4695 N N . THR B 1 210 ? 9.219 -1.705 -24.844 1 97.81 210 THR B N 1
ATOM 4696 C CA . THR B 1 210 ? 8.648 -1.227 -23.594 1 97.81 210 THR B CA 1
ATOM 4697 C C . THR B 1 210 ? 9.656 -0.378 -22.828 1 97.81 210 THR B C 1
ATOM 4699 O O . THR B 1 210 ? 10.109 -0.769 -21.75 1 97.81 210 THR B O 1
ATOM 4702 N N . PRO B 1 211 ? 9.984 0.802 -23.375 1 96 211 PRO B N 1
ATOM 4703 C CA . PRO B 1 211 ? 10.852 1.672 -22.578 1 96 211 PRO B CA 1
ATOM 4704 C C . PRO B 1 211 ? 10.219 2.084 -21.25 1 96 211 PRO B C 1
ATOM 4706 O O . PRO B 1 211 ? 9 2.279 -21.172 1 96 211 PRO B O 1
ATOM 4709 N N . MET B 1 212 ? 11.031 2.143 -20.203 1 94.06 212 MET B N 1
ATOM 4710 C CA . MET B 1 212 ? 10.547 2.525 -18.891 1 94.06 212 MET B CA 1
ATOM 4711 C C . MET B 1 212 ? 11.703 2.992 -18 1 94.06 212 MET B C 1
ATOM 4713 O O . MET B 1 212 ? 12.867 2.791 -18.344 1 94.06 212 MET B O 1
ATOM 4717 N N . SER B 1 213 ? 11.367 3.652 -16.938 1 89.44 213 SER B N 1
ATOM 4718 C CA . SER B 1 213 ? 12.375 4.113 -15.984 1 89.44 213 SER B CA 1
ATOM 4719 C C . SER B 1 213 ? 13.023 2.943 -15.25 1 89.44 213 SER B C 1
ATOM 4721 O O . SER B 1 213 ? 12.469 1.841 -15.227 1 89.44 213 SER B O 1
ATOM 4723 N N . GLN B 1 214 ? 14.156 3.148 -14.68 1 86.31 214 GLN B N 1
ATOM 4724 C CA . GLN B 1 214 ? 14.844 2.133 -13.898 1 86.31 214 GLN B CA 1
ATOM 4725 C C . GLN B 1 214 ? 13.992 1.674 -12.719 1 86.31 214 GLN B C 1
ATOM 4727 O O . GLN B 1 214 ? 13.977 0.488 -12.383 1 86.31 214 GLN B O 1
ATOM 4732 N N . MET B 1 215 ? 13.289 2.582 -12.164 1 83.25 215 MET B N 1
ATOM 4733 C CA . MET B 1 215 ? 12.422 2.248 -11.031 1 83.25 215 MET B CA 1
ATOM 4734 C C . MET B 1 215 ? 11.328 1.271 -11.461 1 83.25 215 MET B C 1
ATOM 4736 O O . MET B 1 215 ? 11.047 0.306 -10.75 1 83.25 215 MET B O 1
ATOM 4740 N N . GLN B 1 216 ? 10.797 1.553 -12.602 1 87.5 216 GLN B N 1
ATOM 4741 C CA . GLN B 1 216 ? 9.758 0.663 -13.125 1 87.5 216 GLN B CA 1
ATOM 4742 C C . GLN B 1 216 ? 10.336 -0.713 -13.445 1 87.5 216 GLN B C 1
ATOM 4744 O O . GLN B 1 216 ? 9.695 -1.735 -13.18 1 87.5 216 GLN B O 1
ATOM 4749 N N . GLU B 1 217 ? 11.453 -0.647 -14.016 1 88.56 217 GLU B N 1
ATOM 4750 C CA . GLU B 1 217 ? 12.109 -1.908 -14.344 1 88.56 217 GLU B CA 1
ATOM 4751 C C . GLU B 1 217 ? 12.414 -2.721 -13.086 1 88.56 217 GLU B C 1
ATOM 4753 O O . GLU B 1 217 ? 12.18 -3.932 -13.055 1 88.56 217 GLU B O 1
ATOM 4758 N N . ASN B 1 218 ? 12.852 -2.014 -12.07 1 84.25 218 ASN B N 1
ATOM 4759 C CA . ASN B 1 218 ? 13.164 -2.662 -10.797 1 84.25 218 ASN B CA 1
ATOM 4760 C C . ASN B 1 218 ? 11.914 -3.184 -10.109 1 84.25 218 ASN B C 1
ATOM 4762 O O . ASN B 1 218 ? 11.992 -4.07 -9.258 1 84.25 218 ASN B O 1
ATOM 4766 N N . SER B 1 219 ? 10.789 -2.668 -10.523 1 86.62 219 SER B N 1
ATOM 4767 C CA . SER B 1 219 ? 9.531 -3.061 -9.906 1 86.62 219 SER B CA 1
ATOM 4768 C C . SER B 1 219 ? 8.852 -4.176 -10.695 1 86.62 219 SER B C 1
ATOM 4770 O O . SER B 1 219 ? 7.656 -4.418 -10.539 1 86.62 219 SER B O 1
ATOM 4772 N N . ARG B 1 220 ? 9.555 -4.762 -11.594 1 90.62 220 ARG B N 1
ATOM 4773 C CA . ARG B 1 220 ? 9.102 -5.918 -12.367 1 90.62 220 ARG B CA 1
ATOM 4774 C C . ARG B 1 220 ? 7.898 -5.562 -13.234 1 90.62 220 ARG B C 1
ATOM 4776 O O . ARG B 1 220 ? 6.984 -6.375 -13.398 1 90.62 220 ARG B O 1
ATOM 4783 N N . THR B 1 221 ? 7.93 -4.387 -13.719 1 93.5 221 THR B N 1
ATOM 4784 C CA . THR B 1 221 ? 6.836 -3.891 -14.547 1 93.5 221 THR B CA 1
ATOM 4785 C C . THR B 1 221 ? 6.699 -4.719 -15.82 1 93.5 221 THR B C 1
ATOM 4787 O O . THR B 1 221 ? 5.586 -4.98 -16.281 1 93.5 221 THR B O 1
ATOM 4790 N N . ARG B 1 222 ? 7.762 -5.164 -16.391 1 96 222 ARG B N 1
ATOM 4791 C CA . ARG B 1 222 ? 7.707 -5.957 -17.625 1 96 222 ARG B CA 1
ATOM 4792 C C . ARG B 1 222 ? 7.051 -7.312 -17.375 1 96 222 ARG B C 1
ATOM 4794 O O . ARG B 1 222 ? 6.32 -7.82 -18.219 1 96 222 ARG B O 1
ATOM 4801 N N . GLU B 1 223 ? 7.328 -7.859 -16.188 1 95.75 223 GLU B N 1
ATOM 4802 C CA . GLU B 1 223 ? 6.664 -9.109 -15.836 1 95.75 223 GLU B CA 1
ATOM 4803 C C . GLU B 1 223 ? 5.156 -8.922 -15.703 1 95.75 223 GLU B C 1
ATOM 4805 O O . GLU B 1 223 ? 4.379 -9.789 -16.094 1 95.75 223 GLU B O 1
ATOM 4810 N N . GLU B 1 224 ? 4.801 -7.805 -15.133 1 96.25 224 GLU B N 1
ATOM 4811 C CA . GLU B 1 224 ? 3.389 -7.457 -15.039 1 96.25 224 GLU B CA 1
ATOM 4812 C C . GLU B 1 224 ? 2.746 -7.371 -16.422 1 96.25 224 GLU B C 1
ATOM 4814 O O . GLU B 1 224 ? 1.645 -7.883 -16.641 1 96.25 224 GLU B O 1
ATOM 4819 N N . LEU B 1 225 ? 3.434 -6.773 -17.359 1 98.19 225 LEU B N 1
ATOM 4820 C CA . LEU B 1 225 ? 2.908 -6.594 -18.719 1 98.19 225 LEU B CA 1
ATOM 4821 C C . LEU B 1 225 ? 2.742 -7.938 -19.422 1 98.19 225 LEU B C 1
ATOM 4823 O O . LEU B 1 225 ? 1.724 -8.18 -20.062 1 98.19 225 LEU B O 1
ATOM 4827 N N . VAL B 1 226 ? 3.695 -8.805 -19.25 1 98.62 226 VAL B N 1
ATOM 4828 C CA . VAL B 1 226 ? 3.611 -10.117 -19.875 1 98.62 226 VAL B CA 1
ATOM 4829 C C . VAL B 1 226 ? 2.439 -10.898 -19.281 1 98.62 226 VAL B C 1
ATOM 4831 O O . VAL B 1 226 ? 1.702 -11.562 -20.016 1 98.62 226 VAL B O 1
ATOM 4834 N N . SER B 1 227 ? 2.312 -10.805 -17.969 1 97.94 227 SER B N 1
ATOM 4835 C CA . SER B 1 227 ? 1.188 -11.469 -17.312 1 97.94 227 SER B CA 1
ATOM 4836 C C . SER B 1 227 ? -0.144 -10.977 -17.859 1 97.94 227 SER B C 1
ATOM 4838 O O . SER B 1 227 ? -1.059 -11.766 -18.094 1 97.94 227 SER B O 1
ATOM 4840 N N . ARG B 1 228 ? -0.253 -9.695 -18.031 1 97.88 228 ARG B N 1
ATOM 4841 C CA . ARG B 1 228 ? -1.464 -9.094 -18.578 1 97.88 228 ARG B CA 1
ATOM 4842 C C . ARG B 1 228 ? -1.729 -9.602 -20 1 97.88 228 ARG B C 1
ATOM 4844 O O . ARG B 1 228 ? -2.879 -9.844 -20.375 1 97.88 228 ARG B O 1
ATOM 4851 N N . PHE B 1 229 ? -0.712 -9.773 -20.766 1 98.56 229 PHE B N 1
ATOM 4852 C CA . PHE B 1 229 ? -0.808 -10.258 -22.141 1 98.56 229 PHE B CA 1
ATOM 4853 C C . PHE B 1 229 ? -1.532 -11.594 -22.188 1 98.56 229 PHE B C 1
ATOM 4855 O O . PHE B 1 229 ? -2.416 -11.797 -23.031 1 98.56 229 PHE B O 1
ATOM 4862 N N . PHE B 1 230 ? -1.159 -12.43 -21.344 1 98.06 230 PHE B N 1
ATOM 4863 C CA . PHE B 1 230 ? -1.726 -13.773 -21.375 1 98.06 230 PHE B CA 1
ATOM 4864 C C . PHE B 1 230 ? -3.08 -13.812 -20.672 1 98.06 230 PHE B C 1
ATOM 4866 O O . PHE B 1 230 ? -4.047 -14.359 -21.203 1 98.06 230 PHE B O 1
ATOM 4873 N N . ALA B 1 231 ? -3.158 -13.219 -19.531 1 97.06 231 ALA B N 1
ATOM 4874 C CA . ALA B 1 231 ? -4.34 -13.359 -18.688 1 97.06 231 ALA B CA 1
ATOM 4875 C C . ALA B 1 231 ? -5.527 -12.602 -19.266 1 97.06 231 ALA B C 1
ATOM 4877 O O . ALA B 1 231 ? -6.672 -13.055 -19.172 1 97.06 231 ALA B O 1
ATOM 4878 N N . LEU B 1 232 ? -5.273 -11.461 -19.875 1 96.75 232 LEU B N 1
ATOM 4879 C CA . LEU B 1 232 ? -6.367 -10.594 -20.297 1 96.75 232 LEU B CA 1
ATOM 4880 C C . LEU B 1 232 ? -6.758 -10.883 -21.734 1 96.75 232 LEU B C 1
ATOM 4882 O O . LEU B 1 232 ? -7.664 -10.242 -22.281 1 96.75 232 LEU B O 1
ATOM 4886 N N . SER B 1 233 ? -6.121 -11.797 -22.391 1 93.69 233 SER B N 1
ATOM 4887 C CA . SER B 1 233 ? -6.371 -12.102 -23.781 1 93.69 233 SER B CA 1
ATOM 4888 C C . SER B 1 233 ? -7.531 -13.078 -23.938 1 93.69 233 SER B C 1
ATOM 4890 O O . SER B 1 233 ? -8.078 -13.242 -25.031 1 93.69 233 SER B O 1
ATOM 4892 N N . GLY B 1 234 ? -7.945 -13.695 -22.859 1 85.56 234 GLY B N 1
ATOM 4893 C CA . GLY B 1 234 ? -8.984 -14.711 -22.953 1 85.56 234 GLY B CA 1
ATOM 4894 C C . GLY B 1 234 ? -10.375 -14.156 -22.75 1 85.56 234 GLY B C 1
ATOM 4895 O O . GLY B 1 234 ? -10.656 -13 -23.094 1 85.56 234 GLY B O 1
ATOM 4896 N N . ASP B 1 235 ? -11.312 -15.031 -22.375 1 82.94 235 ASP B N 1
ATOM 4897 C CA . ASP B 1 235 ? -12.727 -14.68 -22.266 1 82.94 235 ASP B CA 1
ATOM 4898 C C . ASP B 1 235 ? -12.992 -13.891 -20.984 1 82.94 235 ASP B C 1
ATOM 4900 O O . ASP B 1 235 ? -14.117 -13.453 -20.75 1 82.94 235 ASP B O 1
ATOM 4904 N N . LEU B 1 236 ? -12 -13.672 -20.266 1 88.06 236 LEU B N 1
ATOM 4905 C CA . LEU B 1 236 ? -12.078 -12.844 -19.078 1 88.06 236 LEU B CA 1
ATOM 4906 C C . LEU B 1 236 ? -13.133 -13.383 -18.109 1 88.06 236 LEU B C 1
ATOM 4908 O O . LEU B 1 236 ? -13.852 -12.609 -17.469 1 88.06 236 LEU B O 1
ATOM 4912 N N . ASP B 1 237 ? -13.312 -14.641 -18.109 1 86.25 237 ASP B N 1
ATOM 4913 C CA . ASP B 1 237 ? -14.219 -15.258 -17.156 1 86.25 237 ASP B CA 1
ATOM 4914 C C . ASP B 1 237 ? -13.789 -14.969 -15.719 1 86.25 237 ASP B C 1
ATOM 4916 O O . ASP B 1 237 ? -12.625 -15.156 -15.367 1 86.25 237 ASP B O 1
ATOM 4920 N N . GLY B 1 238 ? -14.68 -14.484 -14.969 1 84.06 238 GLY B N 1
ATOM 4921 C CA . GLY B 1 238 ? -14.406 -14.219 -13.57 1 84.06 238 GLY B CA 1
ATOM 4922 C C . GLY B 1 238 ? -13.742 -12.867 -13.344 1 84.06 238 GLY B C 1
ATOM 4923 O O . GLY B 1 238 ? -13.438 -12.508 -12.203 1 84.06 238 GLY B O 1
ATOM 4924 N N . TYR B 1 239 ? -13.508 -12.141 -14.422 1 87.94 239 TYR B N 1
ATOM 4925 C CA . TYR B 1 239 ? -12.906 -10.82 -14.297 1 87.94 239 TYR B CA 1
ATOM 4926 C C . TYR B 1 239 ? -13.859 -9.836 -13.641 1 87.94 239 TYR B C 1
ATOM 4928 O O . TYR B 1 239 ? -15.008 -9.688 -14.078 1 87.94 239 TYR B O 1
ATOM 4936 N N . ARG B 1 240 ? -13.492 -9.234 -12.523 1 80.94 240 ARG B N 1
ATOM 4937 C CA . ARG B 1 240 ? -14.328 -8.312 -11.766 1 80.94 240 ARG B CA 1
ATOM 4938 C C . ARG B 1 240 ? -13.625 -6.977 -11.555 1 80.94 240 ARG B C 1
ATOM 4940 O O . ARG B 1 240 ? -13.57 -6.465 -10.438 1 80.94 240 ARG B O 1
ATOM 4947 N N . ASP B 1 241 ? -12.977 -6.469 -12.469 1 80 241 ASP B N 1
ATOM 4948 C CA . ASP B 1 241 ? -12.367 -5.145 -12.508 1 80 241 ASP B CA 1
ATOM 4949 C C . ASP B 1 241 ? -11.211 -5.047 -11.508 1 80 241 ASP B C 1
ATOM 4951 O O . ASP B 1 241 ? -10.867 -3.953 -11.055 1 80 241 ASP B O 1
ATOM 4955 N N . ARG B 1 242 ? -10.781 -6.191 -11.047 1 83.81 242 ARG B N 1
ATOM 4956 C CA . ARG B 1 242 ? -9.594 -6.293 -10.211 1 83.81 242 ARG B CA 1
ATOM 4957 C C . ARG B 1 242 ? -8.484 -7.059 -10.922 1 83.81 242 ARG B C 1
ATOM 4959 O O . ARG B 1 242 ? -8.352 -8.273 -10.75 1 83.81 242 ARG B O 1
ATOM 4966 N N . VAL B 1 243 ? -7.715 -6.297 -11.547 1 90.31 243 VAL B N 1
ATOM 4967 C CA . VAL B 1 243 ? -6.738 -6.871 -12.469 1 90.31 243 VAL B CA 1
ATOM 4968 C C . VAL B 1 243 ? -5.746 -7.738 -11.703 1 90.31 243 VAL B C 1
ATOM 4970 O O . VAL B 1 243 ? -5.457 -8.867 -12.102 1 90.31 243 VAL B O 1
ATOM 4973 N N . ALA B 1 244 ? -5.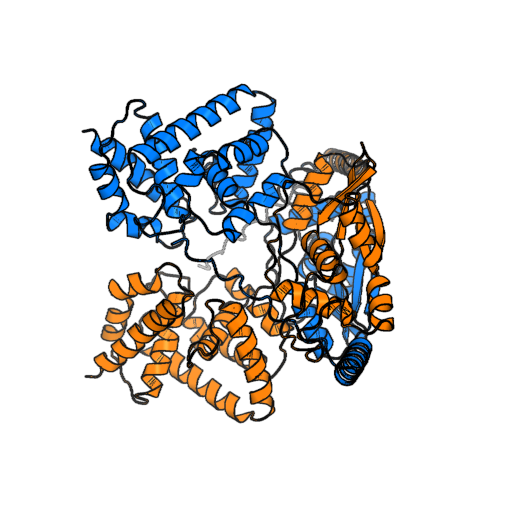281 -7.215 -10.555 1 87.38 244 ALA B N 1
ATOM 4974 C CA . ALA B 1 244 ? -4.27 -7.938 -9.781 1 87.38 244 ALA B CA 1
ATOM 4975 C C . ALA B 1 244 ? -4.781 -9.305 -9.352 1 87.38 244 ALA B C 1
ATOM 4977 O O . ALA B 1 244 ? -4.078 -10.312 -9.477 1 87.38 244 ALA B O 1
ATOM 4978 N N . ASP B 1 245 ? -5.984 -9.312 -8.891 1 84 245 ASP B N 1
ATOM 4979 C CA . ASP B 1 245 ? -6.602 -10.562 -8.461 1 84 245 ASP B CA 1
ATOM 4980 C C . ASP B 1 245 ? -6.758 -11.531 -9.633 1 84 245 ASP B C 1
ATOM 4982 O O . ASP B 1 245 ? -6.5 -12.734 -9.492 1 84 245 ASP B O 1
ATOM 4986 N N . TYR B 1 246 ? -7.227 -11.008 -10.734 1 92 246 TYR B N 1
ATOM 4987 C CA . TYR B 1 246 ? -7.43 -11.828 -11.922 1 92 246 TYR B CA 1
ATOM 4988 C C . TYR B 1 246 ? -6.113 -12.422 -12.414 1 92 246 TYR B C 1
ATOM 4990 O O . TYR B 1 246 ? -6.051 -13.609 -12.75 1 92 246 TYR B O 1
ATOM 4998 N N . LEU B 1 247 ? -5.086 -11.586 -12.414 1 94.88 247 LEU B N 1
ATOM 4999 C CA . LEU B 1 247 ? -3.77 -12.055 -12.844 1 94.88 247 LEU B CA 1
ATOM 5000 C C . LEU B 1 247 ? -3.248 -13.141 -11.906 1 94.88 247 LEU B C 1
ATOM 5002 O O . LEU B 1 247 ? -2.621 -14.102 -12.359 1 94.88 247 LEU B O 1
ATOM 5006 N N . PHE B 1 248 ? -3.5 -12.977 -10.656 1 90.12 248 PHE B N 1
ATOM 5007 C CA . PHE B 1 248 ? -3.049 -13.961 -9.672 1 90.12 248 PHE B CA 1
ATOM 5008 C C . PHE B 1 248 ? -3.729 -15.305 -9.898 1 90.12 248 PHE B C 1
ATOM 5010 O O . PHE B 1 248 ? -3.064 -16.344 -9.938 1 90.12 248 PHE B O 1
ATOM 5017 N N . GLU B 1 249 ? -4.996 -15.258 -10.062 1 89.38 249 GLU B N 1
ATOM 5018 C CA . GLU B 1 249 ? -5.754 -16.484 -10.297 1 89.38 249 GLU B CA 1
ATOM 5019 C C . GLU B 1 249 ? -5.348 -17.156 -11.602 1 89.38 249 GLU B C 1
ATOM 5021 O O . GLU B 1 249 ? -5.258 -18.375 -11.68 1 89.38 249 GLU B O 1
ATOM 5026 N N . TYR B 1 250 ? -5.164 -16.391 -12.594 1 94.88 250 TYR B N 1
ATOM 5027 C CA . TYR B 1 250 ? -4.707 -16.922 -13.867 1 94.88 250 TYR B CA 1
ATOM 5028 C C . TYR B 1 250 ? -3.35 -17.594 -13.727 1 94.88 250 TYR B C 1
ATOM 5030 O O . TYR B 1 250 ? -3.139 -18.688 -14.242 1 94.88 250 TYR B O 1
ATOM 5038 N N . ALA B 1 251 ? -2.453 -16.938 -13.031 1 94.5 251 ALA B N 1
ATOM 5039 C CA . ALA B 1 251 ? -1.11 -17.469 -12.836 1 94.5 251 ALA B CA 1
ATOM 5040 C C . ALA B 1 251 ? -1.157 -18.797 -12.078 1 94.5 251 ALA B C 1
ATOM 5042 O O . ALA B 1 251 ? -0.413 -19.719 -12.391 1 94.5 251 ALA B O 1
ATOM 5043 N N . LYS B 1 252 ? -1.989 -18.828 -11.109 1 89.88 252 LYS B N 1
ATOM 5044 C CA . LYS B 1 252 ? -2.17 -20.047 -10.328 1 89.88 252 LYS B CA 1
ATOM 5045 C C . LYS B 1 252 ? -2.654 -21.188 -11.203 1 89.88 252 LYS B C 1
ATOM 5047 O O . LYS B 1 252 ? -2.107 -22.297 -11.156 1 89.88 252 LYS B O 1
ATOM 5052 N N . ARG B 1 253 ? -3.619 -20.938 -11.992 1 93.12 253 ARG B N 1
ATOM 5053 C CA . ARG B 1 253 ? -4.156 -21.938 -12.906 1 93.12 253 ARG B CA 1
ATOM 5054 C C . ARG B 1 253 ? -3.102 -22.375 -13.914 1 93.12 253 ARG B C 1
ATOM 5056 O O . ARG B 1 253 ? -2.947 -23.578 -14.172 1 93.12 253 ARG B O 1
ATOM 5063 N N . MET B 1 254 ? -2.414 -21.422 -14.461 1 95.56 254 MET B N 1
ATOM 5064 C CA . MET B 1 254 ? -1.425 -21.734 -15.492 1 95.56 254 MET B CA 1
ATOM 5065 C C . MET B 1 254 ? -0.238 -22.484 -14.898 1 95.56 254 MET B C 1
ATOM 5067 O O . MET B 1 254 ? 0.356 -23.328 -15.562 1 95.56 254 MET B O 1
ATOM 5071 N N . ARG B 1 255 ? 0.134 -22.094 -13.648 1 93.31 255 ARG B N 1
ATOM 5072 C CA . ARG B 1 255 ? 1.174 -22.859 -12.969 1 93.31 255 ARG B CA 1
ATOM 5073 C C . ARG B 1 255 ? 0.844 -24.359 -12.969 1 93.31 255 ARG B C 1
ATOM 5075 O O . ARG B 1 255 ? 1.669 -25.172 -13.367 1 93.31 255 ARG B O 1
ATOM 5082 N N . ASP B 1 256 ? -0.345 -24.703 -12.617 1 92.94 256 ASP B N 1
ATOM 5083 C CA . ASP B 1 256 ? -0.785 -26.094 -12.547 1 92.94 256 ASP B CA 1
ATOM 5084 C C . ASP B 1 256 ? -0.891 -26.719 -13.938 1 92.94 256 ASP B C 1
ATOM 5086 O O . ASP B 1 256 ? -0.47 -27.859 -14.148 1 92.94 256 ASP B O 1
ATOM 5090 N N . GLU B 1 257 ? -1.422 -25.984 -14.891 1 96.12 257 GLU B N 1
ATOM 5091 C CA . GLU B 1 257 ? -1.598 -26.469 -16.25 1 96.12 257 GLU B CA 1
ATOM 5092 C C . GLU B 1 257 ? -0.253 -26.766 -16.906 1 96.12 257 GLU B C 1
ATOM 5094 O O . GLU B 1 257 ? -0.114 -27.75 -17.641 1 96.12 257 GLU B O 1
ATOM 5099 N N . LEU B 1 258 ? 0.701 -25.938 -16.656 1 96.81 258 LEU B N 1
ATOM 5100 C CA . LEU B 1 258 ? 1.998 -26.094 -17.312 1 96.81 258 LEU B CA 1
ATOM 5101 C C . LEU B 1 258 ? 2.797 -27.234 -16.688 1 96.81 258 LEU B C 1
ATOM 5103 O O . LEU B 1 258 ? 3.676 -27.797 -17.328 1 96.81 258 LEU B O 1
ATOM 5107 N N . VAL B 1 259 ? 2.502 -27.531 -15.43 1 94.38 259 VAL B N 1
ATOM 5108 C CA . VAL B 1 259 ? 3.109 -28.703 -14.805 1 94.38 259 VAL B CA 1
ATOM 5109 C C . VAL B 1 259 ? 2.578 -29.969 -15.453 1 94.38 259 VAL B C 1
ATOM 5111 O O . VAL B 1 259 ? 3.346 -30.891 -15.742 1 94.38 259 VAL B O 1
ATOM 5114 N N . GLU B 1 260 ? 1.344 -29.969 -15.688 1 95.88 260 GLU B N 1
ATOM 5115 C CA . GLU B 1 260 ? 0.693 -31.125 -16.281 1 95.88 260 GLU B CA 1
ATOM 5116 C C . GLU B 1 260 ? 1.009 -31.219 -17.781 1 95.88 260 GLU B C 1
ATOM 5118 O O . GLU B 1 260 ? 1.178 -32.312 -18.312 1 95.88 260 GLU B O 1
ATOM 5123 N N . ASN B 1 261 ? 1.066 -30.078 -18.438 1 97 261 ASN B N 1
ATOM 5124 C CA . ASN B 1 261 ? 1.274 -30.016 -19.891 1 97 261 ASN B CA 1
ATOM 5125 C C . ASN B 1 261 ? 2.34 -28.984 -20.25 1 97 261 ASN B C 1
ATOM 5127 O O . ASN B 1 261 ? 2.023 -27.922 -20.781 1 97 261 ASN B O 1
ATOM 5131 N N . PRO B 1 262 ? 3.588 -29.312 -20.172 1 95.19 262 PRO B N 1
ATOM 5132 C CA . PRO B 1 262 ? 4.688 -28.359 -20.375 1 95.19 262 PRO B CA 1
ATOM 5133 C C . PRO B 1 262 ? 4.727 -27.781 -21.781 1 95.19 262 PRO B C 1
ATOM 5135 O O . PRO B 1 262 ? 5.262 -26.688 -22 1 95.19 262 PRO B O 1
ATOM 5138 N N . GLU B 1 263 ? 4.168 -28.516 -22.734 1 96.19 263 GLU B N 1
ATOM 5139 C CA . GLU B 1 263 ? 4.188 -28.062 -24.125 1 96.19 263 GLU B CA 1
ATOM 5140 C C . GLU B 1 263 ? 3.389 -26.781 -24.297 1 96.19 263 GLU B C 1
ATOM 5142 O O . GLU B 1 263 ? 3.611 -26.031 -25.25 1 96.19 263 GLU B O 1
ATOM 5147 N N . ILE B 1 264 ? 2.465 -26.594 -23.422 1 97.38 264 ILE B N 1
ATOM 5148 C CA . ILE B 1 264 ? 1.664 -25.375 -23.469 1 97.38 264 ILE B CA 1
ATOM 5149 C C . ILE B 1 264 ? 2.572 -24.141 -23.312 1 97.38 264 ILE B C 1
ATOM 5151 O O . ILE B 1 264 ? 2.332 -23.109 -23.938 1 97.38 264 ILE B O 1
ATOM 5155 N N . ALA B 1 265 ? 3.641 -24.234 -22.562 1 97.81 265 ALA B N 1
ATOM 5156 C CA . ALA B 1 265 ? 4.59 -23.141 -22.375 1 97.81 265 ALA B CA 1
ATOM 5157 C C . ALA B 1 265 ? 5.238 -22.75 -23.703 1 97.81 265 ALA B C 1
ATOM 5159 O O . ALA B 1 265 ? 5.465 -21.562 -23.969 1 97.81 265 ALA B O 1
ATOM 5160 N N . ASP B 1 266 ? 5.547 -23.75 -24.453 1 97.5 266 ASP B N 1
ATOM 5161 C CA . ASP B 1 266 ? 6.156 -23.484 -25.75 1 97.5 266 ASP B CA 1
ATOM 5162 C C . ASP B 1 266 ? 5.203 -22.719 -26.672 1 97.5 266 ASP B C 1
ATOM 5164 O O . ASP B 1 266 ? 5.617 -21.812 -27.391 1 97.5 266 ASP B O 1
ATOM 5168 N N . ALA B 1 267 ? 3.988 -23.172 -26.625 1 97.25 267 ALA B N 1
ATOM 5169 C CA . ALA B 1 267 ? 2.975 -22.484 -27.422 1 97.25 267 ALA B CA 1
ATOM 5170 C C . ALA B 1 267 ? 2.822 -21.031 -26.984 1 97.25 267 ALA B C 1
ATOM 5172 O O . ALA B 1 267 ? 2.709 -20.141 -27.812 1 97.25 267 ALA B O 1
ATOM 5173 N N . MET B 1 268 ? 2.811 -20.828 -25.75 1 98.19 268 MET B N 1
ATOM 5174 C CA . MET B 1 268 ? 2.695 -19.484 -25.188 1 98.19 268 MET B CA 1
ATOM 5175 C C . MET B 1 268 ? 3.896 -18.625 -25.578 1 98.19 268 MET B C 1
ATOM 5177 O O . MET B 1 268 ? 3.738 -17.453 -25.953 1 98.19 268 MET B O 1
ATOM 5181 N N . ARG B 1 269 ? 5.055 -19.219 -25.469 1 98.38 269 ARG B N 1
ATOM 5182 C CA . ARG B 1 269 ? 6.293 -18.547 -25.859 1 98.38 269 ARG B CA 1
ATOM 5183 C C . ARG B 1 269 ? 6.234 -18.109 -27.328 1 98.38 269 ARG B C 1
ATOM 5185 O O . ARG B 1 269 ? 6.547 -16.953 -27.641 1 98.38 269 ARG B O 1
ATOM 5192 N N . GLY B 1 270 ? 5.84 -19.031 -28.125 1 98 270 GLY B N 1
ATOM 5193 C CA . GLY B 1 270 ? 5.723 -18.734 -29.547 1 98 270 GLY B CA 1
ATOM 5194 C C . GLY B 1 270 ? 4.738 -17.625 -29.844 1 98 270 GLY B C 1
ATOM 5195 O O . GLY B 1 270 ? 5.016 -16.734 -30.656 1 98 270 GLY B O 1
ATOM 5196 N N . GLU B 1 271 ? 3.596 -17.672 -29.203 1 97.69 271 GLU B N 1
ATOM 5197 C CA . GLU B 1 271 ? 2.559 -16.656 -29.391 1 97.69 271 GLU B CA 1
ATOM 5198 C C . GLU B 1 271 ? 3.061 -15.273 -28.984 1 97.69 271 GLU B C 1
ATOM 5200 O O . GLU B 1 271 ? 2.807 -14.289 -29.688 1 97.69 271 GLU B O 1
ATOM 5205 N N . PHE B 1 272 ? 3.732 -15.188 -27.891 1 98.75 272 PHE B N 1
ATOM 5206 C CA . PHE B 1 272 ? 4.262 -13.922 -27.391 1 98.75 272 PHE B CA 1
ATOM 5207 C C . PHE B 1 272 ? 5.289 -13.344 -28.359 1 98.75 272 PHE B C 1
ATOM 5209 O O . PHE B 1 272 ? 5.195 -12.18 -28.75 1 98.75 272 PHE B O 1
ATOM 5216 N N . HIS B 1 273 ? 6.242 -14.148 -28.766 1 98.5 273 HIS B N 1
ATOM 5217 C CA . HIS B 1 273 ? 7.297 -13.688 -29.656 1 98.5 273 HIS B CA 1
ATOM 5218 C C . HIS B 1 273 ? 6.727 -13.281 -31.016 1 98.5 273 HIS B C 1
ATOM 5220 O O . HIS B 1 273 ? 7.145 -12.273 -31.594 1 98.5 273 HIS B O 1
ATOM 5226 N N . ARG B 1 274 ? 5.789 -14.062 -31.516 1 98.06 274 ARG B N 1
ATOM 5227 C CA . ARG B 1 274 ? 5.16 -13.734 -32.781 1 98.06 274 ARG B CA 1
ATOM 5228 C C . ARG B 1 274 ? 4.477 -12.375 -32.719 1 98.06 274 ARG B C 1
ATOM 5230 O O . ARG B 1 274 ? 4.605 -11.562 -33.656 1 98.06 274 ARG B O 1
ATOM 5237 N N . THR B 1 275 ? 3.748 -12.164 -31.656 1 98.56 275 THR B N 1
ATOM 5238 C CA . THR B 1 275 ? 3.021 -10.914 -31.5 1 98.56 275 THR B CA 1
ATOM 5239 C C . THR B 1 275 ? 3.988 -9.742 -31.359 1 98.56 275 THR B C 1
ATOM 5241 O O . THR B 1 275 ? 3.818 -8.711 -32 1 98.56 275 THR B O 1
ATOM 5244 N N . MET B 1 276 ? 5.027 -9.883 -30.469 1 98.62 276 MET B N 1
ATOM 5245 C CA . MET B 1 276 ? 5.992 -8.812 -30.25 1 98.62 276 MET B CA 1
AT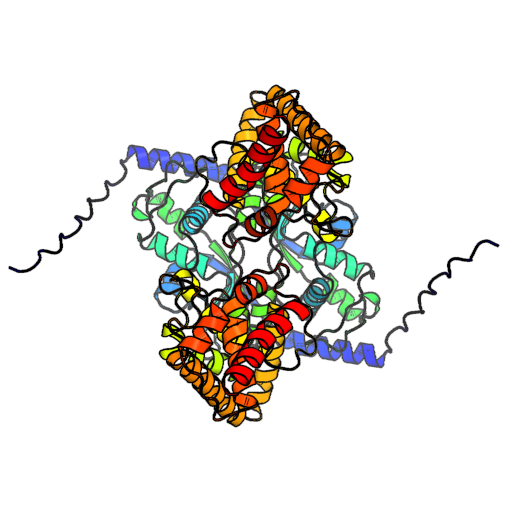OM 5246 C C . MET B 1 276 ? 6.766 -8.5 -31.531 1 98.62 276 MET B C 1
ATOM 5248 O O . MET B 1 276 ? 7.023 -7.336 -31.828 1 98.62 276 MET B O 1
ATOM 5252 N N . ASP B 1 277 ? 7.152 -9.523 -32.25 1 97.75 277 ASP B N 1
ATOM 5253 C CA . ASP B 1 277 ? 7.867 -9.336 -33.5 1 97.75 277 ASP B CA 1
ATOM 5254 C C . ASP B 1 277 ? 7.008 -8.578 -34.5 1 97.75 277 ASP B C 1
ATOM 5256 O O . ASP B 1 277 ? 7.504 -7.695 -35.219 1 97.75 277 ASP B O 1
ATOM 5260 N N . PHE B 1 278 ? 5.762 -8.969 -34.562 1 98.25 278 PHE B N 1
ATOM 5261 C CA . PHE B 1 278 ? 4.832 -8.281 -35.469 1 98.25 278 PHE B CA 1
ATOM 5262 C C . PHE B 1 278 ? 4.75 -6.797 -35.125 1 98.25 278 PHE B C 1
ATOM 5264 O O . PHE B 1 278 ? 4.824 -5.941 -36 1 98.25 278 PHE B O 1
ATOM 5271 N N . ILE B 1 279 ? 4.598 -6.496 -33.875 1 98.25 279 ILE B N 1
ATOM 5272 C CA . ILE B 1 279 ? 4.465 -5.117 -33.406 1 98.25 279 ILE B CA 1
ATOM 5273 C C . ILE B 1 279 ? 5.754 -4.352 -33.688 1 98.25 279 ILE B C 1
ATOM 5275 O O . ILE B 1 279 ? 5.715 -3.205 -34.156 1 98.25 279 ILE B O 1
ATOM 5279 N N . ASN B 1 280 ? 6.848 -4.969 -33.406 1 97.38 280 ASN B N 1
ATOM 5280 C CA . ASN B 1 280 ? 8.148 -4.348 -33.625 1 97.38 280 ASN B CA 1
ATOM 5281 C C . ASN B 1 280 ? 8.336 -3.967 -35.094 1 97.38 280 ASN B C 1
ATOM 5283 O O . ASN B 1 280 ? 8.93 -2.934 -35.406 1 97.38 280 ASN B O 1
ATOM 5287 N N . HIS B 1 281 ? 7.824 -4.719 -35.969 1 95.94 281 HIS B N 1
ATOM 5288 C CA . HIS B 1 281 ? 8.008 -4.512 -37.406 1 95.94 281 HIS B CA 1
ATOM 5289 C C . HIS B 1 281 ? 6.949 -3.557 -37.938 1 95.94 281 HIS B C 1
ATOM 5291 O O . HIS B 1 281 ? 7.199 -2.852 -38.938 1 95.94 281 HIS B O 1
ATOM 5297 N N . SER B 1 282 ? 5.805 -3.549 -37.344 1 95.94 282 SER B N 1
ATOM 5298 C CA . SER B 1 282 ? 4.66 -2.898 -37.969 1 95.94 282 SER B CA 1
ATOM 5299 C C . SER B 1 282 ? 4.383 -1.536 -37.344 1 95.94 282 SER B C 1
ATOM 5301 O O . SER B 1 282 ? 3.57 -0.764 -37.844 1 95.94 282 SER B O 1
ATOM 5303 N N . THR B 1 283 ? 4.906 -1.228 -36.219 1 94.81 283 THR B N 1
ATOM 5304 C CA . THR B 1 283 ? 4.691 0.056 -35.562 1 94.81 283 THR B CA 1
ATOM 5305 C C . THR B 1 283 ? 5.992 0.85 -35.469 1 94.81 283 THR B C 1
ATOM 5307 O O . THR B 1 283 ? 7.07 0.269 -35.375 1 94.81 283 THR B O 1
ATOM 5310 N N . PRO B 1 284 ? 5.91 2.164 -35.5 1 91.81 284 PRO B N 1
ATOM 5311 C CA . PRO B 1 284 ? 7.133 2.973 -35.469 1 91.81 284 PRO B CA 1
ATOM 5312 C C . PRO B 1 284 ? 7.766 3.035 -34.094 1 91.81 284 PRO B C 1
ATOM 5314 O O . PRO B 1 284 ? 8.984 3.197 -33.969 1 91.81 284 PRO B O 1
ATOM 5317 N N . TYR B 1 285 ? 7.023 2.998 -33.125 1 92.81 285 TYR B N 1
ATOM 5318 C CA . TYR B 1 285 ? 7.625 3.213 -31.797 1 92.81 285 TYR B CA 1
ATOM 5319 C C . TYR B 1 285 ? 7.031 2.27 -30.766 1 92.81 285 TYR B C 1
ATOM 5321 O O . TYR B 1 285 ? 6.992 2.59 -29.578 1 92.81 285 TYR B O 1
ATOM 5329 N N . GLY B 1 286 ? 6.543 1.089 -31.156 1 94.94 286 GLY B N 1
ATOM 5330 C CA . GLY B 1 286 ? 6.094 0.06 -30.234 1 94.94 286 GLY B CA 1
ATOM 5331 C C . GLY B 1 286 ? 4.922 0.498 -29.375 1 94.94 286 GLY B C 1
ATOM 5332 O O . GLY B 1 286 ? 3.914 0.986 -29.906 1 94.94 286 GLY B O 1
ATOM 5333 N N . PHE B 1 287 ? 5.098 0.405 -28.047 1 97.38 287 PHE B N 1
ATOM 5334 C CA . PHE B 1 287 ? 3.992 0.672 -27.141 1 97.38 287 PHE B CA 1
ATOM 5335 C C . PHE B 1 287 ? 4.031 2.115 -26.641 1 97.38 287 PHE B C 1
ATOM 5337 O O . PHE B 1 287 ? 3.166 2.541 -25.875 1 97.38 287 PHE B O 1
ATOM 5344 N N . ARG B 1 288 ? 4.984 2.891 -27.156 1 94.44 288 ARG B N 1
ATOM 5345 C CA . ARG B 1 288 ? 5.141 4.285 -26.75 1 94.44 288 ARG B CA 1
ATOM 5346 C C . ARG B 1 288 ? 4.012 5.145 -27.312 1 94.44 288 ARG B C 1
ATOM 5348 O O . ARG B 1 288 ? 3.445 4.832 -28.359 1 94.44 288 ARG B O 1
ATOM 5355 N N . LYS B 1 289 ? 3.797 6.312 -26.641 1 91.19 289 LYS B N 1
ATOM 5356 C CA . LYS B 1 289 ? 2.791 7.262 -27.109 1 91.19 289 LYS B CA 1
ATOM 5357 C C . LYS B 1 289 ? 3.25 7.957 -28.391 1 91.19 289 LYS B C 1
ATOM 5359 O O . LYS B 1 289 ? 2.432 8.281 -29.25 1 91.19 289 LYS B O 1
ATOM 5364 N N . ASN B 1 290 ? 4.43 8.297 -28.422 1 91.19 290 ASN B N 1
ATOM 5365 C CA . ASN B 1 290 ? 5.074 8.922 -29.578 1 91.19 290 ASN B CA 1
ATOM 5366 C C . ASN B 1 290 ? 6.57 8.609 -29.609 1 91.19 290 ASN B C 1
ATOM 5368 O O . ASN B 1 290 ? 7.066 7.816 -28.812 1 91.19 290 ASN B O 1
ATOM 5372 N N . ASP B 1 291 ? 7.258 9.18 -30.531 1 90.25 291 ASP B N 1
ATOM 5373 C CA . ASP B 1 291 ? 8.648 8.82 -30.781 1 90.25 291 ASP B CA 1
ATOM 5374 C C . ASP B 1 291 ? 9.562 9.32 -29.656 1 90.25 291 ASP B C 1
ATOM 5376 O O . ASP B 1 291 ? 10.664 8.805 -29.484 1 90.25 291 ASP B O 1
ATOM 5380 N N . ARG B 1 292 ? 9.117 10.211 -28.828 1 92.12 292 ARG B N 1
ATOM 5381 C CA . ARG B 1 292 ? 9.961 10.812 -27.797 1 92.12 292 ARG B CA 1
ATOM 5382 C C . ARG B 1 292 ? 9.617 10.258 -26.422 1 92.12 292 ARG B C 1
ATOM 5384 O O . ARG B 1 292 ? 10.375 10.43 -25.469 1 92.12 292 ARG B O 1
ATOM 5391 N N . ALA B 1 293 ? 8.523 9.555 -26.422 1 91.62 293 ALA B N 1
ATOM 5392 C CA . ALA B 1 293 ? 8.055 9.062 -25.125 1 91.62 293 ALA B CA 1
ATOM 5393 C C . ALA B 1 293 ? 9 8.008 -24.562 1 91.62 293 ALA B C 1
ATOM 5395 O O . ALA B 1 293 ? 9.547 7.191 -25.312 1 91.62 293 ALA B O 1
ATOM 5396 N N . THR B 1 294 ? 9.234 8.031 -23.266 1 92.44 294 THR B N 1
ATOM 5397 C CA . THR B 1 294 ? 10.164 7.117 -22.609 1 92.44 294 THR B CA 1
ATOM 5398 C C . THR B 1 294 ? 9.43 6.172 -21.672 1 92.44 294 THR B C 1
ATOM 5400 O O . THR B 1 294 ? 10.047 5.488 -20.844 1 92.44 294 THR B O 1
ATOM 5403 N N . ALA B 1 295 ? 8.133 6.18 -21.734 1 92.56 295 ALA B N 1
ATOM 5404 C CA . ALA B 1 295 ? 7.324 5.34 -20.844 1 92.56 295 ALA B CA 1
ATOM 5405 C C . ALA B 1 295 ? 6.41 4.422 -21.656 1 92.56 295 ALA B C 1
ATOM 5407 O O . ALA B 1 295 ? 6.199 4.637 -22.859 1 92.56 295 ALA B O 1
ATOM 5408 N N . THR B 1 296 ? 5.895 3.361 -21.062 1 95 296 THR B N 1
ATOM 5409 C CA . THR B 1 296 ? 4.945 2.408 -21.641 1 95 296 THR B CA 1
ATOM 5410 C C . THR B 1 296 ? 3.635 2.418 -20.859 1 95 296 THR B C 1
ATOM 5412 O O . THR B 1 296 ? 3.482 1.685 -19.875 1 95 296 THR B O 1
ATOM 5415 N N . PRO B 1 297 ? 2.713 3.229 -21.344 1 93.19 297 PRO B N 1
ATOM 5416 C CA . PRO B 1 297 ? 1.431 3.236 -20.641 1 93.19 297 PRO B CA 1
ATOM 5417 C C . PRO B 1 297 ? 0.722 1.885 -20.688 1 93.19 297 PRO B C 1
ATOM 5419 O O . PRO B 1 297 ? 0.612 1.279 -21.75 1 93.19 297 PRO B O 1
ATOM 5422 N N . LYS B 1 298 ? 0.19 1.446 -19.562 1 94.38 298 LYS B N 1
ATOM 5423 C CA . LYS B 1 298 ? -0.36 0.102 -19.406 1 94.38 298 LYS B CA 1
ATOM 5424 C C . LYS B 1 298 ? -1.545 -0.113 -20.344 1 94.38 298 LYS B C 1
ATOM 5426 O O . LYS B 1 298 ? -1.646 -1.153 -21 1 94.38 298 LYS B O 1
ATOM 5431 N N . THR B 1 299 ? -2.469 0.886 -20.422 1 94.94 299 THR B N 1
ATOM 5432 C CA . THR B 1 299 ? -3.67 0.732 -21.234 1 94.94 299 THR B CA 1
ATOM 5433 C C . THR B 1 299 ? -3.316 0.697 -22.719 1 94.94 299 THR B C 1
ATOM 5435 O O . THR B 1 299 ? -3.939 -0.034 -23.484 1 94.94 299 THR B O 1
ATOM 5438 N N . ARG B 1 300 ? -2.396 1.509 -23.094 1 95.69 300 ARG B N 1
ATOM 5439 C CA . ARG B 1 300 ? -1.913 1.497 -24.469 1 95.69 300 ARG B CA 1
ATOM 5440 C C . ARG B 1 300 ? -1.284 0.152 -24.812 1 95.69 300 ARG B C 1
ATOM 5442 O O . ARG B 1 300 ? -1.557 -0.408 -25.875 1 95.69 300 ARG B O 1
ATOM 5449 N N . TYR B 1 301 ? -0.46 -0.358 -23.938 1 98 301 TYR B N 1
ATOM 5450 C CA . TYR B 1 301 ? 0.151 -1.671 -24.109 1 98 301 TYR B CA 1
ATOM 5451 C C . TYR B 1 301 ? -0.911 -2.752 -24.266 1 98 301 TYR B C 1
ATOM 5453 O O . TYR B 1 301 ? -0.832 -3.576 -25.188 1 98 301 TYR B O 1
ATOM 5461 N N . GLU B 1 302 ? -1.858 -2.777 -23.359 1 97.75 302 GLU B N 1
ATOM 5462 C CA . GLU B 1 302 ? -2.916 -3.781 -23.391 1 97.75 302 GLU B CA 1
ATOM 5463 C C . GLU B 1 302 ? -3.648 -3.768 -24.734 1 97.75 302 GLU B C 1
ATOM 5465 O O . GLU B 1 302 ? -3.869 -4.82 -25.344 1 97.75 302 GLU B O 1
ATOM 5470 N N . ALA B 1 303 ? -3.969 -2.607 -25.156 1 98 303 ALA B N 1
ATOM 5471 C CA . ALA B 1 303 ? -4.691 -2.459 -26.406 1 98 303 ALA B CA 1
ATOM 5472 C C . ALA B 1 303 ? -3.881 -3.014 -27.578 1 98 303 ALA B C 1
ATOM 5474 O O . ALA B 1 303 ? -4.363 -3.865 -28.328 1 98 303 ALA B O 1
ATOM 5475 N N . ILE B 1 304 ? -2.688 -2.582 -27.688 1 98.44 304 ILE B N 1
ATOM 5476 C CA . ILE B 1 304 ? -1.851 -2.895 -28.844 1 98.44 304 ILE B CA 1
ATOM 5477 C C . ILE B 1 304 ? -1.428 -4.363 -28.797 1 98.44 304 ILE B C 1
ATOM 5479 O O . ILE B 1 304 ? -1.578 -5.094 -29.781 1 98.44 304 ILE B O 1
ATOM 5483 N N . ALA B 1 305 ? -0.934 -4.801 -27.656 1 98.75 305 ALA B N 1
ATOM 5484 C CA . ALA B 1 305 ? -0.395 -6.152 -27.531 1 98.75 305 ALA B CA 1
ATOM 5485 C C . ALA B 1 305 ? -1.495 -7.199 -27.688 1 98.75 305 ALA B C 1
ATOM 5487 O O . ALA B 1 305 ? -1.384 -8.109 -28.5 1 98.75 305 ALA B O 1
ATOM 5488 N N . ILE B 1 306 ? -2.525 -7.047 -26.922 1 98.5 306 ILE B N 1
ATOM 5489 C CA . ILE B 1 306 ? -3.574 -8.062 -26.891 1 98.5 306 ILE B CA 1
ATOM 5490 C C . ILE B 1 306 ? -4.422 -7.957 -28.156 1 98.5 306 ILE B C 1
ATOM 5492 O O . ILE B 1 306 ? -4.844 -8.977 -28.719 1 98.5 306 ILE B O 1
ATOM 5496 N N . GLY B 1 307 ? -4.684 -6.727 -28.594 1 98.31 307 GLY B N 1
ATOM 5497 C CA . GLY B 1 307 ? -5.383 -6.566 -29.859 1 98.31 307 GLY B CA 1
ATOM 5498 C C . GLY B 1 307 ? -4.664 -7.207 -31.031 1 98.31 307 GLY B C 1
ATOM 5499 O O . GLY B 1 307 ? -5.289 -7.855 -31.875 1 98.31 307 GLY B O 1
ATOM 5500 N N . THR B 1 308 ? -3.4 -7 -31.094 1 98.38 308 THR B N 1
ATOM 5501 C CA . THR B 1 308 ? -2.586 -7.59 -32.156 1 98.38 308 THR B CA 1
ATOM 5502 C C . THR B 1 308 ? -2.602 -9.117 -32.062 1 98.38 308 THR B C 1
ATOM 5504 O O . THR B 1 308 ? -2.721 -9.805 -33.062 1 98.38 308 THR B O 1
ATOM 5507 N N . LYS B 1 309 ? -2.439 -9.602 -30.828 1 98.38 309 LYS B N 1
ATOM 5508 C CA . LYS B 1 309 ? -2.516 -11.047 -30.625 1 98.38 309 LYS B CA 1
ATOM 5509 C C . LYS B 1 309 ? -3.814 -11.609 -31.203 1 98.38 309 LYS B C 1
ATOM 5511 O O . LYS B 1 309 ? -3.799 -12.602 -31.938 1 98.38 309 LYS B O 1
ATOM 5516 N N . GLN B 1 310 ? -4.855 -11.023 -30.859 1 97.75 310 GLN B N 1
ATOM 5517 C CA . GLN B 1 310 ? -6.168 -11.5 -31.281 1 97.75 310 GLN B CA 1
ATOM 5518 C C . GLN B 1 310 ? -6.324 -11.383 -32.812 1 97.75 310 GLN B C 1
ATOM 5520 O O . GLN B 1 310 ? -6.938 -12.25 -33.438 1 97.75 310 GLN B O 1
ATOM 5525 N N . ALA B 1 311 ? -5.805 -10.352 -33.375 1 98 311 ALA B N 1
ATOM 5526 C CA . ALA B 1 311 ? -5.844 -10.195 -34.812 1 98 311 ALA B CA 1
ATOM 5527 C C . ALA B 1 311 ? -5.066 -11.305 -35.5 1 98 311 ALA B C 1
ATOM 5529 O O . ALA B 1 311 ? -5.547 -11.898 -36.469 1 98 311 ALA B O 1
ATOM 5530 N N . LEU B 1 312 ? -3.91 -11.586 -34.969 1 97.5 312 LEU B N 1
ATOM 5531 C CA . LEU B 1 312 ? -3.051 -12.609 -35.562 1 97.5 312 LEU B CA 1
ATOM 5532 C C . LEU B 1 312 ? -3.666 -13.992 -35.406 1 97.5 312 LEU B C 1
ATOM 5534 O O . LEU B 1 312 ? -3.43 -14.883 -36.219 1 97.5 312 LEU B O 1
ATOM 5538 N N . GLU B 1 313 ? -4.414 -14.203 -34.344 1 96.62 313 GLU B N 1
ATOM 5539 C CA . GLU B 1 313 ? -5.129 -15.461 -34.156 1 96.62 313 GLU B CA 1
ATOM 5540 C C . GLU B 1 313 ? -6.176 -15.664 -35.25 1 96.62 313 GLU B C 1
ATOM 5542 O O . GLU B 1 313 ? -6.395 -16.797 -35.688 1 96.62 313 GLU B O 1
ATOM 5547 N N . ARG B 1 314 ? -6.754 -14.641 -35.656 1 95.69 314 ARG B N 1
ATOM 5548 C CA . ARG B 1 314 ? -7.797 -14.695 -36.656 1 95.69 314 ARG B CA 1
ATOM 5549 C C . ARG B 1 314 ? -7.195 -14.75 -38.062 1 95.69 314 ARG B C 1
ATOM 5551 O O . ARG B 1 314 ? -7.746 -15.391 -38.969 1 95.69 314 ARG B O 1
ATOM 5558 N N . MET B 1 315 ? -6.129 -14.031 -38.25 1 96.56 315 MET B N 1
ATOM 5559 C CA . MET B 1 315 ? -5.414 -13.984 -39.531 1 96.56 315 MET B CA 1
ATOM 5560 C C . MET B 1 315 ? -3.916 -14.164 -39.312 1 96.56 315 MET B C 1
ATOM 5562 O O . MET B 1 315 ? -3.158 -13.195 -39.344 1 96.56 315 MET B O 1
ATOM 5566 N N . PRO B 1 316 ? -3.404 -15.391 -39.281 1 95.38 316 PRO B N 1
ATOM 5567 C CA . PRO B 1 316 ? -2.012 -15.688 -38.938 1 95.38 316 PRO B CA 1
ATOM 5568 C C . PRO B 1 316 ? -1.02 -15.055 -39.906 1 95.38 316 PRO B C 1
ATOM 5570 O O . PRO B 1 316 ? 0.122 -14.773 -39.531 1 95.38 316 PRO B O 1
ATOM 5573 N N . ASP B 1 317 ? -1.449 -14.789 -41.156 1 94.31 317 ASP B N 1
ATOM 5574 C CA . ASP B 1 317 ? -0.553 -14.227 -42.156 1 94.31 317 ASP B CA 1
ATOM 5575 C C . ASP B 1 317 ? -0.792 -12.727 -42.312 1 94.31 317 ASP B C 1
ATOM 5577 O O . ASP B 1 317 ? -0.49 -12.148 -43.344 1 94.31 317 ASP B O 1
ATOM 5581 N N . LEU B 1 318 ? -1.351 -12.094 -41.25 1 95.88 318 LEU B N 1
ATOM 5582 C CA . LEU B 1 318 ? -1.684 -10.672 -41.281 1 95.88 318 LEU B CA 1
ATOM 5583 C C . LEU B 1 318 ? -0.452 -9.828 -41.562 1 95.88 318 LEU B C 1
ATOM 5585 O O . LEU B 1 318 ? 0.623 -10.062 -41 1 95.88 318 LEU B O 1
ATOM 5589 N N . GLN B 1 319 ? -0.561 -8.961 -42.594 1 94 319 GLN B N 1
ATOM 5590 C CA . GLN B 1 319 ? 0.45 -7.961 -42.906 1 94 319 GLN B CA 1
ATOM 5591 C C . GLN B 1 319 ? -0.143 -6.555 -42.875 1 94 319 GLN B C 1
ATOM 5593 O O . GLN B 1 319 ? -1.213 -6.312 -43.438 1 94 319 GLN B O 1
ATOM 5598 N N . VAL B 1 320 ? 0.46 -5.762 -42.125 1 94.38 320 VAL B N 1
ATOM 5599 C CA . VAL B 1 320 ? -0.028 -4.391 -42 1 94.38 320 VAL B CA 1
ATOM 5600 C C . VAL B 1 320 ? 1.12 -3.41 -42.219 1 94.38 320 VAL B C 1
ATOM 5602 O O . VAL B 1 320 ? 2.201 -3.562 -41.656 1 94.38 320 VAL B O 1
ATOM 5605 N N . GLU B 1 321 ? 0.874 -2.43 -43.094 1 93.56 321 GLU B N 1
ATOM 5606 C CA . GLU B 1 321 ? 1.864 -1.383 -43.344 1 93.56 321 GLU B CA 1
ATOM 5607 C C . GLU B 1 321 ? 2.049 -0.52 -42.094 1 93.56 321 GLU B C 1
ATOM 5609 O O . GLU B 1 321 ? 1.081 -0.218 -41.375 1 93.56 321 GLU B O 1
ATOM 5614 N N . GLU B 1 322 ? 3.205 -0.1 -41.844 1 94.62 322 GLU B N 1
ATOM 5615 C CA . GLU B 1 322 ? 3.549 0.708 -40.656 1 94.62 322 GLU B CA 1
ATOM 5616 C C . GLU B 1 322 ? 2.674 1.956 -40.594 1 94.62 322 GLU B C 1
ATOM 5618 O O . GLU B 1 322 ? 2.211 2.326 -39.5 1 94.62 322 GLU B O 1
ATOM 5623 N N . GLU B 1 323 ? 2.461 2.584 -41.719 1 94.06 323 GLU B N 1
ATOM 5624 C CA . GLU B 1 323 ? 1.697 3.826 -41.781 1 94.06 323 GLU B CA 1
ATOM 5625 C C . GLU B 1 323 ? 0.259 3.607 -41.312 1 94.06 323 GLU B C 1
ATOM 5627 O O . GLU B 1 323 ? -0.32 4.465 -40.656 1 94.06 323 GLU B O 1
ATOM 5632 N N . LYS B 1 324 ? -0.298 2.492 -41.688 1 94.12 324 LYS B N 1
ATOM 5633 C CA . LYS B 1 324 ? -1.673 2.18 -41.312 1 94.12 324 LYS B CA 1
ATOM 5634 C C . LYS B 1 324 ? -1.784 1.918 -39.812 1 94.12 324 LYS B C 1
ATOM 5636 O O . LYS B 1 324 ? -2.746 2.348 -39.188 1 94.12 324 LYS B O 1
ATOM 5641 N N . PHE B 1 325 ? -0.82 1.165 -39.312 1 95.94 325 PHE B N 1
ATOM 5642 C CA . PHE B 1 325 ? -0.807 0.915 -37.875 1 95.94 325 PHE B CA 1
ATOM 5643 C C . PHE B 1 325 ? -0.608 2.213 -37.125 1 95.94 325 PHE B C 1
ATOM 5645 O O . PHE B 1 325 ? -1.25 2.434 -36.094 1 95.94 325 PHE B O 1
ATOM 5652 N N . LYS B 1 326 ? 0.251 3.029 -37.594 1 95 326 LYS B N 1
ATOM 5653 C CA . LYS B 1 326 ? 0.521 4.332 -37 1 95 326 LYS B CA 1
ATOM 5654 C C . LYS B 1 326 ? -0.748 5.176 -36.938 1 95 326 LYS B C 1
ATOM 5656 O O . LYS B 1 326 ? -1.021 5.805 -35.906 1 95 326 LYS B O 1
ATOM 5661 N N . GLU B 1 327 ? -1.501 5.18 -38 1 94.56 327 GLU B N 1
ATOM 5662 C CA . GLU B 1 327 ? -2.756 5.926 -38.031 1 94.56 327 GLU B CA 1
ATOM 5663 C C . GLU B 1 327 ? -3.725 5.43 -36.969 1 94.56 327 GLU B C 1
ATOM 5665 O O . GLU B 1 327 ? -4.434 6.227 -36.344 1 94.56 327 GLU B O 1
ATOM 5670 N N . LEU B 1 328 ? -3.746 4.156 -36.781 1 95.31 328 LEU B N 1
ATOM 5671 C CA . LEU B 1 328 ? -4.625 3.535 -35.812 1 95.31 328 LEU B CA 1
ATOM 5672 C C . LEU B 1 328 ? -4.27 3.99 -34.375 1 95.31 328 LEU B C 1
ATOM 5674 O O . LEU B 1 328 ? -5.148 4.371 -33.625 1 95.31 328 LEU B O 1
ATOM 5678 N N . ILE B 1 329 ? -2.971 4.051 -34.031 1 95.69 329 ILE B N 1
ATOM 5679 C CA . ILE B 1 329 ? -2.57 4.27 -32.656 1 95.69 329 ILE B CA 1
ATOM 5680 C C . ILE B 1 329 ? -2.357 5.762 -32.406 1 95.69 329 ILE B C 1
ATOM 5682 O O . ILE B 1 329 ? -2.123 6.18 -31.266 1 95.69 329 ILE B O 1
ATOM 5686 N N . GLU B 1 330 ? -2.453 6.598 -33.438 1 94.5 330 GLU B N 1
ATOM 5687 C CA . GLU B 1 330 ? -2.336 8.047 -33.25 1 94.5 330 GLU B CA 1
ATOM 5688 C C . GLU B 1 330 ? -3.693 8.727 -33.406 1 94.5 330 GLU B C 1
ATOM 5690 O O . GLU B 1 330 ? -3.791 9.953 -33.281 1 94.5 330 GLU B O 1
ATOM 5695 N N . SER B 1 331 ? -4.688 7.945 -33.656 1 94.12 331 SER B N 1
ATOM 5696 C CA . SER B 1 331 ? -6.023 8.508 -33.812 1 94.12 331 SER B CA 1
ATOM 5697 C C . SER B 1 331 ? -6.543 9.117 -32.531 1 94.12 331 SER B C 1
ATOM 5699 O O . SER B 1 331 ? -6.203 8.648 -31.438 1 94.12 331 SER B O 1
ATOM 5701 N N . ASP B 1 332 ? -7.379 10.117 -32.656 1 90.88 332 ASP B N 1
ATOM 5702 C CA . ASP B 1 332 ? -8.031 10.734 -31.5 1 90.88 332 ASP B CA 1
ATOM 5703 C C . ASP B 1 332 ? -8.898 9.727 -30.766 1 90.88 332 ASP B C 1
ATOM 5705 O O . ASP B 1 332 ? -8.984 9.766 -29.531 1 90.88 332 ASP B O 1
ATOM 5709 N N . ARG B 1 333 ? -9.445 8.93 -31.516 1 91.81 333 ARG B N 1
ATOM 5710 C CA . ARG B 1 333 ? -10.312 7.91 -30.938 1 91.81 333 ARG B CA 1
ATOM 5711 C C . ARG B 1 333 ? -9.516 6.957 -30.047 1 91.81 333 ARG B C 1
ATOM 5713 O O . ARG B 1 333 ? -9.945 6.629 -28.938 1 91.81 333 ARG B O 1
ATOM 5720 N N . PHE B 1 334 ? -8.375 6.5 -30.531 1 94.94 334 PHE B N 1
ATOM 5721 C CA . PHE B 1 334 ? -7.523 5.621 -29.734 1 94.94 334 PHE B CA 1
ATOM 5722 C C . PHE B 1 334 ? -7.078 6.309 -28.453 1 94.94 334 PHE B C 1
ATOM 5724 O O . PHE B 1 334 ? -7.109 5.711 -27.375 1 94.94 334 PHE B O 1
ATOM 5731 N N . GLY B 1 335 ? -6.684 7.582 -28.609 1 90.69 335 GLY B N 1
ATOM 5732 C CA . GLY B 1 335 ? -6.289 8.359 -27.453 1 90.69 335 GLY B CA 1
ATOM 5733 C C . GLY B 1 335 ? -7.375 8.445 -26.391 1 90.69 335 GLY B C 1
ATOM 5734 O O . GLY B 1 335 ? -7.098 8.305 -25.203 1 90.69 335 GLY B O 1
ATOM 5735 N N . ALA B 1 336 ? -8.562 8.625 -26.812 1 86 336 ALA B N 1
ATOM 5736 C CA . ALA B 1 336 ? -9.703 8.734 -25.906 1 86 336 ALA B CA 1
ATOM 5737 C C . ALA B 1 336 ? -9.977 7.395 -25.234 1 86 336 ALA B C 1
ATOM 5739 O O . ALA B 1 336 ? -10.312 7.359 -24.047 1 86 336 ALA B O 1
ATOM 5740 N N . ILE B 1 337 ? -9.82 6.34 -25.969 1 90.62 337 ILE B N 1
ATOM 5741 C CA . ILE B 1 337 ? -10.133 5 -25.484 1 90.62 337 ILE B CA 1
ATOM 5742 C C . ILE B 1 337 ? -9.133 4.602 -24.391 1 90.62 337 ILE B C 1
ATOM 5744 O O . ILE B 1 337 ? -9.523 4.074 -23.344 1 90.62 337 ILE B O 1
ATOM 5748 N N . VAL B 1 338 ? -7.887 4.898 -24.609 1 91.25 338 VAL B N 1
ATOM 5749 C CA . VAL B 1 338 ? -6.863 4.391 -23.703 1 91.25 338 VAL B CA 1
ATOM 5750 C C . VAL B 1 338 ? -6.746 5.309 -22.484 1 91.25 338 VAL B C 1
ATOM 5752 O O . VAL B 1 338 ? -6.18 4.926 -21.453 1 91.25 338 VAL B O 1
ATOM 5755 N N . ARG B 1 339 ? -7.293 6.555 -22.516 1 81.69 339 ARG B N 1
ATOM 5756 C CA . ARG B 1 339 ? -7.215 7.504 -21.406 1 81.69 339 ARG B CA 1
ATOM 5757 C C . ARG B 1 339 ? -8.523 7.531 -20.625 1 81.69 339 ARG B C 1
ATOM 5759 O O . ARG B 1 339 ? -8.672 8.328 -19.688 1 81.69 339 ARG B O 1
ATOM 5766 N N . SER B 1 340 ? -9.391 6.668 -20.922 1 73.88 340 SER B N 1
ATOM 5767 C CA . SER B 1 340 ? -10.703 6.672 -20.297 1 73.88 340 SER B CA 1
ATOM 5768 C C . SER B 1 340 ? -10.609 6.309 -18.812 1 73.88 340 SER B C 1
ATOM 5770 O O . SER B 1 340 ? -9.727 5.539 -18.406 1 73.88 340 SER B O 1
ATOM 5772 N N . ASP B 1 341 ? -11.492 6.879 -18 1 72.12 341 ASP B N 1
ATOM 5773 C CA . ASP B 1 341 ? -11.586 6.547 -16.578 1 72.12 341 ASP B CA 1
ATOM 5774 C C . ASP B 1 341 ? -12.031 5.098 -16.391 1 72.12 341 ASP B C 1
ATOM 5776 O O . ASP B 1 341 ? -12.641 4.504 -17.281 1 72.12 341 ASP B O 1
ATOM 5780 N N . GLY B 1 342 ? -11.734 4.605 -15.328 1 77.69 342 GLY B N 1
ATOM 5781 C CA . GLY B 1 342 ? -12.156 3.248 -15.023 1 77.69 342 GLY B CA 1
ATOM 5782 C C . GLY B 1 342 ? -11.578 2.217 -15.977 1 77.69 342 GLY B C 1
ATOM 5783 O O . GLY B 1 342 ? -12.305 1.374 -16.5 1 77.69 342 GLY B O 1
ATOM 5784 N N . ALA B 1 343 ? -10.336 2.4 -16.281 1 82.75 343 ALA B N 1
ATOM 5785 C CA . ALA B 1 343 ? -9.648 1.601 -17.297 1 82.75 343 ALA B CA 1
ATOM 5786 C C . ALA B 1 343 ? -9.734 0.113 -16.969 1 82.75 343 ALA B C 1
ATOM 5788 O O . ALA B 1 343 ? -9.672 -0.731 -17.859 1 82.75 343 ALA B O 1
ATOM 5789 N N . ASN B 1 344 ? -10.016 -0.234 -15.719 1 87.75 344 ASN B N 1
ATOM 5790 C CA . ASN B 1 344 ? -10 -1.64 -15.328 1 87.75 344 ASN B CA 1
ATOM 5791 C C . ASN B 1 344 ? -11.352 -2.305 -15.586 1 87.75 344 ASN B C 1
ATOM 5793 O O . ASN B 1 344 ? -11.469 -3.531 -15.531 1 87.75 344 ASN B O 1
ATOM 5797 N N . ALA B 1 345 ? -12.328 -1.469 -15.898 1 88.06 345 ALA B N 1
ATOM 5798 C CA . ALA B 1 345 ? -13.641 -2.035 -16.203 1 88.06 345 ALA B CA 1
ATOM 5799 C C . ALA B 1 345 ? -13.57 -2.961 -17.422 1 88.06 345 ALA B C 1
ATOM 5801 O O . ALA B 1 345 ? -12.891 -2.66 -18.391 1 88.06 345 ALA B O 1
ATOM 5802 N N . ARG B 1 346 ? -14.328 -4.094 -17.328 1 91.69 346 ARG B N 1
ATOM 5803 C CA . ARG B 1 346 ? -14.32 -5.094 -18.391 1 91.69 346 ARG B CA 1
ATOM 5804 C C . ARG B 1 346 ? -14.633 -4.457 -19.734 1 91.69 346 ARG B C 1
ATOM 5806 O O . ARG B 1 346 ? -13.992 -4.77 -20.75 1 91.69 346 ARG B O 1
ATOM 5813 N N . ALA B 1 347 ? -15.656 -3.629 -19.75 1 91.06 347 ALA B N 1
ATOM 5814 C CA . ALA B 1 347 ? -16.094 -2.994 -20.984 1 91.06 347 ALA B CA 1
ATOM 5815 C C . ALA B 1 347 ? -14.977 -2.15 -21.594 1 91.06 347 ALA B C 1
ATOM 5817 O O . ALA B 1 347 ? -14.789 -2.146 -22.812 1 91.06 347 ALA B O 1
ATOM 5818 N N . ARG B 1 348 ? -14.242 -1.391 -20.828 1 92.12 348 ARG B N 1
ATOM 5819 C CA . ARG B 1 348 ? -13.148 -0.543 -21.297 1 92.12 348 ARG B CA 1
ATOM 5820 C C . ARG B 1 348 ? -11.984 -1.384 -21.812 1 92.12 348 ARG B C 1
ATOM 5822 O O . ARG B 1 348 ? -11.383 -1.053 -22.844 1 92.12 348 ARG B O 1
ATOM 5829 N N . LEU B 1 349 ? -11.719 -2.447 -21.047 1 94.62 349 LEU B N 1
ATOM 5830 C CA . LEU B 1 349 ? -10.664 -3.367 -21.469 1 94.62 349 LEU B CA 1
ATOM 5831 C C . LEU B 1 349 ? -10.984 -3.984 -22.828 1 94.62 349 LEU B C 1
ATOM 5833 O O . LEU B 1 349 ? -10.148 -3.975 -23.734 1 94.62 349 LEU B O 1
ATOM 5837 N N . THR B 1 350 ? -12.195 -4.508 -22.969 1 94.94 350 THR B N 1
ATOM 5838 C CA . THR B 1 350 ? -12.617 -5.152 -24.203 1 94.94 350 THR B CA 1
ATOM 5839 C C . THR B 1 350 ? -12.641 -4.148 -25.359 1 94.94 350 THR B C 1
ATOM 5841 O O . THR B 1 350 ? -12.289 -4.48 -26.484 1 94.94 350 THR B O 1
ATOM 5844 N N . GLN B 1 351 ? -13.039 -2.955 -25.031 1 95.38 351 GLN B N 1
ATOM 5845 C CA . GLN B 1 351 ? -13.125 -1.91 -26.047 1 95.38 351 GLN B CA 1
ATOM 5846 C C . GLN B 1 351 ? -11.742 -1.561 -26.594 1 95.38 351 GLN B C 1
ATOM 5848 O O . GLN B 1 351 ? -11.555 -1.457 -27.812 1 95.38 351 GLN B O 1
ATOM 5853 N N . ARG B 1 352 ? -10.781 -1.345 -25.734 1 96.56 352 ARG B N 1
ATOM 5854 C CA . ARG B 1 352 ? -9.477 -0.907 -26.219 1 96.56 352 ARG B CA 1
ATOM 5855 C C . ARG B 1 352 ? -8.766 -2.027 -26.969 1 96.56 352 ARG B C 1
ATOM 5857 O O . ARG B 1 352 ? -8.086 -1.778 -27.969 1 96.56 352 ARG B O 1
ATOM 5864 N N . ILE B 1 353 ? -8.969 -3.262 -26.516 1 97.38 353 ILE B N 1
ATOM 5865 C CA . ILE B 1 353 ? -8.398 -4.414 -27.203 1 97.38 353 ILE B CA 1
ATOM 5866 C C . ILE B 1 353 ? -9.062 -4.578 -28.562 1 97.38 353 ILE B C 1
ATOM 5868 O O . ILE B 1 353 ? -8.383 -4.75 -29.578 1 97.38 353 ILE B O 1
ATOM 5872 N N . GLY B 1 354 ? -10.375 -4.52 -28.562 1 97.19 354 GLY B N 1
ATOM 5873 C CA . GLY B 1 354 ? -11.141 -4.68 -29.781 1 97.19 354 GLY B CA 1
ATOM 5874 C C . GLY B 1 354 ? -10.828 -3.621 -30.828 1 97.19 354 GLY B C 1
ATOM 5875 O O . GLY B 1 354 ? -10.852 -3.9 -32.031 1 97.19 354 GLY B O 1
ATOM 5876 N N . TYR B 1 355 ? -10.57 -2.41 -30.375 1 97.69 355 TYR B N 1
ATOM 5877 C CA . TYR B 1 355 ? -10.258 -1.32 -31.297 1 97.69 355 TYR B CA 1
ATOM 5878 C C . TYR B 1 355 ? -9.055 -1.664 -32.156 1 97.69 355 TYR B C 1
ATOM 5880 O O . TYR B 1 355 ? -9.086 -1.487 -33.375 1 97.69 355 TYR B O 1
ATOM 5888 N N . ILE B 1 356 ? -8 -2.141 -31.547 1 97.88 356 ILE B N 1
ATOM 5889 C CA . ILE B 1 356 ? -6.785 -2.461 -32.281 1 97.88 356 ILE B CA 1
ATOM 5890 C C . ILE B 1 356 ? -7.004 -3.711 -33.125 1 97.88 356 ILE B C 1
ATOM 5892 O O . ILE B 1 356 ? -6.637 -3.746 -34.312 1 97.88 356 ILE B O 1
ATOM 5896 N N . ARG B 1 357 ? -7.578 -4.77 -32.5 1 97.88 357 ARG B N 1
ATOM 5897 C CA . ARG B 1 357 ? -7.84 -6.008 -33.219 1 97.88 357 ARG B CA 1
ATOM 5898 C C . ARG B 1 357 ? -8.602 -5.742 -34.5 1 97.88 357 ARG B C 1
ATOM 5900 O O . ARG B 1 357 ? -8.172 -6.148 -35.594 1 97.88 357 ARG B O 1
ATOM 5907 N N . ASP B 1 358 ? -9.734 -5.012 -34.344 1 97.44 358 ASP B N 1
ATOM 5908 C CA . ASP B 1 358 ? -10.609 -4.762 -35.5 1 97.44 358 ASP B CA 1
ATOM 5909 C C . ASP B 1 358 ? -9.945 -3.824 -36.5 1 97.44 358 ASP B C 1
ATOM 5911 O O . ASP B 1 358 ? -10.094 -3.998 -37.719 1 97.44 358 ASP B O 1
ATOM 5915 N N . GLY B 1 359 ? -9.227 -2.83 -36 1 97.12 359 GLY B N 1
ATOM 5916 C CA . GLY B 1 359 ? -8.508 -1.92 -36.875 1 97.12 359 GLY B CA 1
ATOM 5917 C C . GLY B 1 359 ? -7.461 -2.615 -37.719 1 97.12 359 GLY B C 1
ATOM 5918 O O . GLY B 1 359 ? -7.309 -2.305 -38.906 1 97.12 359 GLY B O 1
ATOM 5919 N N . LEU B 1 360 ? -6.73 -3.543 -37.156 1 96.94 360 LEU B N 1
ATOM 5920 C CA . LEU B 1 360 ? -5.703 -4.289 -37.875 1 96.94 360 LEU B CA 1
ATOM 5921 C C . LEU B 1 360 ? -6.324 -5.191 -38.938 1 96.94 360 LEU B C 1
ATOM 5923 O O . LEU B 1 360 ? -5.801 -5.309 -40.031 1 96.94 360 LEU B O 1
ATOM 5927 N N . LEU B 1 361 ? -7.402 -5.824 -38.562 1 96.25 361 LEU B N 1
ATOM 5928 C CA . LEU B 1 361 ? -8.062 -6.754 -39.5 1 96.25 361 LEU B CA 1
ATOM 5929 C C . LEU B 1 361 ? -8.68 -6.008 -40.656 1 96.25 361 LEU B C 1
ATOM 5931 O O . LEU B 1 361 ? -8.773 -6.547 -41.781 1 96.25 361 LEU B O 1
ATOM 5935 N N . GLU B 1 362 ? -9.094 -4.797 -40.375 1 92.81 362 GLU B N 1
ATOM 5936 C CA . GLU B 1 362 ? -9.695 -3.986 -41.438 1 92.81 362 GLU B CA 1
ATOM 5937 C C . GLU B 1 362 ? -8.633 -3.389 -42.344 1 92.81 362 GLU B C 1
ATOM 5939 O O . GLU B 1 362 ? -8.93 -2.984 -43.469 1 92.81 362 GLU B O 1
ATOM 5944 N N . SER B 1 363 ? -7.457 -3.207 -41.844 1 84.5 363 SER B N 1
ATOM 5945 C CA . SER B 1 363 ? -6.379 -2.57 -42.594 1 84.5 363 SER B CA 1
ATOM 5946 C C . SER B 1 363 ? -5.887 -3.467 -43.75 1 84.5 363 SER B C 1
ATOM 5948 O O . SER B 1 363 ? -5.078 -3.045 -44.562 1 84.5 363 SER B O 1
ATOM 5950 N N . VAL B 1 364 ? -6.09 -4.848 -43.688 1 74.62 364 VAL B N 1
ATOM 5951 C CA . VAL B 1 364 ? -5.68 -5.773 -44.75 1 74.62 364 VAL B CA 1
ATOM 5952 C C . VAL B 1 364 ? -6.672 -5.711 -45.906 1 74.62 364 VAL B C 1
ATOM 5954 O O . VAL B 1 364 ? -6.359 -6.133 -47 1 74.62 364 VAL B O 1
ATOM 5957 N N . SER B 1 365 ? -7.973 -5.219 -45.625 1 54.25 365 SER B N 1
ATOM 5958 C CA . SER B 1 365 ? -8.883 -5.176 -46.75 1 54.25 365 SER B CA 1
ATOM 5959 C C . SER B 1 365 ? -8.602 -3.973 -47.656 1 54.25 365 SER B C 1
ATOM 5961 O O . SER B 1 365 ? -8.188 -2.916 -47.156 1 54.25 365 SER B O 1
#

Organism: NCBI:txid1990687

Radius of gyration: 28.34 Å; Cα contacts (8 Å, |Δi|>4): 1044; chains: 2; bounding box: 96×75×78 Å

Solvent-accessible surface area (backbone atoms only — not comparable to full-atom values): 39174 Å² total; per-residue (Å²): 134,81,78,74,76,75,72,78,72,74,72,78,76,79,76,78,49,71,65,48,37,51,51,26,50,52,51,40,53,57,52,27,69,34,48,42,68,46,78,46,72,44,29,47,45,53,52,28,51,30,44,72,71,54,44,30,37,75,51,84,49,50,62,60,93,77,72,53,68,66,56,48,38,51,50,52,50,36,60,64,32,58,50,90,66,78,66,32,33,33,36,40,38,76,89,78,67,32,32,36,45,69,38,51,57,68,60,48,51,45,50,30,34,27,72,72,51,74,36,65,30,52,90,39,82,88,60,44,66,46,39,64,33,33,45,82,58,45,50,67,69,54,47,52,52,53,36,63,36,67,47,44,29,38,36,33,35,58,67,28,45,74,64,48,52,13,47,47,49,39,44,68,52,62,66,65,79,71,65,49,65,47,33,40,43,42,53,38,44,72,48,61,42,45,51,48,34,53,53,54,37,65,32,67,69,52,48,69,36,47,39,58,53,68,68,45,56,46,58,37,45,48,36,40,50,46,46,47,48,60,51,66,58,56,88,51,78,86,61,74,57,43,62,65,60,46,44,46,53,43,48,53,53,41,28,55,48,31,71,77,38,54,66,55,52,54,54,50,51,49,53,50,51,52,39,52,50,48,40,60,70,22,31,90,50,48,37,28,87,45,89,80,51,59,44,51,52,65,54,48,35,48,13,50,54,34,5,46,40,54,30,37,71,76,35,78,82,71,65,62,58,38,70,61,46,41,52,55,70,67,28,69,64,44,50,53,55,52,49,39,79,63,58,56,34,62,69,47,46,52,48,35,19,45,50,40,18,52,49,56,59,52,64,64,104,134,79,81,75,74,77,74,78,71,73,73,78,77,79,75,77,50,72,67,49,37,50,53,26,50,54,50,41,54,57,53,26,70,34,48,42,68,46,80,47,72,43,30,48,46,53,53,28,50,30,46,71,71,53,44,30,36,74,51,85,50,52,62,62,93,79,73,52,68,68,58,50,37,51,49,52,49,37,58,65,33,57,51,90,66,79,66,32,32,31,34,39,37,76,88,77,66,33,32,36,45,71,39,51,57,69,59,47,50,44,49,31,35,27,74,71,52,74,37,64,29,54,90,39,83,89,61,44,66,46,40,66,33,34,46,80,58,46,50,68,68,55,48,52,54,54,36,62,37,66,45,43,28,37,35,33,34,58,66,29,45,74,63,48,52,13,49,48,49,40,45,68,50,63,67,63,78,71,64,50,66,48,34,40,44,42,53,37,45,72,48,61,41,45,50,47,34,53,53,56,38,66,32,66,70,51,48,69,35,46,40,57,52,69,68,45,56,44,59,38,45,48,38,40,53,46,46,46,48,62,51,66,60,56,87,51,78,86,61,74,56,41,63,65,61,46,45,47,52,44,48,55,52,42,28,55,48,31,70,77,38,54,66,54,52,55,54,50,50,50,52,51,51,52,38,50,51,48,40,60,71,23,30,88,48,48,36,28,86,44,88,80,51,59,46,50,51,65,52,48,34,48,13,51,54,34,4,45,41,54,30,36,71,77,35,78,83,70,64,61,57,37,68,59,47,42,52,55,70,67,29,69,66,44,53,51,53,52,50,40,80,65,58,57,33,63,69,48,44,52,47,34,20,45,50,41,18,52,50,56,60,53,62,64,103

InterPro domains:
  IPR004919 GmrSD restriction endonucleases, N-terminal domain [PF03235] (52-188)

pLDDT: mean 89.85, std 12.66, range [25.45, 98.75]